Protein AF-0000000080270948 (afdb_homodimer)

Radius of gyration: 26.33 Å; Cα contacts (8 Å, |Δi|>4): 1407; chains: 2; bounding box: 47×81×62 Å

Organism: NCBI:txid1552

Sequence (640 aa):
MENKKIFLTGGAGFIGSRIIEMLRNNNEILIYDNLTRNSIKYTSLLGKKNINLIKGDILDYLSLKKAVDDFKPNVIIHLAAIAGIETVIKNPVNTMKVNMIGTANILEALKDYANYIDKFIDFSTSEVFGTYAYKVDEKCTTNLAPVGEARWTYSVSKLAAEHLTHSYYKEYGLKVVTIRPFNIYGPGQVGEGAVHQFIMRAIRNEQIQIHGDGDQIRSWCYIEDFVNGISLCLEKEEAVGNSFNIGNPRGTITIGMLAQLIKQIAGSKSEIIYVPKNYVDVELRVPNIDKAVDLLDYSPKYDLTSGLTKTIEWYRNLEKMENKKIFLTGGAGFIGSRIIEMLRNNNEILIYDNLTRNSIKYTSLLGKKNINLIKGDILDYLSLKKAVDDFKPNVIIHLAAIAGIETVIKNPVNTMKVNMIGTANILEALKDYANYIDKFIDFSTSEVFGTYAYKVDEKCTTNLAPVGEARWTYSVSKLAAEHLTHSYYKEYGLKVVTIRPFNIYGPGQVGEGAVHQFIMRAIRNEQIQIHGDGDQIRSWCYIEDFVNGISLCLEKEEAVGNSFNIGNPRGTITIGMLAQLIKQIAGSKSEIIYVPKNYVDVELRVPNIDKAVDLLDYSPKYDLTSGLTKTIEWYRNLEK

Structure (mmCIF, N/CA/C/O backbone):
data_AF-0000000080270948-model_v1
#
loop_
_entity.id
_entity.type
_entity.pdbx_description
1 polymer Epimerase
#
loop_
_atom_site.group_PDB
_atom_site.id
_atom_site.type_symbol
_atom_site.label_atom_id
_atom_site.label_alt_id
_atom_site.label_comp_id
_atom_site.label_asym_id
_atom_site.label_entity_id
_atom_site.label_seq_id
_atom_site.pdbx_PDB_ins_code
_atom_site.Cartn_x
_atom_site.Cartn_y
_atom_site.Cartn_z
_atom_site.occupancy
_atom_site.B_iso_or_equiv
_atom_site.auth_seq_id
_atom_site.auth_comp_id
_atom_site.auth_asym_id
_atom_site.auth_atom_id
_atom_site.pdbx_PDB_model_num
ATOM 1 N N . MET A 1 1 ? 19.028 -25.8 -8.633 1 84.5 1 MET A N 1
ATOM 2 C CA . MET A 1 1 ? 19.155 -25.639 -7.187 1 84.5 1 MET A CA 1
ATOM 3 C C . MET A 1 1 ? 19.125 -26.993 -6.485 1 84.5 1 MET A C 1
ATOM 5 O O . MET A 1 1 ? 18.16 -27.747 -6.622 1 84.5 1 MET A O 1
ATOM 9 N N . GLU A 1 2 ? 20.184 -27.315 -5.823 1 89.56 2 GLU A N 1
ATOM 10 C CA . GLU A 1 2 ? 20.297 -28.592 -5.125 1 89.56 2 GLU A CA 1
ATOM 11 C C . GLU A 1 2 ? 20.82 -28.4 -3.704 1 89.56 2 GLU A C 1
ATOM 13 O O . GLU A 1 2 ? 21.569 -27.458 -3.434 1 89.56 2 GLU A O 1
ATOM 18 N N . ASN A 1 3 ? 20.294 -29.284 -2.822 1 95 3 ASN A N 1
ATOM 19 C CA . ASN A 1 3 ? 20.738 -29.341 -1.433 1 95 3 ASN A CA 1
ATOM 20 C C . ASN A 1 3 ? 20.377 -28.066 -0.676 1 95 3 ASN A C 1
ATOM 22 O O . ASN A 1 3 ? 21.227 -27.47 -0.013 1 95 3 ASN A O 1
ATOM 26 N N . LYS A 1 4 ? 19.196 -27.587 -0.939 1 96.76 4 LYS A N 1
ATOM 27 C CA . LYS A 1 4 ? 18.697 -26.384 -0.28 1 96.76 4 LYS A CA 1
ATOM 28 C C . LYS A 1 4 ? 17.581 -26.719 0.706 1 96.76 4 LYS A C 1
ATOM 30 O O . LYS A 1 4 ? 16.924 -27.754 0.579 1 96.76 4 LYS A O 1
ATOM 35 N N . LYS A 1 5 ? 17.509 -25.935 1.745 1 97.97 5 LYS A N 1
ATOM 36 C CA . LYS A 1 5 ? 16.331 -25.905 2.607 1 97.97 5 LYS A CA 1
ATOM 37 C C . LYS A 1 5 ? 15.353 -24.82 2.165 1 97.97 5 LYS A C 1
ATOM 39 O O . LYS A 1 5 ? 15.607 -23.63 2.366 1 97.97 5 LYS A O 1
ATOM 44 N N . ILE A 1 6 ? 14.226 -25.255 1.587 1 98.28 6 ILE A N 1
ATOM 45 C CA . ILE A 1 6 ? 13.287 -24.352 0.93 1 98.28 6 ILE A CA 1
ATOM 46 C C . ILE A 1 6 ? 12.024 -24.215 1.778 1 98.28 6 ILE A C 1
ATOM 48 O O . ILE A 1 6 ? 11.397 -25.216 2.134 1 98.28 6 ILE A O 1
ATOM 52 N N . PHE A 1 7 ? 11.708 -23.011 2.147 1 98.53 7 PHE A N 1
ATOM 53 C CA . PHE A 1 7 ? 10.533 -22.694 2.95 1 98.53 7 PHE A CA 1
ATOM 54 C C . PHE A 1 7 ? 9.466 -22.012 2.102 1 98.53 7 PHE A C 1
ATOM 56 O O . PHE A 1 7 ? 9.707 -20.947 1.53 1 98.53 7 PHE A O 1
ATOM 63 N N . LEU A 1 8 ? 8.312 -22.632 1.993 1 98.44 8 LEU A N 1
ATOM 64 C CA . LEU A 1 8 ? 7.209 -22.051 1.235 1 98.44 8 LEU A CA 1
ATOM 65 C C . LEU A 1 8 ? 6.057 -21.669 2.158 1 98.44 8 LEU A C 1
ATOM 67 O O . LEU A 1 8 ? 5.476 -22.53 2.822 1 98.44 8 LEU A O 1
ATOM 71 N N . THR A 1 9 ? 5.741 -20.398 2.199 1 98.57 9 THR A N 1
ATOM 72 C CA . THR A 1 9 ? 4.453 -20.033 2.779 1 98.57 9 THR A CA 1
ATOM 73 C C . THR A 1 9 ? 3.353 -20.075 1.722 1 98.57 9 THR A C 1
ATOM 75 O O . THR A 1 9 ? 3.562 -19.651 0.584 1 98.57 9 THR A O 1
ATOM 78 N N . GLY A 1 10 ? 2.22 -20.633 2.097 1 96.45 10 GLY A N 1
ATOM 79 C CA . GLY A 1 10 ? 1.173 -20.799 1.101 1 96.45 10 GLY A CA 1
ATOM 80 C C . GLY A 1 10 ? 1.492 -21.868 0.073 1 96.45 10 GLY A C 1
ATOM 81 O O . GLY A 1 10 ? 1.022 -21.801 -1.065 1 96.45 10 GLY A O 1
ATOM 82 N N . GLY A 1 11 ? 2.3 -22.81 0.476 1 96.16 11 GLY A N 1
ATOM 83 C CA . GLY A 1 11 ? 2.82 -23.787 -0.467 1 96.16 11 GLY A CA 1
ATOM 84 C C . GLY A 1 11 ? 1.803 -24.844 -0.854 1 96.16 11 GLY A C 1
ATOM 85 O O . GLY A 1 11 ? 2.005 -25.583 -1.82 1 96.16 11 GLY A O 1
ATOM 86 N N . ALA A 1 12 ? 0.674 -24.855 -0.188 1 94.52 12 ALA A N 1
ATOM 87 C CA . ALA A 1 12 ? -0.321 -25.889 -0.457 1 94.52 12 ALA A CA 1
ATOM 88 C C . ALA A 1 12 ? -1.293 -25.445 -1.546 1 94.52 12 ALA A C 1
ATOM 90 O O . ALA A 1 12 ? -2.218 -26.18 -1.9 1 94.52 12 ALA A O 1
ATOM 91 N N . GLY A 1 13 ? -1.071 -24.312 -2.075 1 92.69 13 GLY A N 1
ATOM 92 C CA . GLY A 1 13 ? -1.937 -23.797 -3.123 1 92.69 13 GLY A CA 1
ATOM 93 C C . GLY A 1 13 ? -1.554 -24.287 -4.507 1 92.69 13 GLY A C 1
ATOM 94 O O . GLY A 1 13 ? -0.672 -25.136 -4.649 1 92.69 13 GLY A O 1
ATOM 95 N N . PHE A 1 14 ? -2.201 -23.735 -5.537 1 92.39 14 PHE A N 1
ATOM 96 C CA . PHE A 1 14 ? -2.063 -24.092 -6.944 1 92.39 14 PHE A CA 1
ATOM 97 C C . PHE A 1 14 ? -0.623 -23.914 -7.409 1 92.39 14 PHE A C 1
ATOM 99 O O . PHE A 1 14 ? 0.057 -24.891 -7.729 1 92.39 14 PHE A O 1
ATOM 106 N N . ILE A 1 15 ? -0.065 -22.728 -7.231 1 94.63 15 ILE A N 1
ATOM 107 C CA . ILE A 1 15 ? 1.281 -22.415 -7.698 1 94.63 15 ILE A CA 1
ATOM 108 C C . ILE A 1 15 ? 2.311 -23.101 -6.804 1 94.63 15 ILE A C 1
ATOM 110 O O . ILE A 1 15 ? 3.289 -23.67 -7.295 1 94.63 15 ILE A O 1
ATOM 114 N N . GLY A 1 16 ? 2.049 -23.107 -5.502 1 95.4 16 GLY A N 1
ATOM 115 C CA . GLY A 1 16 ? 2.964 -23.704 -4.542 1 95.4 16 GLY A CA 1
ATOM 116 C C . GLY A 1 16 ? 3.207 -25.181 -4.787 1 95.4 16 GLY A C 1
ATOM 117 O O . GLY A 1 16 ? 4.351 -25.64 -4.765 1 95.4 16 GLY A O 1
ATOM 118 N N . SER A 1 17 ? 2.144 -25.923 -5.066 1 94.37 17 SER A N 1
ATOM 119 C CA . SER A 1 17 ? 2.271 -27.361 -5.275 1 94.37 17 SER A CA 1
ATOM 120 C C . SER A 1 17 ? 3.101 -27.669 -6.518 1 94.37 17 SER A C 1
ATOM 122 O O . SER A 1 17 ? 3.862 -28.638 -6.538 1 94.37 17 SER A O 1
ATOM 124 N N . ARG A 1 18 ? 3.018 -26.843 -7.511 1 94.72 18 ARG A N 1
ATOM 125 C CA . ARG A 1 18 ? 3.777 -27.045 -8.741 1 94.72 18 ARG A CA 1
ATOM 126 C C . ARG A 1 18 ? 5.249 -26.704 -8.538 1 94.72 18 ARG A C 1
ATOM 128 O O . ARG A 1 18 ? 6.128 -27.363 -9.098 1 94.72 18 ARG A O 1
ATOM 135 N N . ILE A 1 19 ? 5.483 -25.654 -7.8 1 96.08 19 ILE A N 1
ATOM 136 C CA . ILE A 1 19 ? 6.859 -25.277 -7.495 1 96.08 19 ILE A CA 1
ATOM 137 C C . ILE A 1 19 ? 7.541 -26.399 -6.715 1 96.08 19 ILE A C 1
ATOM 139 O O . ILE A 1 19 ? 8.69 -26.749 -6.996 1 96.08 19 ILE A O 1
ATOM 143 N N . ILE A 1 20 ? 6.813 -26.947 -5.729 1 96.46 20 ILE A N 1
ATOM 144 C CA . ILE A 1 20 ? 7.35 -28.025 -4.906 1 96.46 20 ILE A CA 1
ATOM 145 C C . ILE A 1 20 ? 7.686 -29.228 -5.784 1 96.46 20 ILE A C 1
ATOM 147 O O . ILE A 1 20 ? 8.74 -29.847 -5.623 1 96.46 20 ILE A O 1
ATOM 151 N N . GLU A 1 21 ? 6.793 -29.506 -6.712 1 94.38 21 GLU A N 1
ATOM 152 C CA . GLU A 1 21 ? 7.038 -30.612 -7.632 1 94.38 21 GLU A CA 1
ATOM 153 C C . GLU A 1 21 ? 8.332 -30.404 -8.414 1 94.38 21 GLU A C 1
ATOM 155 O O . GLU A 1 21 ? 9.095 -31.349 -8.625 1 94.38 21 GLU A O 1
ATOM 160 N N . MET A 1 22 ? 8.557 -29.226 -8.761 1 93.29 22 MET A N 1
ATOM 161 C CA . MET A 1 22 ? 9.739 -28.892 -9.552 1 93.29 22 MET A CA 1
ATOM 162 C C . MET A 1 22 ? 11.003 -28.978 -8.703 1 93.29 22 MET A C 1
ATOM 164 O O . MET A 1 22 ? 12.053 -29.403 -9.188 1 93.29 22 MET A O 1
ATOM 168 N N . LEU A 1 23 ? 10.926 -28.664 -7.408 1 95.16 23 LEU A N 1
ATOM 169 C CA . LEU A 1 23 ? 12.124 -28.452 -6.602 1 95.16 23 LEU A CA 1
ATOM 170 C C . LEU A 1 23 ? 12.364 -29.631 -5.665 1 95.16 23 LEU A C 1
ATOM 172 O O . LEU A 1 23 ? 13.394 -29.694 -4.99 1 95.16 23 LEU A O 1
ATOM 176 N N . ARG A 1 24 ? 11.55 -30.567 -5.633 1 94.17 24 ARG A N 1
ATOM 177 C CA . ARG A 1 24 ? 11.499 -31.57 -4.573 1 94.17 24 ARG A CA 1
ATOM 178 C C . ARG A 1 24 ? 12.716 -32.486 -4.627 1 94.17 24 ARG A C 1
ATOM 180 O O . ARG A 1 24 ? 13.132 -33.036 -3.605 1 94.17 24 ARG A O 1
ATOM 187 N N . ASN A 1 25 ? 13.266 -32.573 -5.889 1 91.28 25 ASN A N 1
ATOM 188 C CA . ASN A 1 25 ? 14.355 -33.537 -6 1 91.28 25 ASN A CA 1
ATOM 189 C C . ASN A 1 25 ? 15.642 -33.003 -5.376 1 91.28 25 ASN A C 1
ATOM 191 O O . ASN A 1 25 ? 16.152 -31.961 -5.791 1 91.28 25 ASN A O 1
ATOM 195 N N . ASN A 1 26 ? 16.201 -33.53 -4.283 1 91.34 26 ASN A N 1
ATOM 196 C CA . ASN A 1 26 ? 17.469 -33.269 -3.611 1 91.34 26 ASN A CA 1
ATOM 197 C C . ASN A 1 26 ? 17.396 -32.017 -2.742 1 91.34 26 ASN A C 1
ATOM 199 O O . ASN A 1 26 ? 18.403 -31.336 -2.54 1 91.34 26 ASN A O 1
ATOM 203 N N . ASN A 1 27 ? 16.218 -31.488 -2.501 1 97.29 27 ASN A N 1
ATOM 204 C CA . ASN A 1 27 ? 16.034 -30.38 -1.57 1 97.29 27 ASN A CA 1
ATOM 205 C C . ASN A 1 27 ? 15.16 -30.782 -0.385 1 97.29 27 ASN A C 1
ATOM 207 O O . ASN A 1 27 ? 14.445 -31.784 -0.448 1 97.29 27 ASN A O 1
ATOM 211 N N . GLU A 1 28 ? 15.335 -30.145 0.707 1 98.15 28 GLU A N 1
ATOM 212 C CA . GLU A 1 28 ? 14.428 -30.252 1.846 1 98.15 28 GLU A CA 1
ATOM 213 C C . GLU A 1 28 ? 13.394 -29.129 1.835 1 98.15 28 GLU A C 1
ATOM 215 O O . GLU A 1 28 ? 13.748 -27.953 1.73 1 98.15 28 GLU A O 1
ATOM 220 N N . ILE A 1 29 ? 12.134 -29.516 1.879 1 98.25 29 ILE A N 1
ATOM 221 C CA . ILE A 1 29 ? 11.077 -28.531 1.674 1 98.25 29 ILE A CA 1
ATOM 222 C C . ILE A 1 29 ? 10.172 -28.482 2.903 1 98.25 29 ILE A C 1
ATOM 224 O O . ILE A 1 29 ? 9.75 -29.523 3.413 1 98.25 29 ILE A O 1
ATOM 228 N N . LEU A 1 30 ? 9.929 -27.336 3.458 1 98.56 30 LEU A N 1
ATOM 229 C CA . LEU A 1 30 ? 8.947 -27.104 4.511 1 98.56 30 LEU A CA 1
ATOM 230 C C . LEU A 1 30 ? 7.824 -26.2 4.017 1 98.56 30 LEU A C 1
ATOM 232 O O . LEU A 1 30 ? 8.073 -25.071 3.588 1 98.56 30 LEU A O 1
ATOM 236 N N . ILE A 1 31 ? 6.639 -26.721 4.072 1 98.21 31 ILE A N 1
ATOM 237 C CA . ILE A 1 31 ? 5.437 -25.993 3.681 1 98.21 31 ILE A CA 1
ATOM 238 C C . ILE A 1 31 ? 4.768 -25.399 4.92 1 98.21 31 ILE A C 1
ATOM 240 O O . ILE A 1 31 ? 4.54 -26.103 5.906 1 98.21 31 ILE A O 1
ATOM 244 N N . TYR A 1 32 ? 4.531 -24.123 4.926 1 98.39 32 TYR A N 1
ATOM 245 C CA . TYR A 1 32 ? 3.76 -23.428 5.951 1 98.39 32 TYR A CA 1
ATOM 246 C C . TYR A 1 32 ? 2.457 -22.885 5.379 1 98.39 32 TYR A C 1
ATOM 248 O O . TYR A 1 32 ? 2.464 -21.929 4.599 1 98.39 32 TYR A O 1
ATOM 256 N N . ASP A 1 33 ? 1.329 -23.458 5.769 1 97.72 33 ASP A N 1
ATOM 257 C CA . ASP A 1 33 ? 0.053 -23.169 5.122 1 97.72 33 ASP A CA 1
ATOM 258 C C . ASP A 1 33 ? -1.111 -23.37 6.09 1 97.72 33 ASP A C 1
ATOM 260 O O . ASP A 1 33 ? -1.053 -24.234 6.968 1 97.72 33 ASP A O 1
ATOM 264 N N . ASN A 1 34 ? -2.133 -22.551 5.903 1 96.02 34 ASN A N 1
ATOM 265 C CA . ASN A 1 34 ? -3.304 -22.742 6.752 1 96.02 34 ASN A CA 1
ATOM 266 C C . ASN A 1 34 ? -4.314 -23.688 6.109 1 96.02 34 ASN A C 1
ATOM 268 O O . ASN A 1 34 ? -5.349 -23.996 6.703 1 96.02 34 ASN A O 1
ATOM 272 N N . LEU A 1 35 ? -4.173 -24.099 4.868 1 93.43 35 LEU A N 1
ATOM 273 C CA . LEU A 1 35 ? -4.877 -25.132 4.117 1 93.43 35 LEU A CA 1
ATOM 274 C C . LEU A 1 35 ? -6.292 -24.682 3.768 1 93.43 35 LEU A C 1
ATOM 276 O O . LEU A 1 35 ? -7.186 -25.512 3.593 1 93.43 35 LEU A O 1
ATOM 280 N N . THR A 1 36 ? -6.483 -23.315 3.778 1 86.84 36 THR A N 1
ATOM 281 C CA . THR A 1 36 ? -7.772 -22.798 3.331 1 86.84 36 THR A CA 1
ATOM 282 C C . THR A 1 36 ? -8.028 -23.168 1.873 1 86.84 36 THR A C 1
ATOM 284 O O . THR A 1 36 ? -9.158 -23.486 1.497 1 86.84 36 THR A O 1
ATOM 287 N N . ARG A 1 37 ? -7.013 -23.019 1.043 1 81.24 37 ARG A N 1
ATOM 288 C CA . ARG A 1 37 ? -6.99 -23.543 -0.319 1 81.24 37 ARG A CA 1
ATOM 289 C C . ARG A 1 37 ? -5.991 -24.687 -0.449 1 81.24 37 ARG A C 1
ATOM 291 O O . ARG A 1 37 ? -4.781 -24.457 -0.511 1 81.24 37 ARG A O 1
ATOM 298 N N . ASN A 1 38 ? -6.476 -25.86 -0.512 1 86.45 38 ASN A N 1
ATOM 299 C CA . ASN A 1 38 ? -5.666 -27.062 -0.343 1 86.45 38 ASN A CA 1
ATOM 300 C C . ASN A 1 38 ? -5.515 -27.825 -1.6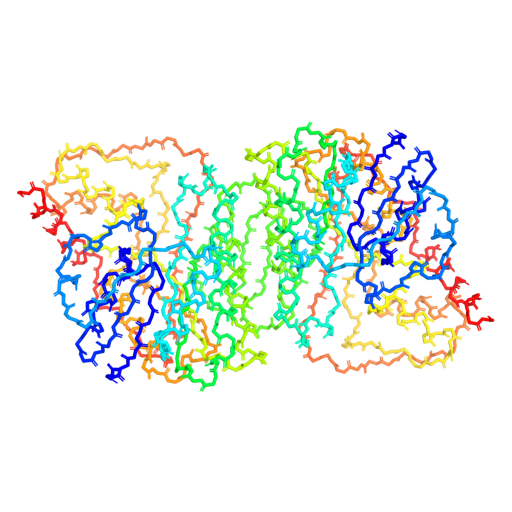55 1 86.45 38 ASN A C 1
ATOM 302 O O . ASN A 1 38 ? -5.985 -28.958 -1.777 1 86.45 38 ASN A O 1
ATOM 306 N N . SER A 1 39 ? -4.671 -27.342 -2.504 1 84.43 39 SER A N 1
ATOM 307 C CA . SER A 1 39 ? -4.429 -27.998 -3.785 1 84.43 39 SER A CA 1
ATOM 308 C C . SER A 1 39 ? -3.465 -29.17 -3.632 1 84.43 39 SER A C 1
ATOM 310 O O . SER A 1 39 ? -3.463 -30.089 -4.454 1 84.43 39 SER A O 1
ATOM 312 N N . ILE A 1 40 ? -2.696 -29.132 -2.626 1 89.04 40 ILE A N 1
ATOM 313 C CA . ILE A 1 40 ? -1.651 -30.134 -2.445 1 89.04 40 ILE A CA 1
ATOM 314 C C . ILE A 1 40 ? -2.284 -31.489 -2.135 1 89.04 40 ILE A C 1
ATOM 316 O O . ILE A 1 40 ? -1.647 -32.532 -2.304 1 89.04 40 ILE A O 1
ATOM 320 N N . LYS A 1 41 ? -3.541 -31.449 -1.716 1 83.17 41 LYS A N 1
ATOM 321 C CA . LYS A 1 41 ? -4.248 -32.687 -1.401 1 83.17 41 LYS A CA 1
ATOM 322 C C . LYS A 1 41 ? -4.391 -33.569 -2.638 1 83.17 41 LYS A C 1
ATOM 324 O O . LYS A 1 41 ? -4.561 -34.784 -2.525 1 83.17 41 LYS A O 1
ATOM 329 N N . TYR A 1 42 ? -4.269 -32.949 -3.803 1 81.09 42 TYR A N 1
ATOM 330 C CA . TYR A 1 42 ? -4.443 -33.684 -5.051 1 81.09 42 TYR A CA 1
ATOM 331 C C . TYR A 1 42 ? -3.115 -34.247 -5.542 1 81.09 42 TYR A C 1
ATOM 333 O O . TYR A 1 42 ? -3.031 -34.779 -6.651 1 81.09 42 TYR A O 1
ATOM 341 N N . THR A 1 43 ? -2.059 -34.112 -4.744 1 87.22 43 THR A N 1
ATOM 342 C CA . THR A 1 43 ? -0.729 -34.577 -5.124 1 87.22 43 THR A CA 1
ATOM 343 C C . THR A 1 43 ? -0.215 -35.615 -4.13 1 87.22 43 THR A C 1
ATOM 345 O O . THR A 1 43 ? -0.851 -35.869 -3.105 1 87.22 43 THR A O 1
ATOM 348 N N . SER A 1 44 ? 0.919 -36.234 -4.459 1 89.57 44 SER A N 1
ATOM 349 C CA . SER A 1 44 ? 1.553 -37.209 -3.578 1 89.57 44 SER A CA 1
ATOM 350 C C . SER A 1 44 ? 2.747 -36.602 -2.849 1 89.57 44 SER A C 1
ATOM 352 O O . SER A 1 44 ? 3.594 -37.327 -2.324 1 89.57 44 SER A O 1
ATOM 354 N N . LEU A 1 45 ? 2.75 -35.358 -2.808 1 92.34 45 LEU A N 1
ATOM 355 C CA . LEU A 1 45 ? 3.942 -34.659 -2.341 1 92.34 45 LEU A CA 1
ATOM 356 C C . LEU A 1 45 ? 4.118 -34.83 -0.836 1 92.34 45 LEU A C 1
ATOM 358 O O . LEU A 1 45 ? 5.243 -34.969 -0.35 1 92.34 45 LEU A O 1
ATOM 362 N N . LEU A 1 46 ? 3.028 -34.841 -0.042 1 91.73 46 LEU A N 1
ATOM 363 C CA . LEU A 1 46 ? 3.1 -34.876 1.415 1 91.73 46 LEU A CA 1
ATOM 364 C C . LEU A 1 46 ? 3.558 -36.246 1.904 1 91.73 46 LEU A C 1
ATOM 366 O O . LEU A 1 46 ? 3.963 -36.394 3.059 1 91.73 46 LEU A O 1
ATOM 370 N N . GLY A 1 47 ? 3.715 -37.206 1.104 1 88.24 47 GLY A N 1
ATOM 371 C CA . GLY A 1 47 ? 4.195 -38.529 1.47 1 88.24 47 GLY A CA 1
ATOM 372 C C . GLY A 1 47 ? 5.699 -38.676 1.338 1 88.24 47 GLY A C 1
ATOM 373 O O . GLY A 1 47 ? 6.278 -39.653 1.818 1 88.24 47 GLY A O 1
ATOM 374 N N . LYS A 1 48 ? 6.253 -37.703 0.826 1 92.55 48 LYS A N 1
ATOM 375 C CA . LYS A 1 48 ? 7.694 -37.767 0.602 1 92.55 48 LYS A CA 1
ATOM 376 C C . LYS A 1 48 ? 8.465 -37.365 1.856 1 92.55 48 LYS A C 1
ATOM 378 O O . LYS A 1 48 ? 8.053 -36.456 2.579 1 92.55 48 LYS A O 1
ATOM 383 N N . LYS A 1 49 ? 9.547 -37.984 2.106 1 93.24 49 LYS A N 1
ATOM 384 C CA . LYS A 1 49 ? 10.306 -37.85 3.347 1 93.24 49 LYS A CA 1
ATOM 385 C C . LYS A 1 49 ? 10.912 -36.455 3.472 1 93.24 49 LYS A C 1
ATOM 387 O O . LYS A 1 49 ? 11.069 -35.938 4.58 1 93.24 49 LYS A O 1
ATOM 392 N N . ASN A 1 50 ? 11.275 -35.875 2.343 1 96.46 50 ASN A N 1
ATOM 393 C CA . ASN A 1 50 ? 11.982 -34.599 2.379 1 96.46 50 ASN A CA 1
ATOM 394 C C . ASN A 1 50 ? 11.015 -33.42 2.304 1 96.46 50 ASN A C 1
ATOM 396 O O . ASN A 1 50 ? 11.437 -32.274 2.142 1 96.46 50 ASN A O 1
ATOM 400 N N . ILE A 1 51 ? 9.685 -33.694 2.387 1 97.48 51 ILE A N 1
ATOM 401 C CA . ILE A 1 51 ? 8.662 -32.655 2.327 1 97.48 51 ILE A CA 1
ATOM 402 C C . ILE A 1 51 ? 7.826 -32.679 3.604 1 97.48 51 ILE A C 1
ATOM 404 O O . ILE A 1 51 ? 7.192 -33.689 3.919 1 97.48 51 ILE A O 1
ATOM 408 N N . ASN A 1 52 ? 7.847 -31.61 4.345 1 97.3 52 ASN A N 1
ATOM 409 C CA . ASN A 1 52 ? 7.083 -31.49 5.582 1 97.3 52 ASN A CA 1
ATOM 410 C C . ASN A 1 52 ? 6.08 -30.342 5.514 1 97.3 52 ASN A C 1
ATOM 412 O O . ASN A 1 52 ? 6.299 -29.363 4.798 1 97.3 52 ASN A O 1
ATOM 416 N N . LEU A 1 53 ? 5.005 -30.491 6.233 1 97.38 53 LEU A N 1
ATOM 417 C CA . LEU A 1 53 ? 3.948 -29.487 6.29 1 97.38 53 LEU A CA 1
ATOM 418 C C . LEU A 1 53 ? 3.703 -29.037 7.727 1 97.38 53 LEU A C 1
ATOM 420 O O . LEU A 1 53 ? 3.567 -29.868 8.628 1 97.38 53 LEU A O 1
ATOM 424 N N . ILE A 1 54 ? 3.727 -27.779 7.971 1 98.02 54 ILE A N 1
ATOM 425 C CA . ILE A 1 54 ? 3.236 -27.167 9.201 1 98.02 54 ILE A CA 1
ATOM 426 C C . ILE A 1 54 ? 1.943 -26.406 8.917 1 98.02 54 ILE A C 1
ATOM 428 O O . ILE A 1 54 ? 1.929 -25.471 8.112 1 98.02 54 ILE A O 1
ATOM 432 N N . LYS A 1 55 ? 0.879 -26.852 9.493 1 97.73 55 LYS A N 1
ATOM 433 C CA . LYS A 1 55 ? -0.353 -26.072 9.41 1 97.73 55 LYS A CA 1
ATOM 434 C C . LYS A 1 55 ? -0.269 -24.817 10.274 1 97.73 55 LYS A C 1
ATOM 436 O O . LYS A 1 55 ? -0.185 -24.907 11.501 1 97.73 55 LYS A O 1
ATOM 441 N N . GLY A 1 56 ? -0.231 -23.586 9.659 1 97.57 56 GLY A N 1
ATOM 442 C CA . GLY A 1 56 ? -0.079 -22.342 10.398 1 97.57 56 GLY A CA 1
ATOM 443 C C . GLY A 1 56 ? -0.609 -21.134 9.648 1 97.57 56 GLY A C 1
ATOM 444 O O . GLY A 1 56 ? -0.834 -21.198 8.438 1 97.57 56 GLY A O 1
ATOM 445 N N . ASP A 1 57 ? -0.857 -20.131 10.399 1 97.99 57 ASP A N 1
ATOM 446 C CA . ASP A 1 57 ? -1.324 -18.849 9.881 1 97.99 57 ASP A CA 1
ATOM 447 C C . ASP A 1 57 ? -0.185 -17.834 9.816 1 97.99 57 ASP A C 1
ATOM 449 O O . ASP A 1 57 ? 0.521 -17.622 10.805 1 97.99 57 ASP A O 1
ATOM 453 N N . ILE A 1 58 ? -0.041 -17.234 8.666 1 98.14 58 ILE A N 1
ATOM 454 C CA . ILE A 1 58 ? 1.06 -16.304 8.44 1 98.14 58 ILE A CA 1
ATOM 455 C C . ILE A 1 58 ? 0.915 -15.097 9.364 1 98.14 58 ILE A C 1
ATOM 457 O O . ILE A 1 58 ? 1.885 -14.377 9.612 1 98.14 58 ILE A O 1
ATOM 461 N N . LEU A 1 59 ? -0.279 -14.835 9.893 1 97.61 59 LEU A N 1
ATOM 462 C CA . LEU A 1 59 ? -0.527 -13.711 10.79 1 97.61 59 LEU A CA 1
ATOM 463 C C . LEU A 1 59 ? -0.097 -14.047 12.214 1 97.61 59 LEU A C 1
ATOM 465 O O . LEU A 1 59 ? -0.005 -13.159 13.065 1 97.61 59 LEU A O 1
ATOM 469 N N . ASP A 1 60 ? 0.126 -15.311 12.482 1 97.92 60 ASP A N 1
ATOM 470 C CA . ASP A 1 60 ? 0.684 -15.721 13.766 1 97.92 60 ASP A CA 1
ATOM 471 C C . ASP A 1 60 ? 2.208 -15.624 13.759 1 97.92 60 ASP A C 1
ATOM 473 O O . ASP A 1 60 ? 2.897 -16.614 13.503 1 97.92 60 ASP A O 1
ATOM 477 N N . TYR A 1 61 ? 2.69 -14.512 14.168 1 97.65 61 TYR A N 1
ATOM 478 C CA . TYR A 1 61 ? 4.114 -14.218 14.057 1 97.65 61 TYR A CA 1
ATOM 479 C C . TYR A 1 61 ? 4.939 -15.198 14.881 1 97.65 61 TYR A C 1
ATOM 481 O O . TYR A 1 61 ? 5.994 -15.658 14.437 1 97.65 61 TYR A O 1
ATOM 489 N N . LEU A 1 62 ? 4.506 -15.482 16.035 1 97.75 62 LEU A N 1
ATOM 490 C CA . LEU A 1 62 ? 5.288 -16.325 16.932 1 97.75 62 LEU A CA 1
ATOM 491 C C . LEU A 1 62 ? 5.438 -17.732 16.364 1 97.75 62 LEU A C 1
ATOM 493 O O . LEU A 1 62 ? 6.533 -18.299 16.379 1 97.75 62 LEU A O 1
ATOM 497 N N . SER A 1 63 ? 4.37 -18.284 15.849 1 98.35 63 SER A N 1
ATOM 498 C CA . SER A 1 63 ? 4.419 -19.608 15.237 1 98.35 63 SER A CA 1
ATOM 499 C C . SER A 1 63 ? 5.28 -19.605 13.979 1 98.35 63 SER A C 1
ATOM 501 O O . SER A 1 63 ? 6.038 -20.546 13.736 1 98.35 63 SER A O 1
ATOM 503 N N . LEU A 1 64 ? 5.173 -18.573 13.237 1 98.48 64 LEU A N 1
ATOM 504 C CA . LEU A 1 64 ? 5.958 -18.434 12.015 1 98.48 64 LEU A CA 1
ATOM 505 C C . LEU A 1 64 ? 7.446 -18.331 12.334 1 98.48 64 LEU A C 1
ATOM 507 O O . LEU A 1 64 ? 8.269 -18.987 11.691 1 98.48 64 LEU A O 1
ATOM 511 N N . LYS A 1 65 ? 7.788 -17.485 13.313 1 98.29 65 LYS A N 1
ATOM 512 C CA . LYS A 1 65 ? 9.175 -17.306 13.732 1 98.29 65 LYS A CA 1
ATOM 513 C C . LYS A 1 65 ? 9.774 -18.62 14.225 1 98.29 65 LYS A C 1
ATOM 515 O O . LYS A 1 65 ? 10.922 -18.941 13.91 1 98.29 65 LYS A O 1
ATOM 520 N N . LYS A 1 66 ? 9.026 -19.365 14.974 1 98.42 66 LYS A N 1
ATOM 521 C CA . LYS A 1 66 ? 9.485 -20.663 15.458 1 98.42 66 LYS A CA 1
ATOM 522 C C . LYS A 1 66 ? 9.791 -21.606 14.297 1 98.42 66 LYS A C 1
ATOM 524 O O . LYS A 1 66 ? 10.799 -22.315 14.315 1 98.42 66 LYS A O 1
ATOM 529 N N . ALA A 1 67 ? 8.907 -21.633 13.328 1 98.39 67 ALA A N 1
ATOM 530 C CA . ALA A 1 67 ? 9.114 -22.485 12.161 1 98.39 67 ALA A CA 1
ATOM 531 C C . ALA A 1 67 ? 10.404 -22.114 11.434 1 98.39 67 ALA A C 1
ATOM 533 O O . ALA A 1 67 ? 11.164 -22.992 11.018 1 98.39 67 ALA A O 1
ATOM 534 N N . VAL A 1 68 ? 10.66 -20.828 11.284 1 98.11 68 VAL A N 1
ATOM 535 C CA . VAL A 1 68 ? 11.85 -20.322 10.609 1 98.11 68 VAL A CA 1
ATOM 536 C C . VAL A 1 68 ? 13.095 -20.679 11.418 1 98.11 68 VAL A C 1
ATOM 538 O O . VAL A 1 68 ? 14.082 -21.17 10.865 1 98.11 68 VAL A O 1
ATOM 541 N N . ASP A 1 69 ? 13.028 -20.477 12.727 1 97.9 69 ASP A N 1
ATOM 542 C CA . ASP A 1 69 ? 14.165 -20.725 13.607 1 97.9 69 ASP A CA 1
ATOM 543 C C . ASP A 1 69 ? 14.527 -22.208 13.633 1 97.9 69 ASP A C 1
ATOM 545 O O . ASP A 1 69 ? 15.705 -22.564 13.708 1 97.9 69 ASP A O 1
ATOM 549 N N . ASP A 1 70 ? 13.534 -23.022 13.582 1 98.1 70 ASP A N 1
ATOM 550 C CA . ASP A 1 70 ? 13.753 -24.464 13.641 1 98.1 70 ASP A CA 1
ATOM 551 C C . ASP A 1 70 ? 14.282 -24.994 12.31 1 98.1 70 ASP A C 1
ATOM 553 O O . ASP A 1 70 ? 15.176 -25.843 12.285 1 98.1 70 ASP A O 1
ATOM 557 N N . PHE A 1 71 ? 13.795 -24.465 11.221 1 97.37 71 PHE A N 1
ATOM 558 C CA . PHE A 1 71 ? 14.083 -25.013 9.9 1 97.37 71 PHE A CA 1
ATOM 559 C C . PHE A 1 71 ? 15.347 -24.39 9.319 1 97.37 71 PHE A C 1
ATOM 561 O O . PHE A 1 71 ? 16.07 -25.036 8.558 1 97.37 71 PHE A O 1
ATOM 568 N N . LYS A 1 72 ? 15.564 -23.072 9.63 1 96.83 72 LYS A N 1
ATOM 569 C CA . LYS A 1 72 ? 16.711 -22.31 9.144 1 96.83 72 LYS A CA 1
ATOM 570 C C . LYS A 1 72 ? 16.813 -22.379 7.623 1 96.83 72 LYS A C 1
ATOM 572 O O . LYS A 1 72 ? 17.826 -22.828 7.083 1 96.83 72 LYS A O 1
ATOM 577 N N . PRO A 1 73 ? 15.877 -21.85 6.932 1 97.5 73 PRO A N 1
ATOM 578 C CA . PRO A 1 73 ? 15.818 -21.954 5.472 1 97.5 73 PRO A CA 1
ATOM 579 C C . PRO A 1 73 ? 16.889 -21.117 4.777 1 97.5 73 PRO A C 1
ATOM 581 O O . PRO A 1 73 ? 17.308 -20.083 5.304 1 97.5 73 PRO A O 1
ATOM 584 N N . ASN A 1 74 ? 17.252 -21.55 3.581 1 96.05 74 ASN A N 1
ATOM 585 C CA . ASN A 1 74 ? 18.145 -20.819 2.688 1 96.05 74 ASN A CA 1
ATOM 586 C C . ASN A 1 74 ? 17.371 -20.107 1.582 1 96.05 74 ASN A C 1
ATOM 588 O O . ASN A 1 74 ? 17.846 -19.115 1.027 1 96.05 74 ASN A O 1
ATOM 592 N N . VAL A 1 75 ? 16.314 -20.723 1.199 1 98.18 75 VAL A N 1
ATOM 593 C CA . VAL A 1 75 ? 15.466 -20.188 0.139 1 98.18 75 VAL A CA 1
ATOM 594 C C . VAL A 1 75 ? 14.029 -20.063 0.639 1 98.18 75 VAL A C 1
ATOM 596 O O . VAL A 1 75 ? 13.499 -20.987 1.261 1 98.18 75 VAL A O 1
ATOM 599 N N . ILE A 1 76 ? 13.445 -18.929 0.416 1 98.69 76 ILE A N 1
ATOM 600 C CA . ILE A 1 76 ? 12.064 -18.692 0.822 1 98.69 76 ILE A CA 1
ATOM 601 C C . ILE A 1 76 ? 11.222 -18.331 -0.399 1 98.69 76 ILE A C 1
ATOM 603 O O . ILE A 1 76 ? 11.599 -17.459 -1.185 1 98.69 76 ILE A O 1
ATOM 607 N N . ILE A 1 77 ? 10.169 -19.018 -0.583 1 98.7 77 ILE A N 1
ATOM 608 C CA . ILE A 1 77 ? 9.161 -18.707 -1.591 1 98.7 77 ILE A CA 1
ATOM 609 C C . ILE A 1 77 ? 7.844 -18.344 -0.908 1 98.7 77 ILE A C 1
ATOM 611 O O . ILE A 1 77 ? 7.134 -19.219 -0.408 1 98.7 77 ILE A O 1
ATOM 615 N N . HIS A 1 78 ? 7.519 -17.082 -0.901 1 98.76 78 HIS A N 1
ATOM 616 C CA . HIS A 1 78 ? 6.383 -16.56 -0.15 1 98.76 78 HIS A CA 1
ATOM 617 C C . HIS A 1 78 ? 5.143 -16.454 -1.032 1 98.76 78 HIS A C 1
ATOM 619 O O . HIS A 1 78 ? 4.97 -15.467 -1.751 1 98.76 78 HIS A O 1
ATOM 625 N N . LEU A 1 79 ? 4.229 -17.405 -0.844 1 97.69 79 LEU A N 1
ATOM 626 C CA . LEU A 1 79 ? 3.04 -17.455 -1.689 1 97.69 79 LEU A CA 1
ATOM 627 C C . LEU A 1 79 ? 1.783 -17.165 -0.876 1 97.69 79 LEU A C 1
ATOM 629 O O . LEU A 1 79 ? 0.701 -16.984 -1.44 1 97.69 79 LEU A O 1
ATOM 633 N N . ALA A 1 80 ? 1.908 -17.146 0.414 1 97.1 80 ALA A N 1
ATOM 634 C CA . ALA A 1 80 ? 0.73 -16.948 1.254 1 97.1 80 ALA A CA 1
ATOM 635 C C . ALA A 1 80 ? 0.061 -15.61 0.954 1 97.1 80 ALA A C 1
ATOM 637 O O . ALA A 1 80 ? 0.674 -14.552 1.115 1 97.1 80 ALA A O 1
ATOM 638 N N . ALA A 1 81 ? -1.127 -15.701 0.538 1 95.86 81 ALA A N 1
ATOM 639 C CA . ALA A 1 81 ? -1.901 -14.511 0.196 1 95.86 81 ALA A CA 1
ATOM 640 C C . ALA A 1 81 ? -3.373 -14.854 -0.009 1 95.86 81 ALA A C 1
ATOM 642 O O . ALA A 1 81 ? -3.719 -16.014 -0.248 1 95.86 81 ALA A O 1
ATOM 643 N N . ILE A 1 82 ? -4.176 -13.916 0.192 1 92.23 82 ILE A N 1
ATOM 644 C CA . ILE A 1 82 ? -5.571 -13.995 -0.229 1 92.23 82 ILE A CA 1
ATOM 645 C C . ILE A 1 82 ? -5.74 -13.314 -1.586 1 92.23 82 ILE A C 1
ATOM 647 O O . ILE A 1 82 ? -5.313 -12.171 -1.771 1 92.23 82 ILE A O 1
ATOM 651 N N . ALA A 1 83 ? -6.203 -14.112 -2.478 1 83.61 83 ALA A N 1
ATOM 652 C CA . ALA A 1 83 ? -6.544 -13.629 -3.814 1 83.61 83 ALA A CA 1
ATOM 653 C C . ALA A 1 83 ? -7.985 -13.981 -4.174 1 83.61 83 ALA A C 1
ATOM 655 O O . ALA A 1 83 ? -8.713 -14.551 -3.358 1 83.61 83 ALA A O 1
ATOM 656 N N . GLY A 1 84 ? -8.492 -13.622 -5.293 1 78.83 84 GLY A N 1
ATOM 657 C CA . GLY A 1 84 ? -9.844 -13.929 -5.732 1 78.83 84 GLY A CA 1
ATOM 658 C C . GLY A 1 84 ? -10.827 -12.804 -5.466 1 78.83 84 GLY A C 1
ATOM 659 O O . GLY A 1 84 ? -10.965 -12.349 -4.329 1 78.83 84 GLY A O 1
ATOM 660 N N . ILE A 1 85 ? -11.484 -12.449 -6.319 1 75.37 85 ILE A N 1
ATOM 661 C CA . ILE A 1 85 ? -12.322 -11.254 -6.302 1 75.37 85 ILE A CA 1
ATOM 662 C C . ILE A 1 85 ? -13.417 -11.407 -5.249 1 75.37 85 ILE A C 1
ATOM 664 O O . ILE A 1 85 ? -13.629 -10.51 -4.43 1 75.37 85 ILE A O 1
ATOM 668 N N . GLU A 1 86 ? -14.019 -12.493 -5.18 1 76.91 86 GLU A N 1
ATOM 669 C CA . GLU A 1 86 ? -15.129 -12.699 -4.254 1 76.91 86 GLU A CA 1
ATOM 670 C C . GLU A 1 86 ? -14.652 -12.665 -2.805 1 76.91 86 GLU A C 1
ATOM 672 O O . GLU A 1 86 ? -15.29 -12.045 -1.951 1 76.91 86 GLU A O 1
ATOM 677 N N . THR A 1 87 ? -13.59 -13.327 -2.576 1 80.14 87 THR A N 1
ATOM 678 C CA . THR A 1 87 ? -13.03 -13.37 -1.23 1 80.14 87 THR A CA 1
ATOM 679 C C . THR A 1 87 ? -12.589 -11.98 -0.783 1 80.14 87 THR A C 1
ATOM 681 O O . THR A 1 87 ? -12.828 -11.584 0.36 1 80.14 87 THR A O 1
ATOM 684 N N . VAL A 1 88 ? -12.009 -11.228 -1.652 1 83.03 88 VAL A N 1
ATOM 685 C CA . VAL A 1 88 ? -11.477 -9.9 -1.362 1 83.03 88 VAL A CA 1
ATOM 686 C C . VAL A 1 88 ? -12.622 -8.943 -1.041 1 83.03 88 VAL A C 1
ATOM 688 O O . VAL A 1 88 ? -12.543 -8.169 -0.084 1 83.03 88 VAL A O 1
ATOM 691 N N . ILE A 1 89 ? -13.665 -9.04 -1.772 1 82.16 89 ILE A N 1
ATOM 692 C CA . ILE A 1 89 ? -14.797 -8.138 -1.588 1 82.16 89 ILE A CA 1
ATOM 693 C C . ILE A 1 89 ? -15.495 -8.45 -0.266 1 82.16 89 ILE A C 1
ATOM 695 O O . ILE A 1 89 ? -15.906 -7.538 0.456 1 82.16 89 ILE A O 1
ATOM 699 N N . LYS A 1 90 ? -15.502 -9.706 0.087 1 86.41 90 LYS A N 1
ATOM 700 C CA . LYS A 1 90 ? -16.221 -10.14 1.281 1 86.41 90 LYS A CA 1
ATOM 701 C C . LYS A 1 90 ? -15.402 -9.878 2.542 1 86.41 90 LYS A C 1
ATOM 703 O O . LYS A 1 90 ? -15.958 -9.56 3.595 1 86.41 90 LYS A O 1
ATOM 708 N N . ASN A 1 91 ? -14.135 -9.999 2.428 1 92.68 91 ASN A N 1
ATOM 709 C CA . ASN A 1 91 ? -13.257 -9.877 3.587 1 92.68 91 ASN A CA 1
ATOM 710 C C . ASN A 1 91 ? -12.053 -8.988 3.288 1 92.68 91 ASN A C 1
ATOM 712 O O . ASN A 1 91 ? -10.908 -9.433 3.384 1 92.68 91 ASN A O 1
ATOM 716 N N . PRO A 1 92 ? -12.353 -7.706 3.049 1 94.49 92 PRO A N 1
ATOM 717 C CA . PRO A 1 92 ? -11.252 -6.827 2.645 1 94.49 92 PRO A CA 1
ATOM 718 C C . PRO A 1 92 ? -10.233 -6.607 3.761 1 94.49 92 PRO A C 1
ATOM 720 O O . PRO A 1 92 ? -9.039 -6.458 3.491 1 94.49 92 PRO A O 1
ATOM 723 N N . VAL A 1 93 ? -10.657 -6.598 5.032 1 96.5 93 VAL A N 1
ATOM 724 C CA . VAL A 1 93 ? -9.729 -6.405 6.142 1 96.5 93 VAL A CA 1
ATOM 725 C C . VAL A 1 93 ? -8.752 -7.576 6.208 1 96.5 93 VAL A C 1
ATOM 727 O O . VAL A 1 93 ? -7.536 -7.376 6.256 1 96.5 93 VAL A O 1
ATOM 730 N N . ASN A 1 94 ? -9.319 -8.723 6.163 1 95.93 94 ASN A N 1
ATOM 731 C CA . ASN A 1 94 ? -8.476 -9.913 6.215 1 95.93 94 ASN A CA 1
ATOM 732 C C . ASN A 1 94 ? -7.537 -9.988 5.015 1 95.93 94 ASN A C 1
ATOM 734 O O . ASN A 1 94 ? -6.392 -10.425 5.144 1 95.93 94 ASN A O 1
ATOM 738 N N . THR A 1 95 ? -8.03 -9.631 3.841 1 95.96 95 THR A N 1
ATOM 739 C CA . THR A 1 95 ? -7.197 -9.608 2.644 1 95.96 95 THR A CA 1
ATOM 740 C C . THR A 1 95 ? -5.984 -8.704 2.847 1 95.96 95 THR A C 1
ATOM 742 O O . THR A 1 95 ? -4.849 -9.112 2.59 1 95.96 95 THR A O 1
ATOM 745 N N . MET A 1 96 ? -6.224 -7.556 3.354 1 96.65 96 MET A N 1
ATOM 746 C CA . MET A 1 96 ? -5.142 -6.605 3.589 1 96.65 96 MET A CA 1
ATOM 747 C C . MET A 1 96 ? -4.169 -7.135 4.637 1 96.65 96 MET A C 1
ATOM 749 O O . MET A 1 96 ? -2.953 -7.071 4.45 1 96.65 96 MET A O 1
ATOM 753 N N . LYS A 1 97 ? -4.671 -7.653 5.681 1 97.2 97 LYS A N 1
ATOM 754 C CA . LYS A 1 97 ? -3.827 -8.14 6.768 1 97.2 97 LYS A CA 1
ATOM 755 C C . LYS A 1 97 ? -2.954 -9.304 6.307 1 97.2 97 LYS A C 1
ATOM 757 O O . LYS A 1 97 ? -1.738 -9.291 6.507 1 97.2 97 LYS A O 1
ATOM 762 N N . VAL A 1 98 ? -3.546 -10.245 5.669 1 97.67 98 VAL A N 1
ATOM 763 C CA . VAL A 1 98 ? -2.81 -11.433 5.248 1 97.67 98 VAL A CA 1
ATOM 764 C C . VAL A 1 98 ? -1.735 -11.043 4.236 1 97.67 98 VAL A C 1
ATOM 766 O O . VAL A 1 98 ? -0.585 -11.473 4.345 1 97.67 98 VAL A O 1
ATOM 769 N N . ASN A 1 99 ? -2.075 -10.249 3.294 1 97.75 99 ASN A N 1
ATOM 770 C CA . ASN A 1 99 ? -1.144 -9.925 2.218 1 97.75 99 ASN A CA 1
ATOM 771 C C . ASN A 1 99 ? -0.041 -8.985 2.695 1 97.75 99 ASN A C 1
ATOM 773 O O . ASN A 1 99 ? 1.125 -9.154 2.332 1 97.75 99 ASN A O 1
ATOM 777 N N . MET A 1 100 ? -0.41 -8.015 3.53 1 97 100 MET A N 1
ATOM 778 C CA . MET A 1 100 ? 0.568 -7.003 3.917 1 97 100 MET A CA 1
ATOM 779 C C . MET A 1 100 ? 1.26 -7.384 5.221 1 97 100 MET A C 1
ATOM 781 O O . MET A 1 100 ? 2.488 -7.474 5.275 1 97 100 MET A O 1
ATOM 785 N N . ILE A 1 101 ? 0.447 -7.641 6.257 1 97.53 101 ILE A N 1
ATOM 786 C CA . ILE A 1 101 ? 1.012 -7.95 7.566 1 97.53 101 ILE A CA 1
ATOM 787 C C . ILE A 1 101 ? 1.653 -9.336 7.538 1 97.53 101 ILE A C 1
ATOM 789 O O . ILE A 1 101 ? 2.698 -9.556 8.154 1 97.53 101 ILE A O 1
ATOM 793 N N . GLY A 1 102 ? 0.999 -10.27 6.878 1 98.45 102 GLY A N 1
ATOM 794 C CA . GLY A 1 102 ? 1.613 -11.578 6.711 1 98.45 102 GLY A CA 1
ATOM 795 C C . GLY A 1 102 ? 2.99 -11.514 6.078 1 98.45 102 GLY A C 1
ATOM 796 O O . GLY A 1 102 ? 3.917 -12.191 6.526 1 98.45 102 GLY A O 1
ATOM 797 N N . THR A 1 103 ? 3.122 -10.686 5.038 1 98.61 103 THR A N 1
ATOM 798 C CA . THR A 1 103 ? 4.419 -10.493 4.397 1 98.61 103 THR A CA 1
ATOM 799 C C . THR A 1 103 ? 5.408 -9.847 5.364 1 98.61 103 THR A C 1
ATOM 801 O O . THR A 1 103 ? 6.568 -10.259 5.44 1 98.61 103 THR A O 1
ATOM 804 N N . ALA A 1 104 ? 4.973 -8.836 6.098 1 98.43 104 ALA A N 1
ATOM 805 C CA . ALA A 1 104 ? 5.839 -8.209 7.093 1 98.43 104 ALA A CA 1
ATOM 806 C C . ALA A 1 104 ? 6.344 -9.233 8.105 1 98.43 104 ALA A C 1
ATOM 808 O O . ALA A 1 104 ? 7.504 -9.186 8.52 1 98.43 104 ALA A O 1
ATOM 809 N N . ASN A 1 105 ? 5.47 -10.126 8.491 1 98.44 105 ASN A N 1
ATOM 810 C CA . ASN A 1 105 ? 5.809 -11.133 9.49 1 98.44 105 ASN A CA 1
ATOM 811 C C . ASN A 1 105 ? 6.935 -12.044 9.01 1 98.44 105 ASN A C 1
ATOM 813 O O . ASN A 1 105 ? 7.886 -12.306 9.748 1 98.44 105 ASN A O 1
ATOM 817 N N . ILE A 1 106 ? 6.837 -12.54 7.785 1 98.69 106 ILE A N 1
ATOM 818 C CA . ILE A 1 106 ? 7.859 -13.462 7.301 1 98.69 106 ILE A CA 1
ATOM 819 C C . ILE A 1 106 ? 9.172 -12.712 7.087 1 98.69 106 ILE A C 1
ATOM 821 O O . ILE A 1 106 ? 10.25 -13.247 7.355 1 98.69 106 ILE A O 1
ATOM 825 N N . LEU A 1 107 ? 9.097 -11.499 6.614 1 98.52 107 LEU A N 1
ATOM 826 C CA . LEU A 1 107 ? 10.3 -10.692 6.447 1 98.52 107 LEU A CA 1
ATOM 827 C C . LEU A 1 107 ? 10.977 -10.439 7.79 1 98.52 107 LEU A C 1
ATOM 829 O O . LEU A 1 107 ? 12.197 -10.569 7.909 1 98.52 107 LEU A O 1
ATOM 833 N N . GLU A 1 108 ? 10.138 -10.099 8.742 1 97.96 108 GLU A N 1
ATOM 834 C CA . GLU A 1 108 ? 10.674 -9.849 10.077 1 97.96 108 GLU A CA 1
ATOM 835 C C . GLU A 1 108 ? 11.288 -11.113 10.671 1 97.96 108 GLU A C 1
ATOM 837 O O . GLU A 1 108 ? 12.336 -11.055 11.317 1 97.96 108 GLU A O 1
ATOM 842 N N . ALA A 1 109 ? 10.646 -12.217 10.473 1 97.82 109 ALA A N 1
ATOM 843 C CA . ALA A 1 109 ? 11.127 -13.497 10.989 1 97.82 109 ALA A CA 1
ATOM 844 C C . ALA A 1 109 ? 12.486 -13.852 10.393 1 97.82 109 ALA A C 1
ATOM 846 O O . ALA A 1 109 ? 13.266 -14.586 11.005 1 97.82 109 ALA A O 1
ATOM 847 N N . LEU A 1 110 ? 12.773 -13.303 9.234 1 97.46 110 LEU A N 1
ATOM 848 C CA . LEU A 1 110 ? 13.975 -13.681 8.499 1 97.46 110 LEU A CA 1
ATOM 849 C C . LEU A 1 110 ? 15.064 -12.624 8.658 1 97.46 110 LEU A C 1
ATOM 851 O O . LEU A 1 110 ? 16.2 -12.828 8.226 1 97.46 110 LEU A O 1
ATOM 855 N N . LYS A 1 111 ? 14.702 -11.492 9.219 1 94.21 111 LYS A N 1
ATOM 856 C CA . LYS A 1 111 ? 15.561 -10.312 9.264 1 94.21 111 LYS A CA 1
ATOM 857 C C . LYS A 1 111 ? 16.953 -10.666 9.78 1 94.21 111 LYS A C 1
ATOM 859 O O . LYS A 1 111 ? 17.959 -10.279 9.181 1 94.21 111 LYS A O 1
ATOM 864 N N . ASP A 1 112 ? 17.005 -11.48 10.851 1 91.23 112 ASP A N 1
ATOM 865 C CA . ASP A 1 112 ? 18.277 -11.799 11.491 1 91.23 112 ASP A CA 1
ATOM 866 C C . ASP A 1 112 ? 19.055 -12.835 10.683 1 91.23 112 ASP A C 1
ATOM 868 O O . ASP A 1 112 ? 20.233 -13.081 10.949 1 91.23 112 ASP A O 1
ATOM 872 N N . TYR A 1 113 ? 18.435 -13.432 9.667 1 91.88 113 TYR A N 1
ATOM 873 C CA . TYR A 1 113 ? 19.06 -14.457 8.84 1 91.88 113 TYR A CA 1
ATOM 874 C C . TYR A 1 113 ? 19.352 -13.926 7.441 1 91.88 113 TYR A C 1
ATOM 876 O O . TYR A 1 113 ? 19.691 -14.693 6.537 1 91.88 113 TYR A O 1
ATOM 884 N N . ALA A 1 114 ? 19.224 -12.671 7.235 1 91.32 114 ALA A N 1
ATOM 885 C CA . ALA A 1 114 ? 19.267 -12.082 5.899 1 91.32 114 ALA A CA 1
ATOM 886 C C . ALA A 1 114 ? 20.546 -12.476 5.166 1 91.32 114 ALA A C 1
ATOM 888 O O . ALA A 1 114 ? 20.515 -12.789 3.974 1 91.32 114 ALA A O 1
ATOM 889 N N . ASN A 1 115 ? 21.643 -12.569 5.845 1 91.38 115 ASN A N 1
ATOM 890 C CA . ASN A 1 115 ? 22.933 -12.877 5.237 1 91.38 115 ASN A CA 1
ATOM 891 C C . ASN A 1 115 ? 23.041 -14.354 4.869 1 91.38 115 ASN A C 1
ATOM 893 O O . ASN A 1 115 ? 23.912 -14.741 4.088 1 91.38 115 ASN A O 1
ATOM 897 N N . TYR A 1 116 ? 22.173 -15.14 5.384 1 93.78 116 TYR A N 1
ATOM 898 C CA . TYR A 1 116 ? 22.205 -16.581 5.16 1 93.78 116 TYR A CA 1
ATOM 899 C C . TYR A 1 116 ? 21.228 -16.984 4.062 1 93.78 116 TYR A C 1
ATOM 901 O O . TYR A 1 116 ? 21.312 -18.089 3.523 1 93.78 116 TYR A O 1
ATOM 909 N N . ILE A 1 117 ? 20.416 -16.112 3.673 1 96.78 117 ILE A N 1
ATOM 910 C CA . ILE A 1 117 ? 19.365 -16.418 2.709 1 96.78 117 ILE A CA 1
ATOM 911 C C . ILE A 1 117 ? 19.887 -16.2 1.29 1 96.78 117 ILE A C 1
ATOM 913 O O . ILE A 1 117 ? 20.431 -15.138 0.978 1 96.78 117 ILE A O 1
ATOM 917 N N . ASP A 1 118 ? 19.739 -17.203 0.471 1 97.09 118 ASP A N 1
ATOM 918 C CA . ASP A 1 118 ? 20.2 -17.152 -0.914 1 97.09 118 ASP A CA 1
ATOM 919 C C . ASP A 1 118 ? 19.198 -16.413 -1.799 1 97.09 118 ASP A C 1
ATOM 921 O O . ASP A 1 118 ? 19.584 -15.763 -2.773 1 97.09 118 ASP A O 1
ATOM 925 N N . LYS A 1 119 ? 17.916 -16.645 -1.456 1 98.16 119 LYS A N 1
ATOM 926 C CA . LYS A 1 119 ? 16.864 -16.059 -2.282 1 98.16 119 LYS A CA 1
ATOM 927 C C . LYS A 1 119 ? 15.554 -15.948 -1.508 1 98.16 119 LYS A C 1
ATOM 929 O O . LYS A 1 119 ? 15.18 -16.866 -0.775 1 98.16 119 LYS A O 1
ATOM 934 N N . PHE A 1 120 ? 14.957 -14.871 -1.595 1 98.5 120 PHE A N 1
ATOM 935 C CA . PHE A 1 120 ? 13.589 -14.641 -1.145 1 98.5 120 PHE A CA 1
ATOM 936 C C . PHE A 1 120 ? 12.697 -14.233 -2.312 1 98.5 120 PHE A C 1
ATOM 938 O O . PHE A 1 120 ? 12.845 -13.139 -2.86 1 98.5 120 PHE A O 1
ATOM 945 N N . ILE A 1 121 ? 11.736 -15.09 -2.678 1 98.64 121 ILE A N 1
ATOM 946 C CA . ILE A 1 121 ? 10.819 -14.799 -3.774 1 98.64 121 ILE A CA 1
ATOM 947 C C . ILE A 1 121 ? 9.479 -14.326 -3.214 1 98.64 121 ILE A C 1
ATOM 949 O O . ILE A 1 121 ? 8.851 -15.025 -2.416 1 98.64 121 ILE A O 1
ATOM 953 N N . ASP A 1 122 ? 9.069 -13.209 -3.596 1 97.47 122 ASP A N 1
ATOM 954 C CA . ASP A 1 122 ? 7.738 -12.705 -3.275 1 97.47 122 ASP A CA 1
ATOM 955 C C . ASP A 1 122 ? 6.857 -12.646 -4.521 1 97.47 122 ASP A C 1
ATOM 957 O O . ASP A 1 122 ? 7.362 -12.518 -5.639 1 97.47 122 ASP A O 1
ATOM 961 N N . PHE A 1 123 ? 5.583 -12.794 -4.328 1 98.17 123 PHE A N 1
ATOM 962 C CA . PHE A 1 123 ? 4.631 -12.738 -5.43 1 98.17 123 PHE A CA 1
ATOM 963 C C . PHE A 1 123 ? 3.734 -11.512 -5.309 1 98.17 123 PHE A C 1
ATOM 965 O O . PHE A 1 123 ? 2.978 -11.383 -4.344 1 98.17 123 PHE A O 1
ATOM 972 N N . SER A 1 124 ? 3.826 -10.693 -6.201 1 97.09 124 SER A N 1
ATOM 973 C CA . SER A 1 124 ? 2.902 -9.576 -6.366 1 97.09 124 SER A CA 1
ATOM 974 C C . SER A 1 124 ? 1.777 -9.927 -7.334 1 97.09 124 SER A C 1
ATOM 976 O O . SER A 1 124 ? 1.223 -11.027 -7.276 1 97.09 124 SER A O 1
ATOM 978 N N . THR A 1 125 ? 1.342 -8.937 -8.114 1 96 125 THR A N 1
ATOM 979 C CA . THR A 1 125 ? 0.23 -9.158 -9.032 1 96 125 THR A CA 1
ATOM 980 C C . THR A 1 125 ? 0.296 -8.186 -10.206 1 96 125 THR A C 1
ATOM 982 O O . THR A 1 125 ? 0.817 -7.077 -10.072 1 96 125 THR A O 1
ATOM 985 N N . SER A 1 126 ? -0.227 -8.672 -11.304 1 95.5 126 SER A N 1
ATOM 986 C CA . SER A 1 126 ? -0.357 -7.792 -12.46 1 95.5 126 SER A CA 1
ATOM 987 C C . SER A 1 126 ? -1.424 -6.728 -12.227 1 95.5 126 SER A C 1
ATOM 989 O O . SER A 1 126 ? -1.477 -5.727 -12.944 1 95.5 126 SER A O 1
ATOM 991 N N . GLU A 1 127 ? -2.238 -6.898 -11.242 1 93.11 127 GLU A N 1
ATOM 992 C CA . GLU A 1 127 ? -3.329 -5.968 -10.964 1 93.11 127 GLU A CA 1
ATOM 993 C C . GLU A 1 127 ? -2.799 -4.632 -10.453 1 93.11 127 GLU A C 1
ATOM 995 O O . GLU A 1 127 ? -3.537 -3.646 -10.395 1 93.11 127 GLU A O 1
ATOM 1000 N N . VAL A 1 128 ? -1.507 -4.536 -10.175 1 94.31 128 VAL A N 1
ATOM 1001 C CA . VAL A 1 128 ? -0.923 -3.286 -9.701 1 94.31 128 VAL A CA 1
ATOM 1002 C C . VAL A 1 128 ? -0.906 -2.262 -10.833 1 94.31 128 VAL A C 1
ATOM 1004 O O . VAL A 1 128 ? -0.763 -1.061 -10.591 1 94.31 128 VAL A O 1
ATOM 1007 N N . PHE A 1 129 ? -1.073 -2.755 -12.07 1 94.2 129 PHE A N 1
ATOM 1008 C CA . PHE A 1 129 ? -1.007 -1.863 -13.222 1 94.2 129 PHE A CA 1
ATOM 1009 C C . PHE A 1 129 ? -2.377 -1.269 -13.526 1 94.2 129 PHE A C 1
ATOM 1011 O O . PHE A 1 129 ? -2.511 -0.429 -14.418 1 94.2 129 PHE A O 1
ATOM 1018 N N . GLY A 1 130 ? -3.444 -1.713 -12.835 1 90.51 130 GLY A N 1
ATOM 1019 C CA . GLY A 1 130 ? -4.759 -1.107 -12.963 1 90.51 130 GLY A CA 1
ATOM 1020 C C . GLY A 1 130 ? -5.613 -1.755 -14.037 1 90.51 130 GLY A C 1
ATOM 1021 O O . GLY A 1 130 ? -5.401 -2.917 -14.389 1 90.51 130 GLY A O 1
ATOM 1022 N N . THR A 1 131 ? -6.574 -1.031 -14.512 1 88.84 131 THR A N 1
ATOM 1023 C CA . THR A 1 131 ? -7.631 -1.544 -15.377 1 88.84 131 THR A CA 1
ATOM 1024 C C . THR A 1 131 ? -7.109 -1.771 -16.793 1 88.84 131 THR A C 1
ATOM 1026 O O . THR A 1 131 ? -7.586 -2.66 -17.501 1 88.84 131 THR A O 1
ATOM 1029 N N . TYR A 1 132 ? -6.124 -0.964 -17.165 1 90.94 132 TYR A N 1
ATOM 1030 C CA . TYR A 1 132 ? -5.628 -1.015 -18.536 1 90.94 132 TYR A CA 1
ATOM 1031 C C . TYR A 1 132 ? -4.124 -1.261 -18.564 1 90.94 132 TYR A C 1
ATOM 1033 O O . TYR A 1 132 ? -3.337 -0.318 -18.668 1 90.94 132 TYR A O 1
ATOM 1041 N N . ALA A 1 133 ? -3.798 -2.477 -18.554 1 93.67 133 ALA A N 1
ATOM 1042 C CA . ALA A 1 133 ? -2.393 -2.873 -18.612 1 93.67 133 ALA A CA 1
ATOM 1043 C C . ALA A 1 133 ? -2.044 -3.455 -19.979 1 93.67 133 ALA A C 1
ATOM 1045 O O . ALA A 1 133 ? -2.05 -4.675 -20.161 1 93.67 133 ALA A O 1
ATOM 1046 N N . TYR A 1 134 ? -1.725 -2.646 -20.945 1 95.15 134 TYR A N 1
ATOM 1047 C CA . TYR A 1 134 ? -1.357 -3.069 -22.292 1 95.15 134 TYR A CA 1
ATOM 1048 C C . TYR A 1 134 ? 0.156 -3.061 -22.472 1 95.15 134 TYR A C 1
ATOM 1050 O O . TYR A 1 134 ? 0.768 -1.997 -22.588 1 95.15 134 TYR A O 1
ATOM 1058 N N . LYS A 1 135 ? 0.754 -4.183 -22.549 1 96.62 135 LYS A N 1
ATOM 1059 C CA . LYS A 1 135 ? 2.188 -4.381 -22.739 1 96.62 135 LYS A CA 1
ATOM 1060 C C . LYS A 1 135 ? 2.993 -3.601 -21.703 1 96.62 135 LYS A C 1
ATOM 1062 O O . LYS A 1 135 ? 3.953 -2.91 -22.047 1 96.62 135 LYS A O 1
ATOM 1067 N N . VAL A 1 136 ? 2.501 -3.652 -20.509 1 96.28 136 VAL A N 1
ATOM 1068 C CA . VAL A 1 136 ? 3.151 -2.933 -19.418 1 96.28 136 VAL A CA 1
ATOM 1069 C C . VAL A 1 136 ? 4.436 -3.653 -19.018 1 96.28 136 VAL A C 1
ATOM 1071 O O . VAL A 1 136 ? 4.489 -4.885 -19.012 1 96.28 136 VAL A O 1
ATOM 1074 N N . ASP A 1 137 ? 5.484 -2.866 -18.79 1 96.84 137 ASP A N 1
ATOM 1075 C CA . ASP A 1 137 ? 6.731 -3.422 -18.275 1 96.84 137 ASP A CA 1
ATOM 1076 C C . ASP A 1 137 ? 6.954 -3.017 -16.82 1 96.84 137 ASP A C 1
ATOM 1078 O O . ASP A 1 137 ? 6.092 -2.383 -16.207 1 96.84 137 ASP A O 1
ATOM 1082 N N . GLU A 1 138 ? 8.054 -3.453 -16.196 1 96.15 138 GLU A N 1
ATOM 1083 C CA . GLU A 1 138 ? 8.29 -3.306 -14.762 1 96.15 138 GLU A CA 1
ATOM 1084 C C . GLU A 1 138 ? 8.635 -1.864 -14.405 1 96.15 138 GLU A C 1
ATOM 1086 O O . GLU A 1 138 ? 8.653 -1.497 -13.228 1 96.15 138 GLU A O 1
ATOM 1091 N N . LYS A 1 139 ? 8.879 -1.03 -15.38 1 92.61 139 LYS A N 1
ATOM 1092 C CA . LYS A 1 139 ? 9.199 0.376 -15.148 1 92.61 139 LYS A CA 1
ATOM 1093 C C . LYS A 1 139 ? 7.943 1.241 -15.205 1 92.61 139 LYS A C 1
ATOM 1095 O O . LYS A 1 139 ? 7.967 2.406 -14.803 1 92.61 139 LYS A O 1
ATOM 1100 N N . CYS A 1 140 ? 6.881 0.613 -15.664 1 92.94 140 CYS A N 1
ATOM 1101 C CA . CYS A 1 140 ? 5.626 1.354 -15.732 1 92.94 140 CYS A CA 1
ATOM 1102 C C . CYS A 1 140 ? 5.109 1.679 -14.336 1 92.94 140 CYS A C 1
ATOM 1104 O O . CYS A 1 140 ? 5.36 0.934 -13.387 1 92.94 140 CYS A O 1
ATOM 1106 N N . THR A 1 141 ? 4.397 2.773 -14.248 1 89.7 141 THR A N 1
ATOM 1107 C CA . THR A 1 141 ? 3.772 3.153 -12.986 1 89.7 141 THR A CA 1
ATOM 1108 C C . THR A 1 141 ? 2.66 2.175 -12.617 1 89.7 141 THR A C 1
ATOM 1110 O O . THR A 1 141 ? 2.038 1.573 -13.495 1 89.7 141 THR A O 1
ATOM 1113 N N . THR A 1 142 ? 2.57 2.01 -11.339 1 90.71 142 THR A N 1
ATOM 1114 C CA . THR A 1 142 ? 1.407 1.283 -10.843 1 90.71 142 THR A CA 1
ATOM 1115 C C . THR A 1 142 ? 0.201 2.209 -10.72 1 90.71 142 THR A C 1
ATOM 1117 O O . THR A 1 142 ? 0.34 3.367 -10.319 1 90.71 142 THR A O 1
ATOM 1120 N N . ASN A 1 143 ? -0.909 1.759 -11.168 1 89.53 143 ASN A N 1
ATOM 1121 C CA . ASN A 1 143 ? -2.146 2.533 -11.193 1 89.53 143 ASN A CA 1
ATOM 1122 C C . ASN A 1 143 ? -3.259 1.837 -10.416 1 89.53 143 ASN A C 1
ATOM 1124 O O . ASN A 1 143 ? -3.714 0.76 -10.806 1 89.53 143 ASN A O 1
ATOM 1128 N N . LEU A 1 144 ? -3.659 2.451 -9.349 1 89.31 144 LEU A N 1
ATOM 1129 C CA . LEU A 1 144 ? -4.672 1.846 -8.491 1 89.31 144 LEU A CA 1
ATOM 1130 C C . LEU A 1 144 ? -5.906 2.737 -8.395 1 89.31 144 LEU A C 1
ATOM 1132 O O . LEU A 1 144 ? -5.796 3.964 -8.439 1 89.31 144 LEU A O 1
ATOM 1136 N N . ALA A 1 145 ? -7.028 2.182 -8.344 1 83.76 145 ALA A N 1
ATOM 1137 C CA . ALA A 1 145 ? -8.279 2.928 -8.237 1 83.76 145 ALA A CA 1
ATOM 1138 C C . ALA A 1 145 ? -8.396 3.611 -6.877 1 83.76 145 ALA A C 1
ATOM 1140 O O . ALA A 1 145 ? -7.731 3.214 -5.917 1 83.76 145 ALA A O 1
ATOM 1141 N N . PRO A 1 146 ? -9.204 4.628 -6.887 1 84.38 146 PRO A N 1
ATOM 1142 C CA . PRO A 1 146 ? -9.403 5.312 -5.607 1 84.38 146 PRO A CA 1
ATOM 1143 C C . PRO A 1 146 ? -9.987 4.396 -4.533 1 84.38 146 PRO A C 1
ATOM 1145 O O . PRO A 1 146 ? -10.548 3.344 -4.852 1 84.38 146 PRO A O 1
ATOM 1148 N N . VAL A 1 147 ? -9.765 4.867 -3.362 1 86.62 147 VAL A N 1
ATOM 1149 C CA . VAL A 1 147 ? -10.268 4.119 -2.215 1 86.62 147 VAL A CA 1
ATOM 1150 C C . VAL A 1 147 ? -11.793 4.068 -2.259 1 86.62 147 VAL A C 1
ATOM 1152 O O . VAL A 1 147 ? -12.436 4.99 -2.768 1 86.62 147 VAL A O 1
ATOM 1155 N N . GLY A 1 148 ? -12.476 3.015 -1.82 1 78.19 148 GLY A N 1
ATOM 1156 C CA . GLY A 1 148 ? -13.925 2.919 -1.759 1 78.19 148 GLY A CA 1
ATOM 1157 C C . GLY A 1 148 ? -14.459 1.604 -2.295 1 78.19 148 GLY A C 1
ATOM 1158 O O . GLY A 1 148 ? -15.571 1.194 -1.954 1 78.19 148 GLY A O 1
ATOM 1159 N N . GLU A 1 149 ? -13.625 1.123 -3.169 1 77.79 149 GLU A N 1
ATOM 1160 C CA . GLU A 1 149 ? -14.022 -0.186 -3.678 1 77.79 149 GLU A CA 1
ATOM 1161 C C . GLU A 1 149 ? -13.173 -1.297 -3.066 1 77.79 149 GLU A C 1
ATOM 1163 O O . GLU A 1 149 ? -11.945 -1.277 -3.173 1 77.79 149 GLU A O 1
ATOM 1168 N N . ALA A 1 150 ? -13.841 -2.229 -2.576 1 78.55 150 ALA A N 1
ATOM 1169 C CA . ALA A 1 150 ? -13.187 -3.308 -1.84 1 78.55 150 ALA A CA 1
ATOM 1170 C C . ALA A 1 150 ? -12.278 -4.123 -2.755 1 78.55 150 ALA A C 1
ATOM 1172 O O . ALA A 1 150 ? -11.256 -4.654 -2.312 1 78.55 150 ALA A O 1
ATOM 1173 N N . ARG A 1 151 ? -12.587 -4.12 -3.994 1 78.87 151 ARG A N 1
ATOM 1174 C CA . ARG A 1 151 ? -11.826 -4.926 -4.943 1 78.87 151 ARG A CA 1
ATOM 1175 C C . ARG A 1 151 ? -10.373 -4.468 -5.01 1 78.87 151 ARG A C 1
ATOM 1177 O O . ARG A 1 151 ? -9.468 -5.283 -5.202 1 78.87 151 ARG A O 1
ATOM 1184 N N . TRP A 1 152 ? -10.093 -3.295 -4.724 1 86.88 152 TRP A N 1
ATOM 1185 C CA . TRP A 1 152 ? -8.771 -2.713 -4.932 1 86.88 152 TRP A CA 1
ATOM 1186 C C . TRP A 1 152 ? -7.86 -2.994 -3.742 1 86.88 152 TRP A C 1
ATOM 1188 O O . TRP A 1 152 ? -6.643 -2.816 -3.829 1 86.88 152 TRP A O 1
ATOM 1198 N N . THR A 1 153 ? -8.457 -3.525 -2.72 1 92.06 153 THR A N 1
ATOM 1199 C CA . THR A 1 153 ? -7.642 -3.793 -1.541 1 92.06 153 THR A CA 1
ATOM 1200 C C . THR A 1 153 ? -6.62 -4.89 -1.827 1 92.06 153 THR A C 1
ATOM 1202 O O . THR A 1 153 ? -5.526 -4.891 -1.259 1 92.06 153 THR A O 1
ATOM 1205 N N . TYR A 1 154 ? -6.939 -5.774 -2.777 1 92.9 154 TYR A N 1
ATOM 1206 C CA . TYR A 1 154 ? -6.001 -6.826 -3.154 1 92.9 154 TYR A CA 1
ATOM 1207 C C . TYR A 1 154 ? -4.753 -6.237 -3.802 1 92.9 154 TYR A C 1
ATOM 1209 O O . TYR A 1 154 ? -3.634 -6.483 -3.346 1 92.9 154 TYR A O 1
ATOM 1217 N N . SER A 1 155 ? -4.941 -5.413 -4.838 1 94.18 155 SER A N 1
ATOM 1218 C CA . SER A 1 155 ? -3.817 -4.842 -5.573 1 94.18 155 SER A CA 1
ATOM 1219 C C . SER A 1 155 ? -2.972 -3.94 -4.679 1 94.18 155 SER A C 1
ATOM 1221 O O . SER A 1 155 ? -1.742 -3.953 -4.761 1 94.18 155 SER A O 1
ATOM 1223 N N . VAL A 1 156 ? -3.632 -3.228 -3.839 1 95.05 156 VAL A N 1
ATOM 1224 C CA . VAL A 1 156 ? -2.933 -2.322 -2.934 1 95.05 156 VAL A CA 1
ATOM 1225 C C . VAL A 1 156 ? -2.114 -3.127 -1.928 1 95.05 156 VAL A C 1
ATOM 1227 O O . VAL A 1 156 ? -0.964 -2.786 -1.64 1 95.05 156 VAL A O 1
ATOM 1230 N N . SER A 1 157 ? -2.719 -4.152 -1.377 1 96.44 157 SER A N 1
ATOM 1231 C CA . SER A 1 157 ? -2.032 -4.974 -0.386 1 96.44 157 SER A CA 1
ATOM 1232 C C . SER A 1 157 ? -0.796 -5.64 -0.982 1 96.44 157 SER A C 1
ATOM 1234 O O . SER A 1 157 ? 0.249 -5.715 -0.332 1 96.44 157 SER A O 1
ATOM 1236 N N . LYS A 1 158 ? -0.888 -6.09 -2.174 1 96.88 158 LYS A N 1
ATOM 1237 C CA . LYS A 1 158 ? 0.236 -6.743 -2.839 1 96.88 158 LYS A CA 1
ATOM 1238 C C . LYS A 1 158 ? 1.325 -5.736 -3.196 1 96.88 158 LYS A C 1
ATOM 1240 O O . LYS A 1 158 ? 2.516 -6.045 -3.11 1 96.88 158 LYS A O 1
ATOM 1245 N N . LEU A 1 159 ? 0.899 -4.605 -3.636 1 96.28 159 LEU A N 1
ATOM 1246 C CA . LEU A 1 159 ? 1.874 -3.561 -3.933 1 96.28 159 LEU A CA 1
ATOM 1247 C C . LEU A 1 159 ? 2.645 -3.165 -2.678 1 96.28 159 LEU A C 1
ATOM 1249 O O . LEU A 1 159 ? 3.861 -2.967 -2.729 1 96.28 159 LEU A O 1
ATOM 1253 N N . ALA A 1 160 ? 1.931 -3.009 -1.613 1 96.66 160 ALA A N 1
ATOM 1254 C CA . ALA A 1 160 ? 2.571 -2.687 -0.341 1 96.66 160 ALA A CA 1
ATOM 1255 C C . ALA A 1 160 ? 3.571 -3.768 0.059 1 96.66 160 ALA A C 1
ATOM 1257 O O . ALA A 1 160 ? 4.678 -3.462 0.51 1 96.66 160 ALA A O 1
ATOM 1258 N N . ALA A 1 161 ? 3.202 -4.982 -0.09 1 97.45 161 ALA A N 1
ATOM 1259 C CA . ALA A 1 161 ? 4.084 -6.105 0.213 1 97.45 161 ALA A CA 1
ATOM 1260 C C . ALA A 1 161 ? 5.34 -6.065 -0.653 1 97.45 161 ALA A C 1
ATOM 1262 O O . ALA A 1 161 ? 6.445 -6.317 -0.167 1 97.45 161 ALA A O 1
ATOM 1263 N N . GLU A 1 162 ? 5.173 -5.803 -1.89 1 97.23 162 GLU A N 1
ATOM 1264 C CA . GLU A 1 162 ? 6.284 -5.695 -2.831 1 97.23 162 GLU A CA 1
ATOM 1265 C C . GLU A 1 162 ? 7.284 -4.632 -2.386 1 97.23 162 GLU A C 1
ATOM 1267 O O . GLU A 1 162 ? 8.489 -4.887 -2.338 1 97.23 162 GLU A O 1
ATOM 1272 N N . HIS A 1 163 ? 6.792 -3.49 -2.063 1 96.95 163 HIS A N 1
ATOM 1273 C CA . HIS A 1 163 ? 7.661 -2.394 -1.648 1 96.95 163 HIS A CA 1
ATOM 1274 C C . HIS A 1 163 ? 8.345 -2.706 -0.321 1 96.95 163 HIS A C 1
ATOM 1276 O O . HIS A 1 163 ? 9.519 -2.377 -0.131 1 96.95 163 HIS A O 1
ATOM 1282 N N . LEU A 1 164 ? 7.627 -3.282 0.584 1 97.49 164 LEU A N 1
ATOM 1283 C CA . LEU A 1 164 ? 8.24 -3.673 1.848 1 97.49 164 LEU A CA 1
ATOM 1284 C C . LEU A 1 164 ? 9.372 -4.669 1.619 1 97.49 164 LEU A C 1
ATOM 1286 O O . LEU A 1 164 ? 10.449 -4.538 2.206 1 97.49 164 LEU A O 1
ATOM 1290 N N . THR A 1 165 ? 9.111 -5.618 0.79 1 97.64 165 THR A N 1
ATOM 1291 C CA . THR A 1 165 ? 10.109 -6.637 0.483 1 97.64 165 THR A CA 1
ATOM 1292 C C . THR A 1 165 ? 11.376 -6.001 -0.082 1 97.64 165 THR A C 1
ATOM 1294 O O . THR A 1 165 ? 12.483 -6.311 0.362 1 97.64 165 THR A O 1
ATOM 1297 N N . HIS A 1 166 ? 11.235 -5.117 -0.982 1 96.88 166 HIS A N 1
ATOM 1298 C CA . HIS A 1 166 ? 12.389 -4.461 -1.587 1 96.88 166 HIS A CA 1
ATOM 1299 C C . HIS A 1 166 ? 13.076 -3.529 -0.595 1 96.88 166 HIS A C 1
ATOM 1301 O O . HIS A 1 166 ? 14.275 -3.266 -0.712 1 96.88 166 HIS A O 1
ATOM 1307 N N . SER A 1 167 ? 12.319 -3.013 0.328 1 96.39 167 SER A N 1
ATOM 1308 C CA . SER A 1 167 ? 12.942 -2.239 1.396 1 96.39 167 SER A CA 1
ATOM 1309 C C . SER A 1 167 ? 13.889 -3.101 2.224 1 96.39 167 SER A C 1
ATOM 1311 O O . SER A 1 167 ? 14.943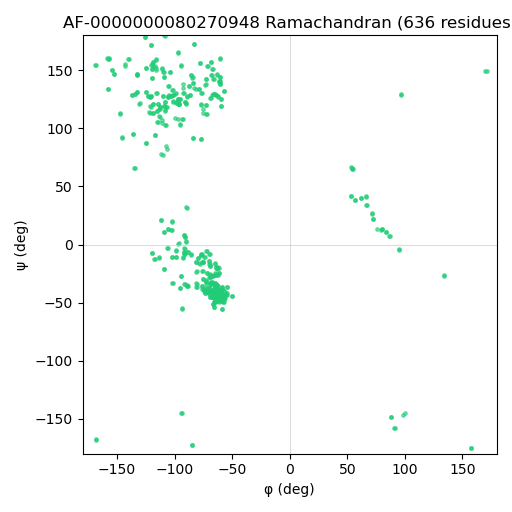 -2.632 2.66 1 96.39 167 SER A O 1
ATOM 1313 N N . TYR A 1 168 ? 13.51 -4.325 2.497 1 96.72 168 TYR A N 1
ATOM 1314 C CA . TYR A 1 168 ? 14.378 -5.237 3.232 1 96.72 168 TYR A CA 1
ATOM 1315 C C . TYR A 1 168 ? 15.643 -5.544 2.439 1 96.72 168 TYR A C 1
ATOM 1317 O O . TYR A 1 168 ? 16.715 -5.736 3.018 1 96.72 168 TYR A O 1
ATOM 1325 N N . TYR A 1 169 ? 15.554 -5.605 1.114 1 95.97 169 TYR A N 1
ATOM 1326 C CA . TYR A 1 169 ? 16.714 -5.746 0.242 1 95.97 169 TYR A CA 1
ATOM 1327 C C . TYR A 1 169 ? 17.658 -4.56 0.394 1 95.97 169 TYR A C 1
ATOM 1329 O O . TYR A 1 169 ? 18.857 -4.738 0.624 1 95.97 169 TYR A O 1
ATOM 1337 N N . LYS A 1 170 ? 17.106 -3.403 0.328 1 93.28 170 LYS A N 1
ATOM 1338 C CA . LYS A 1 170 ? 17.904 -2.181 0.341 1 93.28 170 LYS A CA 1
ATOM 1339 C C . LYS A 1 170 ? 18.535 -1.951 1.711 1 93.28 170 LYS A C 1
ATOM 1341 O O . LYS A 1 170 ? 19.696 -1.546 1.805 1 93.28 170 LYS A O 1
ATOM 1346 N N . GLU A 1 171 ? 17.782 -2.191 2.697 1 93.54 171 GLU A N 1
ATOM 1347 C CA . GLU A 1 171 ? 18.213 -1.804 4.037 1 93.54 171 GLU A CA 1
ATOM 1348 C C . GLU A 1 171 ? 19.008 -2.923 4.705 1 93.54 171 GLU A C 1
ATOM 1350 O O . GLU A 1 171 ? 19.945 -2.659 5.462 1 93.54 171 GLU A O 1
ATOM 1355 N N . TYR A 1 172 ? 18.661 -4.188 4.47 1 94.71 172 TYR A N 1
ATOM 1356 C CA . TYR A 1 172 ? 19.265 -5.271 5.24 1 94.71 172 TYR A CA 1
ATOM 1357 C C . TYR A 1 172 ? 20.015 -6.235 4.329 1 94.71 172 TYR A C 1
ATOM 1359 O O . TYR A 1 172 ? 20.639 -7.187 4.803 1 94.71 172 TYR A O 1
ATOM 1367 N N . GLY A 1 173 ? 19.899 -6.063 3.039 1 94.76 173 GLY A N 1
ATOM 1368 C CA . GLY A 1 173 ? 20.653 -6.878 2.1 1 94.76 173 GLY A CA 1
ATOM 1369 C C . GLY A 1 173 ? 19.991 -8.21 1.801 1 94.76 173 GLY A C 1
ATOM 1370 O O . GLY A 1 173 ? 20.616 -9.106 1.231 1 94.76 173 GLY A O 1
ATOM 1371 N N . LEU A 1 174 ? 18.723 -8.419 2.218 1 96.97 174 LEU A N 1
ATOM 1372 C CA . LEU A 1 174 ? 17.997 -9.638 1.878 1 96.97 174 LEU A CA 1
ATOM 1373 C C . LEU A 1 174 ? 17.874 -9.794 0.366 1 96.97 174 LEU A C 1
ATOM 1375 O O . LEU A 1 174 ? 17.391 -8.888 -0.318 1 96.97 174 LEU A O 1
ATOM 1379 N N . LYS A 1 175 ? 18.286 -10.874 -0.231 1 98.06 175 LYS A N 1
ATOM 1380 C CA . LYS A 1 175 ? 18.29 -11.095 -1.674 1 98.06 175 LYS A CA 1
ATOM 1381 C C . LYS A 1 175 ? 16.889 -11.417 -2.185 1 98.06 175 LYS A C 1
ATOM 1383 O O . LYS A 1 175 ? 16.525 -12.587 -2.321 1 98.06 175 LYS A O 1
ATOM 1388 N N . VAL A 1 176 ? 16.169 -10.388 -2.569 1 97.73 176 VAL A N 1
ATOM 1389 C CA . VAL A 1 176 ? 14.753 -10.539 -2.884 1 97.73 176 VAL A CA 1
ATOM 1390 C C . VAL A 1 176 ? 14.555 -10.517 -4.398 1 97.73 176 VAL A C 1
ATOM 1392 O O . VAL A 1 176 ? 15.338 -9.9 -5.124 1 97.73 176 VAL A O 1
ATOM 1395 N N . VAL A 1 177 ? 13.555 -11.242 -4.876 1 98.47 177 VAL A N 1
ATOM 1396 C CA . VAL A 1 177 ? 13.026 -11.198 -6.235 1 98.47 177 VAL A CA 1
ATOM 1397 C C . VAL A 1 177 ? 11.5 -11.151 -6.193 1 98.47 177 VAL A C 1
ATOM 1399 O O . VAL A 1 177 ? 10.869 -11.908 -5.452 1 98.47 177 VAL A O 1
ATOM 1402 N N . THR A 1 178 ? 10.925 -10.225 -6.89 1 98.31 178 THR A N 1
ATOM 1403 C CA . THR A 1 178 ? 9.47 -10.151 -6.959 1 98.31 178 THR A CA 1
ATOM 1404 C C . THR A 1 178 ? 8.966 -10.646 -8.311 1 98.31 178 THR A C 1
ATOM 1406 O O . THR A 1 178 ? 9.536 -10.314 -9.352 1 98.31 178 THR A O 1
ATOM 1409 N N . ILE A 1 179 ? 7.919 -11.428 -8.225 1 98.5 179 ILE A N 1
ATOM 1410 C CA . ILE A 1 179 ? 7.284 -11.945 -9.432 1 98.5 179 ILE A CA 1
ATOM 1411 C C . ILE A 1 179 ? 5.863 -11.397 -9.542 1 98.5 179 ILE A C 1
ATOM 1413 O O . ILE A 1 179 ? 5.101 -11.433 -8.573 1 98.5 179 ILE A O 1
ATOM 1417 N N . ARG A 1 180 ? 5.489 -10.881 -10.649 1 98.17 180 ARG A N 1
ATOM 1418 C CA . ARG A 1 180 ? 4.129 -10.465 -10.973 1 98.17 180 ARG A CA 1
ATOM 1419 C C . ARG A 1 180 ? 3.491 -11.416 -11.98 1 98.17 180 ARG A C 1
ATOM 1421 O O . ARG A 1 180 ? 3.77 -11.339 -13.178 1 98.17 180 ARG A O 1
ATOM 1428 N N . PRO A 1 181 ? 2.628 -12.268 -11.501 1 98 181 PRO A N 1
ATOM 1429 C CA . PRO A 1 181 ? 1.982 -13.225 -12.402 1 98 181 PRO A CA 1
ATOM 1430 C C . PRO A 1 181 ? 0.943 -12.572 -13.31 1 98 181 PRO A C 1
ATOM 1432 O O . PRO A 1 181 ? 0.212 -11.678 -12.875 1 98 181 PRO A O 1
ATOM 1435 N N . PHE A 1 182 ? 0.885 -13.045 -14.526 1 97.5 182 PHE A N 1
ATOM 1436 C CA . PHE A 1 182 ? -0.143 -12.623 -15.469 1 97.5 182 PHE A CA 1
ATOM 1437 C C . PHE A 1 182 ? -1.028 -13.797 -15.868 1 97.5 182 PHE A C 1
ATOM 1439 O O . PHE A 1 182 ? -0.708 -14.533 -16.803 1 97.5 182 PHE A O 1
ATOM 1446 N N . ASN A 1 183 ? -2.151 -13.994 -15.193 1 95.59 183 ASN A N 1
ATOM 1447 C CA . ASN A 1 183 ? -3.254 -14.907 -15.475 1 95.59 183 ASN A CA 1
ATOM 1448 C C . ASN A 1 183 ? -2.762 -16.338 -15.667 1 95.59 183 ASN A C 1
ATOM 1450 O O . ASN A 1 183 ? -2.981 -16.939 -16.721 1 95.59 183 ASN A O 1
ATOM 1454 N N . ILE A 1 184 ? -2.289 -16.849 -14.625 1 97.02 184 ILE A N 1
ATOM 1455 C CA . ILE A 1 184 ? -1.748 -18.204 -14.635 1 97.02 184 ILE A CA 1
ATOM 1456 C C . ILE A 1 184 ? -2.89 -19.217 -14.589 1 97.02 184 ILE A C 1
ATOM 1458 O O . ILE A 1 184 ? -3.848 -19.047 -13.831 1 97.02 184 ILE A O 1
ATOM 1462 N N . TYR A 1 185 ? -2.803 -20.243 -15.456 1 96.79 185 TYR A N 1
ATOM 1463 C CA . TYR A 1 185 ? -3.81 -21.298 -15.465 1 96.79 185 TYR A CA 1
ATOM 1464 C C . TYR A 1 185 ? -3.167 -22.663 -15.676 1 96.79 185 TYR A C 1
ATOM 1466 O O . TYR A 1 185 ? -2.018 -22.754 -16.114 1 96.79 185 TYR A O 1
ATOM 1474 N N . GLY A 1 186 ? -3.86 -23.701 -15.314 1 95.95 186 GLY A N 1
ATOM 1475 C CA . GLY A 1 186 ? -3.35 -25.04 -15.562 1 95.95 186 GLY A CA 1
ATOM 1476 C C . GLY A 1 186 ? -3.951 -26.087 -14.644 1 95.95 186 GLY A C 1
ATOM 1477 O O . GLY A 1 186 ? -4.853 -25.787 -13.858 1 95.95 186 GLY A O 1
ATOM 1478 N N . PRO A 1 187 ? -3.455 -27.301 -14.754 1 92.35 187 PRO A N 1
ATOM 1479 C CA . PRO A 1 187 ? -3.892 -28.395 -13.882 1 92.35 187 PRO A CA 1
ATOM 1480 C C . PRO A 1 187 ? -3.695 -28.083 -12.401 1 92.35 187 PRO A C 1
ATOM 1482 O O . PRO A 1 187 ? -2.633 -27.597 -12.004 1 92.35 187 PRO A O 1
ATOM 1485 N N . GLY A 1 188 ? -4.737 -28.332 -11.639 1 87.36 188 GLY A N 1
ATOM 1486 C CA . GLY A 1 188 ? -4.62 -28.168 -10.199 1 87.36 188 GLY A CA 1
ATOM 1487 C C . GLY A 1 188 ? -5.094 -26.811 -9.713 1 87.36 188 GLY A C 1
ATOM 1488 O O . GLY A 1 188 ? -5.134 -26.557 -8.507 1 87.36 188 GLY A O 1
ATOM 1489 N N . GLN A 1 189 ? -5.45 -25.942 -10.688 1 88.87 189 GLN A N 1
ATOM 1490 C CA . GLN A 1 189 ? -5.964 -24.643 -10.268 1 88.87 189 GLN A CA 1
ATOM 1491 C C . GLN A 1 189 ? -7.252 -24.795 -9.463 1 88.87 189 GLN A C 1
ATOM 1493 O O . GLN A 1 189 ? -8.123 -25.59 -9.82 1 88.87 189 GLN A O 1
ATOM 1498 N N . VAL A 1 190 ? -7.172 -24.163 -8.316 1 74.41 190 VAL A N 1
ATOM 1499 C CA . VAL A 1 190 ? -8.351 -24.167 -7.456 1 74.41 190 VAL A CA 1
ATOM 1500 C C . VAL A 1 190 ? -8.867 -22.741 -7.28 1 74.41 190 VAL A C 1
ATOM 1502 O O . VAL A 1 190 ? -8.103 -21.78 -7.39 1 74.41 190 VAL A O 1
ATOM 1505 N N . GLY A 1 191 ? -10.174 -22.655 -7.096 1 68.53 191 GLY A N 1
ATOM 1506 C CA . GLY A 1 191 ? -10.728 -21.352 -6.764 1 68.53 191 GLY A CA 1
ATOM 1507 C C . GLY A 1 191 ? -11.352 -20.648 -7.954 1 68.53 191 GLY A C 1
ATOM 1508 O O . GLY A 1 191 ? -11.903 -21.296 -8.846 1 68.53 191 GLY A O 1
ATOM 1509 N N . GLU A 1 192 ? -11.135 -19.268 -7.858 1 73.17 192 GLU A N 1
ATOM 1510 C CA . GLU A 1 192 ? -11.826 -18.408 -8.814 1 73.17 192 GLU A CA 1
ATOM 1511 C C . GLU A 1 192 ? -10.959 -18.136 -10.04 1 73.17 192 GLU A C 1
ATOM 1513 O O . GLU A 1 192 ? -9.731 -18.221 -9.969 1 73.17 192 GLU A O 1
ATOM 1518 N N . GLY A 1 193 ? -11.509 -18.228 -11.282 1 85.01 193 GLY A N 1
ATOM 1519 C CA . GLY A 1 193 ? -10.839 -17.87 -12.522 1 85.01 193 GLY A CA 1
ATOM 1520 C C . GLY A 1 193 ? -11.621 -18.269 -13.759 1 85.01 193 GLY A C 1
ATOM 1521 O O . GLY A 1 193 ? -12.28 -19.311 -13.775 1 85.01 193 GLY A O 1
ATOM 1522 N N . ALA A 1 194 ? -11.444 -17.563 -14.621 1 90.11 194 ALA A N 1
ATOM 1523 C CA . ALA A 1 194 ? -12.229 -17.742 -15.839 1 90.11 194 ALA A CA 1
ATOM 1524 C C . ALA A 1 194 ? -11.924 -19.086 -16.495 1 90.11 194 ALA A C 1
ATOM 1526 O O . ALA A 1 194 ? -12.84 -19.823 -16.87 1 90.11 194 ALA A O 1
ATOM 1527 N N . VAL A 1 195 ? -10.662 -19.482 -16.581 1 94.83 195 VAL A N 1
ATOM 1528 C CA . VAL A 1 195 ? -10.275 -20.712 -17.263 1 94.83 195 VAL A CA 1
ATOM 1529 C C . VAL A 1 195 ? -10.836 -21.918 -16.513 1 94.83 195 VAL A C 1
ATOM 1531 O O . VAL A 1 195 ? -11.44 -22.807 -17.117 1 94.83 195 VAL A O 1
ATOM 1534 N N . HIS A 1 196 ? -10.595 -21.894 -15.221 1 93.02 196 HIS A N 1
ATOM 1535 C CA . HIS A 1 196 ? -11.112 -22.985 -14.403 1 93.02 196 HIS A CA 1
ATOM 1536 C C . HIS A 1 196 ? -12.629 -23.094 -14.524 1 93.02 196 HIS A C 1
ATOM 1538 O O . HIS A 1 196 ? -13.16 -24.182 -14.759 1 93.02 196 HIS A O 1
ATOM 1544 N N . GLN A 1 197 ? -13.289 -21.997 -14.417 1 92.64 197 GLN A N 1
ATOM 1545 C CA . GLN A 1 197 ? -14.748 -21.982 -14.453 1 92.64 197 GLN A CA 1
ATOM 1546 C C . GLN A 1 197 ? -15.269 -22.429 -15.816 1 92.64 197 GLN A C 1
ATOM 1548 O O . GLN A 1 197 ? -16.204 -23.229 -15.898 1 92.64 197 GLN A O 1
ATOM 1553 N N . PHE A 1 198 ? -14.714 -21.957 -16.831 1 96.69 198 PHE A N 1
ATOM 1554 C CA . PHE A 1 198 ? -15.153 -22.287 -18.182 1 96.69 198 PHE A CA 1
ATOM 1555 C C . PHE A 1 198 ? -14.923 -23.764 -18.48 1 96.69 198 PHE A C 1
ATOM 1557 O O . PHE A 1 198 ? -15.783 -24.425 -19.066 1 96.69 198 PHE A O 1
ATOM 1564 N N . ILE A 1 199 ? -13.797 -24.237 -18.101 1 96.79 199 ILE A N 1
ATOM 1565 C CA . ILE A 1 199 ? -13.451 -25.625 -18.386 1 96.79 199 ILE A CA 1
ATOM 1566 C C . ILE A 1 199 ? -14.406 -26.558 -17.645 1 96.79 199 ILE A C 1
ATOM 1568 O O . ILE A 1 199 ? -14.944 -27.5 -18.232 1 96.79 199 ILE A O 1
ATOM 1572 N N . MET A 1 200 ? -14.614 -26.277 -16.386 1 95.31 200 MET A N 1
ATOM 1573 C CA . MET A 1 200 ? -15.49 -27.127 -15.584 1 95.31 200 MET A CA 1
ATOM 1574 C C . MET A 1 200 ? -16.901 -27.154 -16.162 1 95.31 200 MET A C 1
ATOM 1576 O O . MET A 1 200 ? -17.518 -28.217 -16.255 1 95.31 200 MET A O 1
ATOM 1580 N N . ARG A 1 201 ? -17.389 -26.049 -16.573 1 96.24 201 ARG A N 1
ATOM 1581 C CA . ARG A 1 201 ? -18.72 -25.972 -17.166 1 96.24 201 ARG A CA 1
ATOM 1582 C C . ARG A 1 201 ? -18.756 -26.668 -18.522 1 96.24 201 ARG A C 1
ATOM 1584 O O . ARG A 1 201 ? -19.728 -27.353 -18.848 1 96.24 201 ARG A O 1
ATOM 1591 N N . ALA A 1 202 ? -17.769 -26.524 -19.303 1 97.12 202 ALA A N 1
ATOM 1592 C CA . ALA A 1 202 ? -17.698 -27.125 -20.632 1 97.12 202 ALA A CA 1
ATOM 1593 C C . ALA A 1 202 ? -17.702 -28.649 -20.545 1 97.12 202 ALA A C 1
ATOM 1595 O O . ALA A 1 202 ? -18.426 -29.317 -21.287 1 97.12 202 ALA A O 1
ATOM 1596 N N . ILE A 1 203 ? -16.839 -29.159 -19.649 1 96.5 203 ILE A N 1
ATOM 1597 C CA . ILE A 1 203 ? -16.706 -30.608 -19.558 1 96.5 203 ILE A CA 1
ATOM 1598 C C . ILE A 1 203 ? -18.017 -31.217 -19.065 1 96.5 203 ILE A C 1
ATOM 1600 O O . ILE A 1 203 ? -18.331 -32.368 -19.379 1 96.5 203 ILE A O 1
ATOM 1604 N N . ARG A 1 204 ? -18.8 -30.427 -18.365 1 96.46 204 ARG A N 1
ATOM 1605 C CA . ARG A 1 204 ? -20.07 -30.896 -17.819 1 96.46 204 ARG A CA 1
ATOM 1606 C C . ARG A 1 204 ? -21.233 -30.509 -18.726 1 96.46 204 ARG A C 1
ATOM 1608 O O . ARG A 1 204 ? -22.395 -30.749 -18.391 1 96.46 204 ARG A O 1
ATOM 1615 N N . ASN A 1 205 ? -20.971 -29.887 -19.777 1 97.15 205 ASN A N 1
ATOM 1616 C CA . ASN A 1 205 ? -21.971 -29.387 -20.715 1 97.15 205 ASN A CA 1
ATOM 1617 C C . ASN A 1 205 ? -22.964 -28.452 -20.03 1 97.15 205 ASN A C 1
ATOM 1619 O O . ASN A 1 205 ? -24.167 -28.52 -20.287 1 97.15 205 ASN A O 1
ATOM 1623 N N . GLU A 1 206 ? -22.409 -27.668 -19.131 1 97.36 206 GLU A N 1
ATOM 1624 C CA . GLU A 1 206 ? -23.189 -26.631 -18.462 1 97.36 206 GLU A CA 1
ATOM 1625 C C . GLU A 1 206 ? -22.995 -25.275 -19.133 1 97.36 206 GLU A C 1
ATOM 1627 O O . GLU A 1 206 ? -22.042 -25.083 -19.892 1 97.36 206 GLU A O 1
ATOM 1632 N N . GLN A 1 207 ? -23.867 -24.408 -18.785 1 97.38 207 GLN A N 1
ATOM 1633 C CA . GLN A 1 207 ? -23.797 -23.067 -19.356 1 97.38 207 GLN A CA 1
ATOM 1634 C C . GLN A 1 207 ? -22.533 -22.341 -18.904 1 97.38 207 GLN A C 1
ATOM 1636 O O . GLN A 1 207 ? -22.207 -22.333 -17.715 1 97.38 207 GLN A O 1
ATOM 1641 N N . ILE A 1 208 ? -21.847 -21.81 -19.85 1 96.58 208 ILE A N 1
ATOM 1642 C CA . ILE A 1 208 ? -20.696 -20.959 -19.566 1 96.58 208 ILE A CA 1
ATOM 1643 C C . ILE A 1 208 ? -21.143 -19.502 -19.474 1 96.58 208 ILE A C 1
ATOM 1645 O O . ILE A 1 208 ? -21.674 -18.947 -20.439 1 96.58 208 ILE A O 1
ATOM 1649 N N . GLN A 1 209 ? -20.904 -18.868 -18.402 1 94.14 209 GLN A N 1
ATOM 1650 C CA . GLN A 1 209 ? -21.337 -17.493 -18.174 1 94.14 209 GLN A CA 1
ATOM 1651 C C . GLN A 1 209 ? -20.174 -16.518 -18.331 1 94.14 209 GLN A C 1
ATOM 1653 O O . GLN A 1 209 ? -19.112 -16.709 -17.734 1 94.14 209 GLN A O 1
ATOM 1658 N N . ILE A 1 210 ? -20.362 -15.568 -19.099 1 93.45 210 ILE A N 1
ATOM 1659 C CA . ILE A 1 210 ? -19.398 -14.489 -19.282 1 93.45 210 ILE A CA 1
ATOM 1660 C C . ILE A 1 210 ? -19.939 -13.203 -18.662 1 93.45 210 ILE A C 1
ATOM 1662 O O . ILE A 1 210 ? -21.024 -12.741 -19.023 1 93.45 210 ILE A O 1
ATOM 1666 N N . HIS A 1 211 ? -19.262 -12.724 -17.756 1 88.47 211 HIS A N 1
ATOM 1667 C CA . HIS A 1 211 ? -19.663 -11.461 -17.147 1 88.47 211 HIS A CA 1
ATOM 1668 C C . HIS A 1 211 ? -19.316 -10.28 -18.048 1 88.47 211 HIS A C 1
ATOM 1670 O O . HIS A 1 211 ? -18.145 -10.057 -18.362 1 88.47 211 HIS A O 1
ATOM 1676 N N . GLY A 1 212 ? -20.317 -9.505 -18.439 1 88.48 212 GLY A N 1
ATOM 1677 C CA . GLY A 1 212 ? -20.123 -8.413 -19.38 1 88.48 212 GLY A CA 1
ATOM 1678 C C . GLY A 1 212 ? -20.245 -8.845 -20.829 1 88.48 212 GLY A C 1
ATOM 1679 O O . GLY A 1 212 ? -21.053 -9.716 -21.156 1 88.48 212 GLY A O 1
ATOM 1680 N N . ASP A 1 213 ? -19.478 -8.158 -21.716 1 89.8 213 ASP A N 1
ATOM 1681 C CA . ASP A 1 213 ? -19.627 -8.388 -23.149 1 89.8 213 ASP A CA 1
ATOM 1682 C C . ASP A 1 213 ? -18.553 -9.342 -23.667 1 89.8 213 ASP A C 1
ATOM 1684 O O . ASP A 1 213 ? -18.58 -9.744 -24.832 1 89.8 213 ASP A O 1
ATOM 1688 N N . GLY A 1 214 ? -17.691 -9.657 -22.769 1 91.89 214 GLY A N 1
ATOM 1689 C CA . GLY A 1 214 ? -16.664 -10.613 -23.15 1 91.89 214 GLY A CA 1
ATOM 1690 C C . GLY A 1 214 ? -15.53 -9.988 -23.94 1 91.89 214 GLY A C 1
ATOM 1691 O O . GLY A 1 214 ? -14.683 -10.697 -24.487 1 91.89 214 GLY A O 1
ATOM 1692 N N . ASP A 1 215 ? -15.495 -8.683 -23.935 1 92.37 215 ASP A N 1
ATOM 1693 C CA . ASP A 1 215 ? -14.501 -7.98 -24.74 1 92.37 215 ASP A CA 1
ATOM 1694 C C . ASP A 1 215 ? -13.225 -7.729 -23.94 1 92.37 215 ASP A C 1
ATOM 1696 O O . ASP A 1 215 ? -12.223 -7.264 -24.489 1 92.37 215 ASP A O 1
ATOM 1700 N N . GLN A 1 216 ? -13.228 -8.094 -22.669 1 93.54 216 GLN A N 1
ATOM 1701 C CA . GLN A 1 216 ? -12.014 -7.967 -21.869 1 93.54 216 GLN A CA 1
ATOM 1702 C C . GLN A 1 216 ? -10.882 -8.809 -22.451 1 93.54 216 GLN A C 1
ATOM 1704 O O . GLN A 1 216 ? -11.111 -9.924 -22.926 1 93.54 216 GLN A O 1
ATOM 1709 N N . ILE A 1 217 ? -9.736 -8.251 -22.454 1 95.7 217 ILE A N 1
ATOM 1710 C CA . ILE A 1 217 ? -8.578 -8.904 -23.053 1 95.7 217 ILE A CA 1
ATOM 1711 C C . ILE A 1 217 ? -7.601 -9.328 -21.959 1 95.7 217 ILE A C 1
ATOM 1713 O O . ILE A 1 217 ? -7.277 -8.54 -21.068 1 95.7 217 ILE A O 1
ATOM 1717 N N . ARG A 1 218 ? -7.202 -10.582 -21.952 1 96.78 218 ARG A N 1
ATOM 1718 C CA . ARG A 1 218 ? -6.215 -11.119 -21.021 1 96.78 218 ARG A CA 1
ATOM 1719 C C . ARG A 1 218 ? -5.162 -11.943 -21.754 1 96.78 218 ARG A C 1
ATOM 1721 O O . ARG A 1 218 ? -5.458 -12.577 -22.769 1 96.78 218 ARG A O 1
ATOM 1728 N N . SER A 1 219 ? -3.988 -11.9 -21.255 1 97.56 219 SER A N 1
ATOM 1729 C CA . SER A 1 219 ? -2.935 -12.824 -21.663 1 97.56 219 SER A CA 1
ATOM 1730 C C . SER A 1 219 ? -2.796 -13.976 -20.674 1 97.56 219 SER A C 1
ATOM 1732 O O . SER A 1 219 ? -2.511 -13.757 -19.495 1 97.56 219 SER A O 1
ATOM 1734 N N . TRP A 1 220 ? -2.939 -15.167 -21.18 1 97.97 220 TRP A N 1
ATOM 1735 C CA . TRP A 1 220 ? -2.962 -16.347 -20.321 1 97.97 220 TRP A CA 1
ATOM 1736 C C . TRP A 1 220 ? -1.624 -17.078 -20.365 1 97.97 220 TRP A C 1
ATOM 1738 O O . TRP A 1 220 ? -1.07 -17.307 -21.442 1 97.97 220 TRP A O 1
ATOM 1748 N N . CYS A 1 221 ? -1.14 -17.421 -19.218 1 98.32 221 CYS A N 1
ATOM 1749 C CA . CYS A 1 221 ? 0.145 -18.103 -19.108 1 98.32 221 CYS A CA 1
ATOM 1750 C C . CYS A 1 221 ? -0.019 -19.476 -18.47 1 98.32 221 CYS A C 1
ATOM 1752 O O . CYS A 1 221 ? -0.497 -19.587 -17.339 1 98.32 221 CYS A O 1
ATOM 1754 N N . TYR A 1 222 ? 0.375 -20.498 -19.195 1 98.4 222 TYR A N 1
ATOM 1755 C CA . TYR A 1 222 ? 0.274 -21.871 -18.714 1 98.4 222 TYR A CA 1
ATOM 1756 C C . TYR A 1 222 ? 1.199 -22.102 -17.525 1 98.4 222 TYR A C 1
ATOM 1758 O O . TYR A 1 222 ? 2.324 -21.597 -17.498 1 98.4 222 TYR A O 1
ATOM 1766 N N . ILE A 1 223 ? 0.807 -22.867 -16.549 1 97.61 223 ILE A N 1
ATOM 1767 C CA . ILE A 1 223 ? 1.446 -23.033 -15.248 1 97.61 223 ILE A CA 1
ATOM 1768 C C . ILE A 1 223 ? 2.875 -23.538 -15.436 1 97.61 223 ILE A C 1
ATOM 1770 O O . ILE A 1 223 ? 3.778 -23.157 -14.688 1 97.61 223 ILE A O 1
ATOM 1774 N N . GLU A 1 224 ? 3.176 -24.355 -16.344 1 97.64 224 GLU A N 1
ATOM 1775 C CA . GLU A 1 224 ? 4.522 -24.884 -16.545 1 97.64 224 GLU A CA 1
ATOM 1776 C C . GLU A 1 224 ? 5.493 -23.78 -16.956 1 97.64 224 GLU A C 1
ATOM 1778 O O . GLU A 1 224 ? 6.644 -23.764 -16.517 1 97.64 224 GLU A O 1
ATOM 1783 N N . ASP A 1 225 ? 5.013 -22.929 -17.831 1 98.41 225 ASP A N 1
ATOM 1784 C CA . ASP A 1 225 ? 5.838 -21.786 -18.21 1 98.41 225 ASP A CA 1
ATOM 1785 C C . ASP A 1 225 ? 6.08 -20.864 -17.018 1 98.41 225 ASP A C 1
ATOM 1787 O O . ASP A 1 225 ? 7.176 -20.321 -16.859 1 98.41 225 ASP A O 1
ATOM 1791 N N . PHE A 1 226 ? 5.032 -20.661 -16.266 1 98.22 226 PHE A N 1
ATOM 1792 C CA . PHE A 1 226 ? 5.132 -19.795 -15.098 1 98.22 226 PHE A CA 1
ATOM 1793 C C . PHE A 1 226 ? 6.16 -20.335 -14.11 1 98.22 226 PHE A C 1
ATOM 1795 O O . PHE A 1 226 ? 7.02 -19.592 -13.633 1 98.22 226 PHE A O 1
ATOM 1802 N N . VAL A 1 227 ? 6.108 -21.617 -13.802 1 97.26 227 VAL A N 1
ATOM 1803 C CA . VAL A 1 227 ? 7.011 -22.258 -12.852 1 97.26 227 VAL A CA 1
ATOM 1804 C C . VAL A 1 227 ? 8.438 -22.227 -13.393 1 97.26 227 VAL A C 1
ATOM 1806 O O . VAL A 1 227 ? 9.397 -22.094 -12.629 1 97.26 227 VAL A O 1
ATOM 1809 N N . ASN A 1 228 ? 8.572 -22.363 -14.698 1 97.44 228 ASN A N 1
ATOM 1810 C CA . ASN A 1 228 ? 9.887 -22.191 -15.307 1 97.44 228 ASN A CA 1
ATOM 1811 C C . ASN A 1 228 ? 10.448 -20.797 -15.042 1 97.44 228 ASN A C 1
ATOM 1813 O O . ASN A 1 228 ? 11.637 -20.646 -14.753 1 97.44 228 ASN A O 1
ATOM 1817 N N . GLY A 1 229 ? 9.597 -19.779 -15.215 1 98.19 229 GLY A N 1
ATOM 1818 C CA . GLY A 1 229 ? 10.013 -18.426 -14.878 1 98.19 229 GLY A CA 1
ATOM 1819 C C . GLY A 1 229 ? 10.504 -18.292 -13.449 1 98.19 229 GLY A C 1
ATOM 1820 O O . GLY A 1 229 ? 11.517 -17.637 -13.195 1 98.19 229 GLY A O 1
ATOM 1821 N N . ILE A 1 230 ? 9.841 -18.919 -12.538 1 97.93 230 ILE A N 1
ATOM 1822 C CA . ILE A 1 230 ? 10.226 -18.898 -11.131 1 97.93 230 ILE A CA 1
ATOM 1823 C C . ILE A 1 230 ? 11.575 -19.59 -10.955 1 97.93 230 ILE A C 1
ATOM 1825 O O . ILE A 1 230 ? 12.438 -19.105 -10.219 1 97.93 230 ILE A O 1
ATOM 1829 N N . SER A 1 231 ? 11.74 -20.727 -11.627 1 97.06 231 SER A N 1
ATOM 1830 C CA . SER A 1 231 ? 12.996 -21.466 -11.563 1 97.06 231 SER A CA 1
ATOM 1831 C C . SER A 1 231 ? 14.171 -20.597 -12 1 97.06 231 SER A C 1
ATOM 1833 O O . SER A 1 231 ? 15.224 -20.599 -11.359 1 97.06 231 SER A O 1
ATOM 1835 N N . LEU A 1 232 ? 13.982 -19.881 -13.038 1 98.07 232 LEU A N 1
ATOM 1836 C CA . LEU A 1 232 ? 15.032 -19.004 -13.545 1 98.07 232 LEU A CA 1
ATOM 1837 C C . LEU A 1 232 ? 15.353 -17.904 -12.54 1 98.07 232 LEU A C 1
ATOM 1839 O O . LEU A 1 232 ? 16.519 -17.548 -12.355 1 98.07 232 LEU A O 1
ATOM 1843 N N . CYS A 1 233 ? 14.309 -17.384 -11.89 1 98.03 233 CYS A N 1
ATOM 1844 C CA . CYS A 1 233 ? 14.512 -16.369 -10.863 1 98.03 233 CYS A CA 1
ATOM 1845 C C . CYS A 1 233 ? 15.325 -16.924 -9.7 1 98.03 233 CYS A C 1
ATOM 1847 O O . CYS A 1 233 ? 16.109 -16.2 -9.083 1 98.03 233 CYS A O 1
ATOM 1849 N N . LEU A 1 234 ? 15.138 -18.174 -9.391 1 97.3 234 LEU A N 1
ATOM 1850 C CA . LEU A 1 234 ? 15.83 -18.825 -8.284 1 97.3 234 LEU A CA 1
ATOM 1851 C C . LEU A 1 234 ? 17.295 -19.072 -8.629 1 97.3 234 LEU A C 1
ATOM 1853 O O . LEU A 1 234 ? 18.163 -18.996 -7.757 1 97.3 234 LEU A O 1
ATOM 1857 N N . GLU A 1 235 ? 17.584 -19.281 -9.854 1 96.09 235 GLU A N 1
ATOM 1858 C CA . GLU A 1 235 ? 18.906 -19.734 -10.276 1 96.09 235 GLU A CA 1
ATOM 1859 C C . GLU A 1 235 ? 19.816 -18.554 -10.603 1 96.09 235 GLU A C 1
ATOM 1861 O O . GLU A 1 235 ? 21.022 -18.604 -10.35 1 96.09 235 GLU A O 1
ATOM 1866 N N . LYS A 1 236 ? 19.268 -17.523 -11.116 1 97.03 236 LYS A N 1
ATOM 1867 C CA . LYS A 1 236 ? 20.081 -16.434 -11.65 1 97.03 236 LYS A CA 1
ATOM 1868 C C . LYS A 1 236 ? 20.331 -15.364 -10.591 1 97.03 236 LYS A C 1
ATOM 1870 O O . LYS A 1 236 ? 19.387 -14.835 -10 1 97.03 236 LYS A O 1
ATOM 1875 N N . GLU A 1 237 ? 21.559 -14.982 -10.42 1 96.55 237 GLU A N 1
ATOM 1876 C CA . GLU A 1 237 ? 21.933 -13.929 -9.481 1 96.55 237 GLU A CA 1
ATOM 1877 C C . GLU A 1 237 ? 21.426 -12.567 -9.948 1 96.55 237 GLU A C 1
ATOM 1879 O O . GLU A 1 237 ? 21.137 -11.693 -9.129 1 96.55 237 GLU A O 1
ATOM 1884 N N . GLU A 1 238 ? 21.267 -12.413 -11.29 1 97.08 238 GLU A N 1
ATOM 1885 C CA . GLU A 1 238 ? 20.812 -11.165 -11.894 1 97.08 238 GLU A CA 1
ATOM 1886 C C . GLU A 1 238 ? 19.381 -10.838 -11.475 1 97.08 238 GLU A C 1
ATOM 1888 O O . GLU A 1 238 ? 18.936 -9.696 -11.604 1 97.08 238 GLU A O 1
ATOM 1893 N N . ALA A 1 239 ? 18.741 -11.84 -10.961 1 98.11 239 ALA A N 1
ATOM 1894 C CA . ALA A 1 239 ? 17.345 -11.641 -10.58 1 98.11 239 ALA A CA 1
ATOM 1895 C C . ALA A 1 239 ? 17.238 -10.851 -9.279 1 98.11 239 ALA A C 1
ATOM 1897 O O . ALA A 1 239 ? 16.218 -10.21 -9.016 1 98.11 239 ALA A O 1
ATOM 1898 N N . VAL A 1 240 ? 18.289 -10.854 -8.462 1 97.7 240 VAL A N 1
ATOM 1899 C CA . VAL A 1 240 ? 18.255 -10.27 -7.126 1 97.7 240 VAL A CA 1
ATOM 1900 C C . VAL A 1 240 ? 18.03 -8.763 -7.225 1 97.7 240 VAL A C 1
ATOM 1902 O O . VAL A 1 240 ? 18.711 -8.077 -7.99 1 97.7 240 VAL A O 1
ATOM 1905 N N . GLY A 1 241 ? 17.04 -8.24 -6.49 1 96.55 241 GLY A N 1
ATOM 1906 C CA . GLY A 1 241 ? 16.75 -6.816 -6.438 1 96.55 241 GLY A CA 1
ATOM 1907 C C . GLY A 1 241 ? 15.816 -6.357 -7.543 1 96.55 241 GLY A C 1
ATOM 1908 O O . GLY A 1 241 ? 15.526 -5.165 -7.662 1 96.55 241 GLY A O 1
ATOM 1909 N N . ASN A 1 242 ? 15.27 -7.376 -8.317 1 97.37 242 ASN A N 1
ATOM 1910 C CA . ASN A 1 242 ? 14.432 -7.029 -9.46 1 97.37 242 ASN A CA 1
ATOM 1911 C C . ASN A 1 242 ? 13.017 -7.578 -9.305 1 97.37 242 ASN A C 1
ATOM 1913 O O . ASN A 1 242 ? 12.782 -8.481 -8.5 1 97.37 242 ASN A O 1
ATOM 1917 N N . SER A 1 243 ? 12.11 -6.973 -9.989 1 97.41 243 SER A N 1
ATOM 1918 C CA . SER A 1 243 ? 10.763 -7.48 -10.225 1 97.41 243 SER A CA 1
ATOM 1919 C C . SER A 1 243 ? 10.58 -7.908 -11.677 1 97.41 243 SER A C 1
ATOM 1921 O O . SER A 1 243 ? 11.11 -7.271 -12.589 1 97.41 243 SER A O 1
ATOM 1923 N N . PHE A 1 244 ? 9.824 -8.958 -11.872 1 98.46 244 PHE A N 1
ATOM 1924 C CA . PHE A 1 244 ? 9.637 -9.458 -13.229 1 98.46 244 PHE A CA 1
ATOM 1925 C C . PHE A 1 244 ? 8.162 -9.715 -13.513 1 98.46 244 PHE A C 1
ATOM 1927 O O . PHE A 1 244 ? 7.47 -10.342 -12.708 1 98.46 244 PHE A O 1
ATOM 1934 N N . ASN A 1 245 ? 7.691 -9.239 -14.612 1 98.42 245 ASN A N 1
ATOM 1935 C CA . ASN A 1 245 ? 6.451 -9.751 -15.188 1 98.42 245 ASN A CA 1
ATOM 1936 C C . ASN A 1 245 ? 6.645 -11.138 -15.794 1 98.42 245 ASN A C 1
ATOM 1938 O O . ASN A 1 245 ? 7.485 -11.322 -16.677 1 98.42 245 ASN A O 1
ATOM 1942 N N . ILE A 1 246 ? 5.942 -12.049 -15.309 1 98.69 246 ILE A N 1
ATOM 1943 C CA . ILE A 1 246 ? 5.987 -13.389 -15.882 1 98.69 246 ILE A CA 1
ATOM 1944 C C . ILE A 1 246 ? 4.625 -13.741 -16.478 1 98.69 246 ILE A C 1
ATOM 1946 O O . ILE A 1 246 ? 3.623 -13.794 -15.761 1 98.69 246 ILE A O 1
ATOM 1950 N N . GLY A 1 247 ? 4.525 -13.907 -17.661 1 98.35 247 GLY A N 1
ATOM 1951 C CA . GLY A 1 247 ? 3.326 -14.188 -18.435 1 98.35 247 GLY A CA 1
ATOM 1952 C C . GLY A 1 247 ? 3.623 -14.617 -19.859 1 98.35 247 GLY A C 1
ATOM 1953 O O . GLY A 1 247 ? 4.734 -15.056 -20.163 1 98.35 247 GLY A O 1
ATOM 1954 N N . ASN A 1 248 ? 2.672 -14.648 -20.655 1 98.19 248 ASN A N 1
ATOM 1955 C CA . ASN A 1 248 ? 2.788 -15.039 -22.056 1 98.19 248 ASN A CA 1
ATOM 1956 C C . ASN A 1 248 ? 1.999 -14.102 -22.966 1 98.19 248 ASN A C 1
ATOM 1958 O O . ASN A 1 248 ? 0.813 -14.324 -23.214 1 98.19 248 ASN A O 1
ATOM 1962 N N . PRO A 1 249 ? 2.677 -13.111 -23.51 1 97.1 249 PRO A N 1
ATOM 1963 C CA . PRO A 1 249 ? 1.963 -12.154 -24.359 1 97.1 249 PRO A CA 1
ATOM 1964 C C . PRO A 1 249 ? 1.346 -12.806 -25.594 1 97.1 249 PRO A C 1
ATOM 1966 O O . PRO A 1 249 ? 0.408 -12.261 -26.18 1 97.1 249 PRO A O 1
ATOM 1969 N N . ARG A 1 250 ? 1.813 -13.962 -25.966 1 95.64 250 ARG A N 1
ATOM 1970 C CA . ARG A 1 250 ? 1.278 -14.662 -27.13 1 95.64 250 ARG A CA 1
ATOM 1971 C C . ARG A 1 250 ? -0.04 -15.352 -26.796 1 95.64 250 ARG A C 1
ATOM 1973 O O . ARG A 1 250 ? -0.785 -15.748 -27.695 1 95.64 250 ARG A O 1
ATOM 1980 N N . GLY A 1 251 ? -0.345 -15.52 -25.542 1 97.11 251 GLY A N 1
ATOM 1981 C CA . GLY A 1 251 ? -1.598 -16.119 -25.111 1 97.11 251 GLY A CA 1
ATOM 1982 C C . GLY A 1 251 ? -2.708 -15.104 -24.914 1 97.11 251 GLY A C 1
ATOM 1983 O O . GLY A 1 251 ? -3.528 -15.242 -24.003 1 97.11 251 GLY A O 1
ATOM 1984 N N . THR A 1 252 ? -2.717 -14.009 -25.702 1 97.24 252 THR A N 1
ATOM 1985 C CA . THR A 1 252 ? -3.667 -12.914 -25.548 1 97.24 252 THR A CA 1
ATOM 1986 C C . THR A 1 252 ? -4.949 -13.197 -26.326 1 97.24 252 THR A C 1
ATOM 1988 O O . THR A 1 252 ? -4.9 -13.552 -27.506 1 97.24 252 THR A O 1
ATOM 1991 N N . ILE A 1 253 ? -6.047 -13.059 -25.626 1 97.21 253 ILE A N 1
ATOM 1992 C CA . ILE A 1 253 ? -7.34 -13.324 -26.248 1 97.21 253 ILE A CA 1
ATOM 1993 C C . ILE A 1 253 ? -8.444 -12.618 -25.465 1 97.21 253 ILE A C 1
ATOM 1995 O O . ILE A 1 253 ? -8.237 -12.21 -24.319 1 97.21 253 ILE A O 1
ATOM 1999 N N . THR A 1 254 ? -9.583 -12.413 -26.084 1 96.49 254 THR A N 1
ATOM 2000 C CA . THR A 1 254 ? -10.733 -11.885 -25.358 1 96.49 254 THR A CA 1
ATOM 2001 C C . THR A 1 254 ? -11.4 -12.981 -24.532 1 96.49 254 THR A C 1
ATOM 2003 O O . THR A 1 254 ? -11.255 -14.168 -24.833 1 96.49 254 THR A O 1
ATOM 2006 N N . ILE A 1 255 ? -12.087 -12.585 -23.514 1 96.3 255 ILE A N 1
ATOM 2007 C CA . ILE A 1 255 ? -12.776 -13.542 -22.654 1 96.3 255 ILE A CA 1
ATOM 2008 C C . ILE A 1 255 ? -13.804 -14.322 -23.47 1 96.3 255 ILE A C 1
ATOM 2010 O O . ILE A 1 255 ? -13.983 -15.525 -23.268 1 96.3 255 ILE A O 1
ATOM 2014 N N . GLY A 1 256 ? -14.499 -13.671 -24.37 1 96.32 256 GLY A N 1
ATOM 2015 C CA . GLY A 1 256 ? -15.443 -14.346 -25.247 1 96.32 256 GLY A CA 1
ATOM 2016 C C . GLY A 1 256 ? -14.801 -15.429 -26.094 1 96.32 256 GLY A C 1
ATOM 2017 O O . GLY A 1 256 ? -15.324 -16.541 -26.19 1 96.32 256 GLY A O 1
ATOM 2018 N N . MET A 1 257 ? -13.73 -15.078 -26.702 1 96.96 257 MET A N 1
ATOM 2019 C CA . MET A 1 257 ? -13.028 -16.035 -27.552 1 96.96 257 MET A CA 1
ATOM 2020 C C . MET A 1 257 ? -12.437 -17.17 -26.721 1 96.96 257 MET A C 1
ATOM 2022 O O . MET A 1 257 ? -12.364 -18.31 -27.183 1 96.96 257 MET A O 1
ATOM 2026 N N . LEU A 1 258 ? -12 -16.855 -25.494 1 97.99 258 LEU A N 1
ATOM 2027 C CA . LEU A 1 258 ? -11.514 -17.893 -24.592 1 97.99 258 LEU A CA 1
ATOM 2028 C C . LEU A 1 258 ? -12.589 -18.945 -24.342 1 97.99 258 LEU A C 1
ATOM 2030 O O . LEU A 1 258 ? -12.312 -20.145 -24.386 1 97.99 258 LEU A O 1
ATOM 2034 N N . ALA A 1 259 ? -13.771 -18.471 -24.053 1 97.77 259 ALA A N 1
ATOM 2035 C CA . ALA A 1 259 ? -14.887 -19.38 -23.804 1 97.77 259 ALA A CA 1
ATOM 2036 C C . ALA A 1 259 ? -15.159 -20.261 -25.02 1 97.77 259 ALA A C 1
ATOM 2038 O O . ALA A 1 259 ? -15.366 -21.47 -24.885 1 97.77 259 ALA A O 1
ATOM 2039 N N . GLN A 1 260 ? -15.15 -19.634 -26.155 1 97.65 260 GLN A N 1
ATOM 2040 C CA . GLN A 1 260 ? -15.383 -20.371 -27.393 1 97.65 260 GLN A CA 1
ATOM 2041 C C . GLN A 1 260 ? -14.29 -21.411 -27.627 1 97.65 260 GLN A C 1
ATOM 2043 O O . GLN A 1 260 ? -14.577 -22.541 -28.029 1 97.65 260 GLN A O 1
ATOM 2048 N N . LEU A 1 261 ? -13.089 -21 -27.402 1 97.89 261 LEU A N 1
ATOM 2049 C CA . LEU A 1 261 ? -11.948 -21.889 -27.596 1 97.89 261 LEU A CA 1
ATOM 2050 C C . LEU A 1 261 ? -12.032 -23.092 -26.663 1 97.89 261 LEU A C 1
ATOM 2052 O O . LEU A 1 261 ? -11.797 -24.227 -27.084 1 97.89 261 LEU A O 1
ATOM 2056 N N . ILE A 1 262 ? -12.348 -22.853 -25.412 1 98.31 262 ILE A N 1
ATOM 2057 C CA . ILE A 1 262 ? -12.468 -23.915 -24.419 1 98.31 262 ILE A CA 1
ATOM 2058 C C . ILE A 1 262 ? -13.593 -24.868 -24.817 1 98.31 262 ILE A C 1
ATOM 2060 O O . ILE A 1 262 ? -13.437 -26.089 -24.738 1 98.31 262 ILE A O 1
ATOM 2064 N N . LYS A 1 263 ? -14.703 -24.323 -25.268 1 98.03 263 LYS A N 1
ATOM 2065 C CA . LYS A 1 263 ? -15.83 -25.13 -25.725 1 98.03 263 LYS A CA 1
ATOM 2066 C C . LYS A 1 263 ? -15.42 -26.047 -26.873 1 98.03 263 LYS A C 1
ATOM 2068 O O . LYS A 1 263 ? -15.754 -27.234 -26.877 1 98.03 263 LYS A O 1
ATOM 2073 N N . GLN A 1 264 ? -14.68 -25.483 -27.742 1 97.93 264 GLN A N 1
ATOM 2074 C CA . GLN A 1 264 ? -14.241 -26.224 -28.92 1 97.93 264 GLN A CA 1
ATOM 2075 C C . GLN A 1 264 ? -13.289 -27.353 -28.537 1 97.93 264 GLN A C 1
ATOM 2077 O O . GLN A 1 264 ? -13.472 -28.497 -28.959 1 97.93 264 GLN A O 1
ATOM 2082 N N . ILE A 1 265 ? -12.264 -27.03 -27.765 1 97.99 265 ILE A N 1
ATOM 2083 C CA . ILE A 1 265 ? -11.253 -28.009 -27.38 1 97.99 265 ILE A CA 1
ATOM 2084 C C . ILE A 1 265 ? -11.897 -29.117 -26.55 1 97.99 265 ILE A C 1
ATOM 2086 O O . ILE A 1 265 ? -11.535 -30.289 -26.681 1 97.99 265 ILE A O 1
ATOM 2090 N N . ALA A 1 266 ? -12.874 -28.747 -25.741 1 97.79 266 ALA A N 1
ATOM 2091 C CA . ALA A 1 266 ? -13.519 -29.701 -24.844 1 97.79 266 ALA A CA 1
ATOM 2092 C C . ALA A 1 266 ? -14.548 -30.546 -25.59 1 97.79 266 ALA A C 1
ATOM 2094 O O . ALA A 1 266 ? -15.034 -31.551 -25.065 1 97.79 266 ALA A O 1
ATOM 2095 N N . GLY A 1 267 ? -14.876 -30.174 -26.79 1 97.61 267 GLY A N 1
ATOM 2096 C CA . GLY A 1 267 ? -15.972 -30.835 -27.48 1 97.61 267 GLY A CA 1
ATOM 2097 C C . GLY A 1 267 ? -17.304 -30.681 -26.769 1 97.61 267 GLY A C 1
ATOM 2098 O O . GLY A 1 267 ? -18.061 -31.646 -26.644 1 97.61 267 GLY A O 1
ATOM 2099 N N . SER A 1 268 ? -17.561 -29.543 -26.258 1 97.32 268 SER A N 1
ATOM 2100 C CA . SER A 1 268 ? -18.688 -29.302 -25.363 1 97.32 268 SER A CA 1
ATOM 2101 C C . SER A 1 268 ? -19.905 -28.796 -26.13 1 97.32 268 SER A C 1
ATOM 2103 O O . SER A 1 268 ? -19.765 -28.079 -27.123 1 97.32 268 SER A O 1
ATOM 2105 N N . LYS A 1 269 ? -21.053 -29.014 -25.629 1 97.19 269 LYS A N 1
ATOM 2106 C CA . LYS A 1 269 ? -22.314 -28.481 -26.138 1 97.19 269 LYS A CA 1
ATOM 2107 C C . LYS A 1 269 ? -22.803 -27.315 -25.284 1 97.19 269 LYS A C 1
ATOM 2109 O O . LYS A 1 269 ? -23.927 -26.84 -25.459 1 97.19 269 LYS A O 1
ATOM 2114 N N . SER A 1 270 ? -21.978 -26.861 -24.48 1 97.32 270 SER A N 1
ATOM 2115 C CA . SER A 1 270 ? -22.346 -25.802 -23.546 1 97.32 270 SER A CA 1
ATOM 2116 C C . SER A 1 270 ? -22.785 -24.542 -24.284 1 97.32 270 SER A C 1
ATOM 2118 O O . SER A 1 270 ? -22.196 -24.176 -25.303 1 97.32 270 SER A O 1
ATOM 2120 N N . GLU A 1 271 ? -23.829 -23.884 -23.763 1 97.5 271 GLU A N 1
ATOM 2121 C CA . GLU A 1 271 ? -24.206 -22.557 -24.241 1 97.5 271 GLU A CA 1
ATOM 2122 C C . GLU A 1 271 ? -23.389 -21.469 -23.55 1 97.5 271 GLU A C 1
ATOM 2124 O O . GLU A 1 271 ? -23.122 -21.553 -22.35 1 97.5 271 GLU A O 1
ATOM 2129 N N . ILE A 1 272 ? -22.987 -20.515 -24.321 1 96.98 272 ILE A N 1
ATOM 2130 C CA . ILE A 1 272 ? -22.314 -19.345 -23.766 1 96.98 272 ILE A CA 1
ATOM 2131 C C . ILE A 1 272 ? -23.32 -18.211 -23.581 1 96.98 272 ILE A C 1
ATOM 2133 O O . ILE A 1 272 ? -24.007 -17.821 -24.528 1 96.98 272 ILE A O 1
ATOM 2137 N N . ILE A 1 273 ? -23.414 -17.719 -22.381 1 96.67 273 ILE A N 1
ATOM 2138 C CA . ILE A 1 273 ? -24.345 -16.63 -22.106 1 96.67 273 ILE A CA 1
ATOM 2139 C C . ILE A 1 273 ? -23.598 -15.458 -21.474 1 96.67 273 ILE A C 1
ATOM 2141 O O . ILE A 1 273 ? -22.586 -15.652 -20.796 1 96.67 273 ILE A O 1
ATOM 2145 N N . TYR A 1 274 ? -24.131 -14.282 -21.712 1 94.4 274 TYR A N 1
ATOM 2146 C CA . TYR A 1 274 ? -23.568 -13.058 -21.154 1 94.4 274 TYR A CA 1
ATOM 2147 C C . TYR A 1 274 ? -24.428 -12.534 -20.01 1 94.4 274 TYR A C 1
ATOM 2149 O O . TYR A 1 274 ? -25.652 -12.445 -20.136 1 94.4 274 TYR A O 1
ATOM 2157 N N . VAL A 1 275 ? -23.787 -12.309 -18.906 1 92.16 275 VAL A N 1
ATOM 2158 C CA . VAL A 1 275 ? -24.516 -11.834 -17.734 1 92.16 275 VAL A CA 1
ATOM 2159 C C . VAL A 1 275 ? -23.966 -10.478 -17.298 1 92.16 275 VAL A C 1
ATOM 2161 O O . VAL A 1 275 ? -22.817 -10.143 -17.595 1 92.16 275 VAL A O 1
ATOM 2164 N N . PRO A 1 276 ? -24.832 -9.611 -16.569 1 87.08 276 PRO A N 1
ATOM 2165 C CA . PRO A 1 276 ? -24.36 -8.298 -16.124 1 87.08 276 PRO A CA 1
ATOM 2166 C C . PRO A 1 276 ? -23.162 -8.391 -15.182 1 87.08 276 PRO A C 1
ATOM 2168 O O . PRO A 1 276 ? -23.065 -9.333 -14.391 1 87.08 276 PRO A O 1
ATOM 2171 N N . LYS A 1 277 ? -22.31 -7.441 -15.349 1 76.01 277 LYS A N 1
ATOM 2172 C CA . LYS A 1 277 ? -21.122 -7.274 -14.517 1 76.01 277 LYS A CA 1
ATOM 2173 C C . LYS A 1 277 ? -21.369 -6.261 -13.402 1 76.01 277 LYS A C 1
ATOM 2175 O O . LYS A 1 277 ? -21.748 -5.119 -13.668 1 76.01 277 LYS A O 1
ATOM 2180 N N . ASN A 1 278 ? -21.256 -6.543 -12.135 1 68.85 278 ASN A N 1
ATOM 2181 C CA . ASN A 1 278 ? -21.606 -5.632 -11.051 1 68.85 278 ASN A CA 1
ATOM 2182 C C . ASN A 1 278 ? -20.362 -5.052 -10.383 1 68.85 278 ASN A C 1
ATOM 2184 O O . ASN A 1 278 ? -20.434 -4.541 -9.264 1 68.85 278 ASN A O 1
ATOM 2188 N N . TYR A 1 279 ? -19.234 -5.232 -11.022 1 68.75 279 TYR A N 1
ATOM 2189 C CA . TYR A 1 279 ? -18.013 -4.678 -10.447 1 68.75 279 TYR A CA 1
ATOM 2190 C C . TYR A 1 279 ? -17.083 -4.16 -11.537 1 68.75 279 TYR A C 1
ATOM 2192 O O . TYR A 1 279 ? -17.229 -4.517 -12.709 1 68.75 279 TYR A O 1
ATOM 2200 N N . VAL A 1 280 ? -16.284 -3.229 -11.083 1 68.01 280 VAL A N 1
ATOM 2201 C CA . VAL A 1 280 ? -15.26 -2.74 -12.001 1 68.01 280 VAL A CA 1
ATOM 2202 C C . VAL A 1 280 ? -14.212 -3.826 -12.234 1 68.01 280 VAL A C 1
ATOM 2204 O O . VAL A 1 280 ? -13.711 -4.428 -11.281 1 68.01 280 VAL A O 1
ATOM 2207 N N . ASP A 1 281 ? -14.005 -4.126 -13.56 1 74.16 281 ASP A N 1
ATOM 2208 C CA . ASP A 1 281 ? -13.063 -5.188 -13.901 1 74.16 281 ASP A CA 1
ATOM 2209 C C . ASP A 1 281 ? -11.871 -4.636 -14.68 1 74.16 281 ASP A C 1
ATOM 2211 O O . ASP A 1 281 ? -11.907 -3.5 -15.156 1 74.16 281 ASP A O 1
ATOM 2215 N N . VAL A 1 282 ? -10.832 -5.404 -14.625 1 78.75 282 VAL A N 1
ATOM 2216 C CA . VAL A 1 282 ? -9.694 -5.14 -15.5 1 78.75 282 VAL A CA 1
ATOM 2217 C C . VAL A 1 282 ? -10.095 -5.378 -16.955 1 78.75 282 VAL A C 1
ATOM 2219 O O . VAL A 1 282 ? -10.66 -6.422 -17.286 1 78.75 282 VAL A O 1
ATOM 2222 N N . GLU A 1 283 ? -9.85 -4.483 -17.794 1 88.26 283 GLU A N 1
ATOM 2223 C CA . GLU A 1 283 ? -10.291 -4.552 -19.184 1 88.26 283 GLU A CA 1
ATOM 2224 C C . GLU A 1 283 ? -9.193 -5.113 -20.083 1 88.26 283 GLU A C 1
ATOM 2226 O O . GLU A 1 283 ? -9.48 -5.791 -21.072 1 88.26 283 GLU A O 1
ATOM 2231 N N . LEU A 1 284 ? -8.059 -4.728 -19.756 1 93.28 284 LEU A N 1
ATOM 2232 C CA . LEU A 1 284 ? -6.905 -5.115 -20.56 1 93.28 284 LEU A CA 1
ATOM 2233 C C . LEU A 1 284 ? -5.737 -5.531 -19.671 1 93.28 284 LEU A C 1
ATOM 2235 O O . LEU A 1 284 ? -5.364 -4.803 -18.748 1 93.28 284 LEU A O 1
ATOM 2239 N N . ARG A 1 285 ? -5.142 -6.694 -19.907 1 95.58 285 ARG A N 1
ATOM 2240 C CA . ARG A 1 285 ? -4.006 -7.193 -19.138 1 95.58 285 ARG A CA 1
ATOM 2241 C C . ARG A 1 285 ? -3.054 -7.991 -20.023 1 95.58 285 ARG A C 1
ATOM 2243 O O . ARG A 1 285 ? -3.161 -9.216 -20.11 1 95.58 285 ARG A O 1
ATOM 2250 N N . VAL A 1 286 ? -2.086 -7.323 -20.551 1 97.51 286 VAL A N 1
ATOM 2251 C CA . VAL A 1 286 ? -1.082 -7.905 -21.436 1 97.51 286 VAL A CA 1
ATOM 2252 C C . VAL A 1 286 ? 0.314 -7.491 -20.977 1 97.51 286 VAL A C 1
ATOM 2254 O O . VAL A 1 286 ? 0.632 -6.3 -20.931 1 97.51 286 VAL A O 1
ATOM 2257 N N . PRO A 1 287 ? 1.151 -8.437 -20.671 1 97.96 287 PRO A N 1
ATOM 2258 C CA . PRO A 1 287 ? 2.471 -8.087 -20.141 1 97.96 287 PRO A CA 1
ATOM 2259 C C . PRO A 1 287 ? 3.493 -7.807 -21.241 1 97.96 287 PRO A C 1
ATOM 2261 O O . PRO A 1 287 ? 3.377 -8.341 -22.347 1 97.96 287 PRO A O 1
ATOM 2264 N N . ASN A 1 288 ? 4.384 -6.89 -20.962 1 98.45 288 ASN A N 1
ATOM 2265 C CA . ASN A 1 288 ? 5.71 -6.915 -21.571 1 98.45 288 ASN A CA 1
ATOM 2266 C C . ASN A 1 288 ? 6.697 -7.723 -20.733 1 98.45 288 ASN A C 1
ATOM 2268 O O . ASN A 1 288 ? 6.908 -7.426 -19.556 1 98.45 288 ASN A O 1
ATOM 2272 N N . ILE A 1 289 ? 7.309 -8.812 -21.361 1 98.53 289 ILE A N 1
ATOM 2273 C CA . ILE A 1 289 ? 8.149 -9.711 -20.577 1 98.53 289 ILE A CA 1
ATOM 2274 C C . ILE A 1 289 ? 9.607 -9.559 -21.004 1 98.53 289 ILE A C 1
ATOM 2276 O O . ILE A 1 289 ? 10.422 -10.457 -20.781 1 98.53 289 ILE A O 1
ATOM 2280 N N . ASP A 1 290 ? 9.953 -8.441 -21.617 1 98.56 290 ASP A N 1
ATOM 2281 C CA . ASP A 1 290 ? 11.287 -8.22 -22.168 1 98.56 290 ASP A CA 1
ATOM 2282 C C . ASP A 1 290 ? 12.354 -8.319 -21.08 1 98.56 290 ASP A C 1
ATOM 2284 O O . ASP A 1 290 ? 13.424 -8.89 -21.303 1 98.56 290 ASP A O 1
ATOM 2288 N N . LYS A 1 291 ? 12.14 -7.741 -19.959 1 98.16 291 LYS A N 1
ATOM 2289 C CA . LYS A 1 291 ? 13.108 -7.796 -18.867 1 98.16 291 LYS A CA 1
ATOM 2290 C C . LYS A 1 291 ? 13.427 -9.239 -18.488 1 98.16 291 LYS A C 1
ATOM 2292 O O . LYS A 1 291 ? 14.592 -9.59 -18.285 1 98.16 291 LYS A O 1
ATOM 2297 N N . ALA A 1 292 ? 12.373 -10.074 -18.361 1 98.6 292 ALA A N 1
ATOM 2298 C CA . ALA A 1 292 ? 12.564 -11.484 -18.033 1 98.6 292 ALA A CA 1
ATOM 2299 C C . ALA A 1 292 ? 13.317 -12.208 -19.146 1 98.6 292 ALA A C 1
ATOM 2301 O O . ALA A 1 292 ? 14.171 -13.056 -18.876 1 98.6 292 ALA A O 1
ATOM 2302 N N . VAL A 1 293 ? 12.994 -11.888 -20.347 1 98.4 293 VAL A N 1
ATOM 2303 C CA . VAL A 1 293 ? 13.674 -12.484 -21.492 1 98.4 293 VAL A CA 1
ATOM 2304 C C . VAL A 1 293 ? 15.153 -12.104 -21.47 1 98.4 293 VAL A C 1
ATOM 2306 O O . VAL A 1 293 ? 16.025 -12.969 -21.58 1 98.4 293 VAL A O 1
ATOM 2309 N N . ASP A 1 294 ? 15.442 -10.84 -21.25 1 98.28 294 ASP A N 1
ATOM 2310 C CA . ASP A 1 294 ? 16.8 -10.314 -21.361 1 98.28 294 ASP A CA 1
ATOM 2311 C C . ASP A 1 294 ? 17.66 -10.762 -20.182 1 98.28 294 ASP A C 1
ATOM 2313 O O . ASP A 1 294 ? 18.808 -11.174 -20.365 1 98.28 294 ASP A O 1
ATOM 2317 N N . LEU A 1 295 ? 17.12 -10.749 -18.991 1 98.01 295 LEU A N 1
ATOM 2318 C CA . LEU A 1 295 ? 17.936 -10.95 -17.798 1 98.01 295 LEU A CA 1
ATOM 2319 C C . LEU A 1 295 ? 17.923 -12.415 -17.372 1 98.01 295 LEU A C 1
ATOM 2321 O O . LEU A 1 295 ? 18.884 -12.898 -16.769 1 98.01 295 LEU A O 1
ATOM 2325 N N . LEU A 1 296 ? 16.807 -13.165 -17.708 1 98.28 296 LEU A N 1
ATOM 2326 C CA . LEU A 1 296 ? 16.652 -14.509 -17.162 1 98.28 296 LEU A CA 1
ATOM 2327 C C . LEU A 1 296 ? 16.645 -15.551 -18.276 1 98.28 296 LEU A C 1
ATOM 2329 O O . LEU A 1 296 ? 16.705 -16.753 -18.008 1 98.28 296 LEU A O 1
ATOM 2333 N N . ASP A 1 297 ? 16.512 -15.136 -19.537 1 98.1 297 ASP A N 1
ATOM 2334 C CA . ASP A 1 297 ? 16.327 -16.04 -20.668 1 98.1 297 ASP A CA 1
ATOM 2335 C C . ASP A 1 297 ? 14.982 -16.758 -20.582 1 98.1 297 ASP A C 1
ATOM 2337 O O . ASP A 1 297 ? 14.891 -17.954 -20.867 1 98.1 297 ASP A O 1
ATOM 2341 N N . TYR A 1 298 ? 13.997 -16.064 -20.06 1 98.3 298 TYR A N 1
ATOM 2342 C CA . TYR A 1 298 ? 12.64 -16.589 -19.956 1 98.3 298 TYR A CA 1
ATOM 2343 C C . TYR A 1 298 ? 11.932 -16.543 -21.304 1 98.3 298 TYR A C 1
ATOM 2345 O O . TYR A 1 298 ? 11.961 -15.52 -21.993 1 98.3 298 TYR A O 1
ATOM 2353 N N . SER A 1 299 ? 11.329 -17.637 -21.722 1 97.05 299 SER A N 1
ATOM 2354 C CA . SER A 1 299 ? 10.515 -17.742 -22.928 1 97.05 299 SER A CA 1
ATOM 2355 C C . SER A 1 299 ? 9.383 -18.748 -22.745 1 97.05 299 SER A C 1
ATOM 2357 O O . SER A 1 299 ? 9.628 -19.95 -22.624 1 97.05 299 SER A O 1
ATOM 2359 N N . PRO A 1 300 ? 8.165 -18.243 -22.747 1 97.79 300 PRO A N 1
ATOM 2360 C CA . PRO A 1 300 ? 7.069 -19.21 -22.649 1 97.79 300 PRO A CA 1
ATOM 2361 C C . PRO A 1 300 ? 7.041 -20.192 -23.817 1 97.79 300 PRO A C 1
ATOM 2363 O O . PRO A 1 300 ? 7.268 -19.799 -24.965 1 97.79 300 PRO A O 1
ATOM 2366 N N . LYS A 1 301 ? 6.739 -21.44 -23.527 1 97.8 301 LYS A N 1
ATOM 2367 C CA . LYS A 1 301 ? 6.844 -22.489 -24.537 1 97.8 301 LYS A CA 1
ATOM 2368 C C . LYS A 1 301 ? 5.464 -22.979 -24.966 1 97.8 301 LYS A C 1
ATOM 2370 O O . LYS A 1 301 ? 5.315 -23.572 -26.036 1 97.8 301 LYS A O 1
ATOM 2375 N N . TYR A 1 302 ? 4.474 -22.768 -24.164 1 97.74 302 TYR A N 1
ATOM 2376 C CA . TYR A 1 302 ? 3.139 -23.282 -24.449 1 97.74 302 TYR A CA 1
ATOM 2377 C C . TYR A 1 302 ? 2.256 -22.199 -25.057 1 97.74 302 TYR A C 1
ATOM 2379 O O . TYR A 1 302 ? 2.174 -21.087 -24.53 1 97.74 302 TYR A O 1
ATOM 2387 N N . ASP A 1 303 ? 1.639 -22.546 -26.137 1 96.74 303 ASP A N 1
ATOM 2388 C CA . ASP A 1 303 ? 0.594 -21.651 -26.625 1 96.74 303 ASP A CA 1
ATOM 2389 C C . ASP A 1 303 ? -0.729 -21.909 -25.909 1 96.74 303 ASP A C 1
ATOM 2391 O O . ASP A 1 303 ? -0.835 -22.838 -25.105 1 96.74 303 ASP A O 1
ATOM 2395 N N . LEU A 1 304 ? -1.674 -21.052 -26.185 1 97.62 304 LEU A N 1
ATOM 2396 C CA . LEU A 1 304 ? -2.928 -21.096 -25.44 1 97.62 304 LEU A CA 1
ATOM 2397 C C . LEU A 1 304 ? -3.656 -22.415 -25.679 1 97.62 304 LEU A C 1
ATOM 2399 O O . LEU A 1 304 ? -4.171 -23.024 -24.739 1 97.62 304 LEU A O 1
ATOM 2403 N N . THR A 1 305 ? -3.697 -22.894 -26.872 1 97.65 305 THR A N 1
ATOM 2404 C CA . THR A 1 305 ? -4.41 -24.117 -27.224 1 97.65 305 THR A CA 1
ATOM 2405 C C . THR A 1 305 ? -3.787 -25.324 -26.53 1 97.65 305 THR A C 1
ATOM 2407 O O . THR A 1 305 ? -4.497 -26.148 -25.948 1 97.65 305 THR A O 1
ATOM 2410 N N . SER A 1 306 ? -2.453 -25.452 -26.609 1 97.73 306 SER A N 1
ATOM 2411 C CA . SER A 1 306 ? -1.765 -26.582 -25.993 1 97.73 306 SER A CA 1
ATOM 2412 C C . SER A 1 306 ? -1.96 -26.591 -24.481 1 97.73 306 SER A C 1
ATOM 2414 O O . SER A 1 306 ? -2.212 -27.642 -23.889 1 97.73 306 SER A O 1
ATOM 2416 N N . GLY A 1 307 ? -1.836 -25.417 -23.844 1 98.07 307 GLY A N 1
ATOM 2417 C CA . GLY A 1 307 ? -2.046 -25.333 -22.407 1 98.07 307 GLY A CA 1
ATOM 2418 C C . GLY A 1 307 ? -3.462 -25.682 -21.99 1 98.07 307 GLY A C 1
ATOM 2419 O O . GLY A 1 307 ? -3.667 -26.408 -21.015 1 98.07 307 GLY A O 1
ATOM 2420 N N . LEU A 1 308 ? -4.439 -25.214 -22.773 1 98.14 308 LEU A N 1
ATOM 2421 C CA . LEU A 1 308 ? -5.84 -25.485 -22.471 1 98.14 308 LEU A CA 1
ATOM 2422 C C . LEU A 1 308 ? -6.159 -26.965 -22.653 1 98.14 308 LEU A C 1
ATOM 2424 O O . LEU A 1 308 ? -6.902 -27.546 -21.86 1 98.14 308 LEU A O 1
ATOM 2428 N N . THR A 1 309 ? -5.59 -27.555 -23.679 1 98.32 309 THR A N 1
ATOM 2429 C CA . THR A 1 309 ? -5.816 -28.974 -23.93 1 98.32 309 THR A CA 1
ATOM 2430 C C . THR A 1 309 ? -5.346 -29.814 -22.746 1 98.32 309 THR A C 1
ATOM 2432 O O . THR A 1 309 ? -6.081 -30.676 -22.259 1 98.32 309 THR A O 1
ATOM 2435 N N . LYS A 1 310 ? -4.173 -29.528 -22.278 1 97.74 310 LYS A N 1
ATOM 2436 C CA . LYS A 1 310 ? -3.619 -30.257 -21.141 1 97.74 310 LYS A CA 1
ATOM 2437 C C . LYS A 1 310 ? -4.45 -30.028 -19.882 1 97.74 310 LYS A C 1
ATOM 2439 O O . LYS A 1 310 ? -4.626 -30.941 -19.073 1 97.74 310 LYS A O 1
ATOM 2444 N N . THR A 1 311 ? -4.927 -28.832 -19.739 1 97.14 311 THR A N 1
ATOM 2445 C CA . THR A 1 311 ? -5.706 -28.476 -18.558 1 97.14 311 THR A CA 1
ATOM 2446 C C . THR A 1 311 ? -7.058 -29.183 -18.568 1 97.14 311 THR A C 1
ATOM 2448 O O . THR A 1 311 ? -7.481 -29.74 -17.553 1 97.14 311 THR A O 1
ATOM 2451 N N . ILE A 1 312 ? -7.723 -29.169 -19.709 1 97.44 312 ILE A N 1
ATOM 2452 C CA . ILE A 1 312 ? -9.03 -29.799 -19.865 1 97.44 312 ILE A CA 1
ATOM 2453 C C . ILE A 1 312 ? -8.912 -31.301 -19.616 1 97.44 312 ILE A C 1
ATOM 2455 O O . ILE A 1 312 ? -9.729 -31.884 -18.899 1 97.44 312 ILE A O 1
ATOM 2459 N N . GLU A 1 313 ? -7.858 -31.892 -20.153 1 97.13 313 GLU A N 1
ATOM 2460 C CA . GLU A 1 313 ? -7.643 -33.324 -19.967 1 97.13 313 GLU A CA 1
ATOM 2461 C C . GLU A 1 313 ? -7.435 -33.664 -18.494 1 97.13 313 GLU A C 1
ATOM 2463 O O . GLU A 1 313 ? -7.935 -34.68 -18.01 1 97.13 313 GLU A O 1
ATOM 2468 N N . TRP A 1 314 ? -6.734 -32.856 -17.826 1 94.31 314 TRP A N 1
ATOM 2469 C CA . TRP A 1 314 ? -6.492 -33.075 -16.404 1 94.31 314 TRP A CA 1
ATOM 2470 C C . TRP A 1 314 ? -7.802 -33.07 -15.622 1 94.31 314 TRP A C 1
ATOM 2472 O O . TRP A 1 314 ? -8.051 -33.966 -14.811 1 94.31 314 TRP A O 1
ATOM 2482 N N . TYR A 1 315 ? -8.63 -32.084 -15.893 1 93.52 315 TYR A N 1
ATOM 2483 C CA . TYR A 1 315 ? -9.892 -31.979 -15.17 1 93.52 315 TYR A CA 1
ATOM 2484 C C . TYR A 1 315 ? -10.839 -33.109 -15.558 1 93.52 315 TYR A C 1
ATOM 2486 O O . TYR A 1 315 ? -11.599 -33.605 -14.723 1 93.52 315 TYR A O 1
ATOM 2494 N N . ARG A 1 316 ? -10.786 -33.569 -16.797 1 94.91 316 ARG A N 1
ATOM 2495 C CA . ARG A 1 316 ? -11.598 -34.698 -17.237 1 94.91 316 ARG A CA 1
ATOM 2496 C C . ARG A 1 316 ? -11.236 -35.965 -16.469 1 94.91 316 ARG A C 1
ATOM 2498 O O . ARG A 1 316 ? -12.114 -36.755 -16.114 1 94.91 316 ARG A O 1
ATOM 2505 N N . ASN A 1 317 ? -9.933 -36.079 -16.251 1 91.83 317 ASN A N 1
ATOM 2506 C CA . ASN A 1 317 ? -9.448 -37.265 -15.553 1 91.83 317 ASN A CA 1
ATOM 2507 C C . ASN A 1 317 ? -9.809 -37.229 -14.07 1 91.83 317 ASN A C 1
ATOM 2509 O O . ASN A 1 317 ? -9.898 -38.275 -13.424 1 91.83 317 ASN A O 1
ATOM 2513 N N . LEU A 1 318 ? -10.005 -36.077 -13.52 1 85.77 318 LEU A N 1
ATOM 2514 C CA . LEU A 1 318 ? -10.406 -35.948 -12.123 1 85.77 318 LEU A CA 1
ATOM 2515 C C . LEU A 1 318 ? -11.882 -36.288 -11.948 1 85.77 318 LEU A C 1
ATOM 2517 O O . LEU A 1 318 ? -12.293 -36.76 -10.885 1 85.77 318 LEU A O 1
ATOM 2521 N N . GLU A 1 319 ? -12.649 -35.909 -12.941 1 82.17 319 GLU A N 1
ATOM 2522 C CA . GLU A 1 319 ? -14.083 -36.174 -12.878 1 82.17 319 GLU A CA 1
ATOM 2523 C C . GLU A 1 319 ? -14.384 -37.646 -13.144 1 82.17 319 GLU A C 1
ATOM 2525 O O . GLU A 1 319 ? -15.43 -38.155 -12.735 1 82.17 319 GLU A O 1
ATOM 2530 N N . LYS A 1 320 ? -13.551 -38.43 -13.639 1 72.86 320 LYS A N 1
ATOM 2531 C CA . LYS A 1 320 ? -13.766 -39.859 -13.843 1 72.86 320 LYS A CA 1
ATOM 2532 C C . LYS A 1 320 ? -13.526 -40.641 -12.554 1 72.86 320 LYS A C 1
ATOM 2534 O O . LYS A 1 320 ? -12.726 -40.228 -11.712 1 72.86 320 LYS A O 1
ATOM 2539 N N . MET B 1 1 ? -17.715 20.19 18.233 1 84.63 1 MET B N 1
ATOM 2540 C CA . MET B 1 1 ? -17.562 18.953 18.994 1 84.63 1 MET B CA 1
ATOM 2541 C C . MET B 1 1 ? -17.256 19.249 20.458 1 84.63 1 MET B C 1
ATOM 2543 O O . MET B 1 1 ? -16.262 19.908 20.768 1 84.63 1 MET B O 1
ATOM 2547 N N . GLU B 1 2 ? -18.125 18.838 21.319 1 89.53 2 GLU B N 1
ATOM 2548 C CA . GLU B 1 2 ? -17.97 19.08 22.75 1 89.53 2 GLU B CA 1
ATOM 2549 C C . GLU B 1 2 ? -18.225 17.809 23.556 1 89.53 2 GLU B C 1
ATOM 2551 O O . GLU B 1 2 ? -18.994 16.944 23.132 1 89.53 2 GLU B O 1
ATOM 2556 N N . ASN B 1 3 ? -17.461 17.722 24.665 1 95.07 3 ASN B N 1
ATOM 2557 C CA . ASN B 1 3 ? -17.62 16.636 25.627 1 95.07 3 ASN B CA 1
ATOM 2558 C C . ASN B 1 3 ? -17.238 15.29 25.019 1 95.07 3 ASN B C 1
ATOM 2560 O O . ASN B 1 3 ? -17.995 14.322 25.119 1 95.07 3 ASN B O 1
ATOM 2564 N N . LYS B 1 4 ? -16.181 15.301 24.274 1 96.76 4 LYS B N 1
ATOM 2565 C CA . LYS B 1 4 ? -15.679 14.088 23.634 1 96.76 4 LYS B CA 1
ATOM 2566 C C . LYS B 1 4 ? -14.362 13.64 24.261 1 96.76 4 LYS B C 1
ATOM 2568 O O . LYS B 1 4 ? -13.645 14.447 24.855 1 96.76 4 LYS B O 1
ATOM 2573 N N . LYS B 1 5 ? -14.161 12.355 24.254 1 97.98 5 LYS B N 1
ATOM 2574 C CA . LYS B 1 5 ? -12.844 11.78 24.514 1 97.98 5 LYS B CA 1
ATOM 2575 C C . LYS B 1 5 ? -12.082 11.54 23.213 1 97.98 5 LYS B C 1
ATOM 2577 O O . LYS B 1 5 ? -12.409 10.624 22.456 1 97.98 5 LYS B O 1
ATOM 2582 N N . ILE B 1 6 ? -11.058 12.367 22.986 1 98.31 6 ILE B N 1
ATOM 2583 C CA . ILE B 1 6 ? -10.359 12.405 21.706 1 98.31 6 ILE B CA 1
ATOM 2584 C C . ILE B 1 6 ? -8.971 11.786 21.858 1 98.31 6 ILE B C 1
ATOM 2586 O O . ILE B 1 6 ? -8.192 12.199 22.72 1 98.31 6 ILE B O 1
ATOM 2590 N N . PHE B 1 7 ? -8.705 10.775 21.083 1 98.54 7 PHE B N 1
ATOM 2591 C CA . PHE B 1 7 ? -7.43 10.068 21.088 1 98.54 7 PHE B CA 1
ATOM 2592 C C . PHE B 1 7 ? -6.62 10.403 19.841 1 98.54 7 PHE B C 1
ATOM 2594 O O . PHE B 1 7 ? -7.069 10.16 18.719 1 98.54 7 PHE B O 1
ATOM 2601 N N . LEU B 1 8 ? -5.455 10.988 20.032 1 98.46 8 LEU B N 1
ATOM 2602 C CA . LEU B 1 8 ? -4.583 11.32 18.911 1 98.46 8 LEU B CA 1
ATOM 2603 C C . LEU B 1 8 ? -3.314 10.475 18.94 1 98.46 8 LEU B C 1
ATOM 2605 O O . LEU B 1 8 ? -2.536 10.548 19.895 1 98.46 8 LEU B O 1
ATOM 2609 N N . THR B 1 9 ? -3.112 9.69 17.917 1 98.59 9 THR B N 1
ATOM 2610 C CA . THR B 1 9 ? -1.776 9.136 17.726 1 98.59 9 THR B CA 1
ATOM 2611 C C . THR B 1 9 ? -0.91 10.085 16.903 1 98.59 9 THR B C 1
ATOM 2613 O O . THR B 1 9 ? -1.379 10.674 15.927 1 98.59 9 THR B O 1
ATOM 2616 N N . GLY B 1 10 ? 0.321 10.254 17.331 1 96.5 10 GLY B N 1
ATOM 2617 C CA . GLY B 1 10 ? 1.158 11.231 16.653 1 96.5 10 GLY B CA 1
ATOM 2618 C C . GLY B 1 10 ? 0.746 12.665 16.93 1 96.5 10 GLY B C 1
ATOM 2619 O O . GLY B 1 10 ? 0.97 13.551 16.103 1 96.5 10 GLY B O 1
ATOM 2620 N N . GLY B 1 11 ? 0.14 12.862 18.078 1 96.24 11 GLY B N 1
ATOM 2621 C CA . GLY B 1 11 ? -0.46 14.152 18.376 1 96.24 11 GLY B CA 1
ATOM 2622 C C . GLY B 1 11 ? 0.557 15.209 18.764 1 96.24 11 GLY B C 1
ATOM 2623 O O . GLY B 1 11 ? 0.241 16.4 18.798 1 96.24 11 GLY B O 1
ATOM 2624 N N . ALA B 1 12 ? 1.794 14.807 18.945 1 94.62 12 ALA B N 1
ATOM 2625 C CA . ALA B 1 12 ? 2.81 15.757 19.392 1 94.62 12 ALA B CA 1
ATOM 2626 C C . ALA B 1 12 ? 3.496 16.426 18.204 1 94.62 12 ALA B C 1
ATOM 2628 O O . ALA B 1 12 ? 4.381 17.265 18.382 1 94.62 12 ALA B O 1
ATOM 2629 N N . GLY B 1 13 ? 3.068 16.093 17.042 1 92.82 13 GLY B N 1
ATOM 2630 C CA . GLY B 1 13 ? 3.659 16.669 15.844 1 92.82 13 GLY B CA 1
ATOM 2631 C C . GLY B 1 13 ? 3.058 18.01 15.468 1 92.82 13 GLY B C 1
ATOM 2632 O O . GLY B 1 13 ? 2.25 18.566 16.215 1 92.82 13 GLY B O 1
ATOM 2633 N N . PHE B 1 14 ? 3.436 18.531 14.294 1 92.54 14 PHE B N 1
ATOM 2634 C CA . PHE B 1 14 ? 3.056 19.831 13.753 1 92.54 14 PHE B CA 1
ATOM 2635 C C . PHE B 1 14 ? 1.542 19.942 13.624 1 92.54 14 PHE B C 1
ATOM 2637 O O . PHE B 1 14 ? 0.91 20.733 14.326 1 92.54 14 PHE B O 1
ATOM 2644 N N . ILE B 1 15 ? 0.919 19.01 12.92 1 94.77 15 ILE B N 1
ATOM 2645 C CA . ILE B 1 15 ? -0.517 19.048 12.665 1 94.77 15 ILE B CA 1
ATOM 2646 C C . ILE B 1 15 ? -1.277 18.68 13.938 1 94.77 15 ILE B C 1
ATOM 2648 O O . ILE B 1 15 ? -2.275 19.32 14.279 1 94.77 15 ILE B O 1
ATOM 2652 N N . GLY B 1 16 ? -0.759 17.697 14.668 1 95.49 16 GLY B N 1
ATOM 2653 C CA . GLY B 1 16 ? -1.405 17.234 15.886 1 95.49 16 GLY B CA 1
ATOM 2654 C C . GLY B 1 16 ? -1.549 18.32 16.936 1 95.49 16 GLY B C 1
ATOM 2655 O O . GLY B 1 16 ? -2.617 18.476 17.532 1 95.49 16 GLY B O 1
ATOM 2656 N N . SER B 1 17 ? -0.498 19.095 17.132 1 94.47 17 SER B N 1
ATOM 2657 C CA . SER B 1 17 ? -0.527 20.141 18.15 1 94.47 17 SER B CA 1
ATOM 2658 C C . SER B 1 17 ? -1.551 21.218 17.807 1 94.47 17 SER B C 1
ATOM 2660 O O . SER B 1 17 ? -2.207 21.764 18.696 1 94.47 17 SER B O 1
ATOM 2662 N N . ARG B 1 18 ? -1.748 21.487 16.555 1 94.87 18 ARG B N 1
ATOM 2663 C CA . ARG B 1 18 ? -2.712 22.494 16.124 1 94.87 18 ARG B CA 1
ATOM 2664 C C . ARG B 1 18 ? -4.141 21.983 16.27 1 94.87 18 ARG B C 1
ATOM 2666 O O . ARG B 1 18 ? -5.045 22.742 16.624 1 94.87 18 ARG B O 1
ATOM 2673 N N . ILE B 1 19 ? -4.322 20.736 15.95 1 96.18 19 ILE B N 1
ATOM 2674 C CA . ILE B 1 19 ? -5.641 20.132 16.11 1 96.18 19 ILE B CA 1
ATOM 2675 C C . ILE B 1 19 ? -6.045 20.159 17.582 1 96.18 19 ILE B C 1
ATOM 2677 O O . ILE B 1 19 ? -7.189 20.482 17.913 1 96.18 19 ILE B O 1
ATOM 2681 N N . ILE B 1 20 ? -5.088 19.805 18.454 1 96.51 20 ILE B N 1
ATOM 2682 C CA . ILE B 1 20 ? -5.345 19.785 19.889 1 96.51 20 ILE B CA 1
ATOM 2683 C C . ILE B 1 20 ? -5.733 21.183 20.364 1 96.51 20 ILE B C 1
ATOM 2685 O O . ILE B 1 20 ? -6.671 21.341 21.149 1 96.51 20 ILE B O 1
ATOM 2689 N N . GLU B 1 21 ? -5.017 22.16 19.845 1 94.49 21 GLU B N 1
ATOM 2690 C CA . GLU B 1 21 ? -5.332 23.54 20.203 1 94.49 21 GLU B CA 1
ATOM 2691 C C . GLU B 1 21 ? -6.769 23.892 19.827 1 94.49 21 GLU B C 1
ATOM 2693 O O . GLU B 1 21 ? -7.465 24.572 20.584 1 94.49 21 GLU B O 1
ATOM 2698 N N . MET B 1 22 ? -7.174 23.409 18.751 1 93.46 22 MET B N 1
ATOM 2699 C CA . MET B 1 22 ? -8.514 23.702 18.25 1 93.46 22 MET B CA 1
ATOM 2700 C C . MET B 1 22 ? -9.573 22.976 19.072 1 93.46 22 MET B C 1
ATOM 2702 O O . MET B 1 22 ? -10.654 23.515 19.316 1 93.46 22 MET B O 1
ATOM 2706 N N . LEU B 1 23 ? -9.269 21.788 19.591 1 95.28 23 LEU B N 1
ATOM 2707 C CA . LEU B 1 23 ? -10.301 20.917 20.144 1 95.28 23 LEU B CA 1
ATOM 2708 C C . LEU B 1 23 ? -10.239 20.9 21.667 1 95.28 23 LEU B C 1
ATOM 2710 O O . LEU B 1 23 ? -11.102 20.312 22.322 1 95.28 23 LEU B O 1
ATOM 2714 N N . ARG B 1 24 ? -9.351 21.532 22.262 1 94.24 24 ARG B N 1
ATOM 2715 C CA . ARG B 1 24 ? -9 21.343 23.666 1 94.24 24 ARG B CA 1
ATOM 2716 C C . ARG B 1 24 ? -10.12 21.83 24.579 1 94.24 24 ARG B C 1
ATOM 2718 O O . ARG B 1 24 ? -10.274 21.337 25.698 1 94.24 24 ARG B O 1
ATOM 2725 N N . ASN B 1 25 ? -10.888 22.795 24.023 1 91.56 25 ASN B N 1
ATOM 2726 C CA . ASN B 1 25 ? -11.89 23.368 24.916 1 91.56 25 ASN B CA 1
ATOM 2727 C C . ASN B 1 25 ? -13.072 22.423 25.112 1 91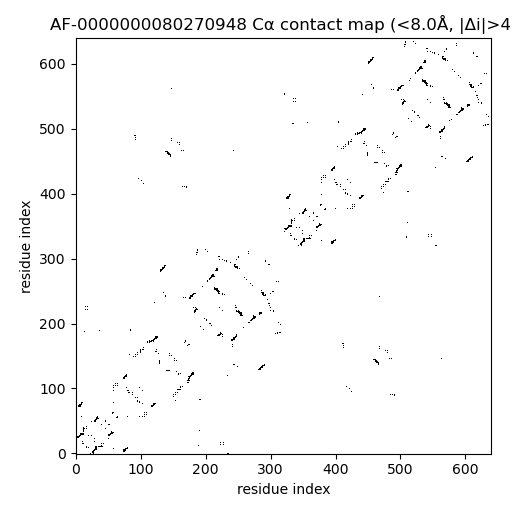.56 25 ASN B C 1
ATOM 2729 O O . ASN B 1 25 ? -13.726 22.031 24.144 1 91.56 25 ASN B O 1
ATOM 2733 N N . ASN B 1 26 ? -13.39 21.892 26.294 1 91.39 26 ASN B N 1
ATOM 2734 C CA . ASN B 1 26 ? -14.52 21.078 26.728 1 91.39 26 ASN B CA 1
ATOM 2735 C C . ASN B 1 26 ? -14.388 19.635 26.25 1 91.39 26 ASN B C 1
ATOM 2737 O O . ASN B 1 26 ? -15.391 18.953 26.036 1 91.39 26 ASN B O 1
ATOM 2741 N N . ASN B 1 27 ? -13.226 19.232 25.783 1 97.3 27 ASN B N 1
ATOM 2742 C CA . ASN B 1 27 ? -12.963 17.839 25.439 1 97.3 27 ASN B CA 1
ATOM 2743 C C . ASN B 1 27 ? -11.839 17.254 26.29 1 97.3 27 ASN B C 1
ATOM 2745 O O . ASN B 1 27 ? -11.066 17.995 26.9 1 97.3 27 ASN B O 1
ATOM 2749 N N . GLU B 1 28 ? -11.844 15.999 26.479 1 98.17 28 GLU B N 1
ATOM 2750 C CA . GLU B 1 28 ? -10.725 15.269 27.066 1 98.17 28 GLU B CA 1
ATOM 2751 C C . GLU B 1 28 ? -9.825 14.676 25.986 1 98.17 28 GLU B C 1
ATOM 2753 O O . GLU B 1 28 ? -10.303 13.986 25.083 1 98.17 28 GLU B O 1
ATOM 2758 N N . ILE B 1 29 ? -8.55 15.005 26.063 1 98.28 29 ILE B N 1
ATOM 2759 C CA . ILE B 1 29 ? -7.654 14.653 24.968 1 98.28 29 ILE B CA 1
ATOM 2760 C C . ILE B 1 29 ? -6.533 13.755 25.487 1 98.28 29 ILE B C 1
ATOM 2762 O O . ILE B 1 29 ? -5.92 14.049 26.515 1 98.28 29 ILE B O 1
ATOM 2766 N N . LEU B 1 30 ? -6.294 12.632 24.88 1 98.58 30 LEU B N 1
ATOM 2767 C CA . LEU B 1 30 ? -5.149 11.765 25.136 1 98.58 30 LEU B CA 1
ATOM 2768 C C . LEU B 1 30 ? -4.237 11.694 23.915 1 98.58 30 LEU B C 1
ATOM 2770 O O . LEU B 1 30 ? -4.674 11.304 22.83 1 98.58 30 LEU B O 1
ATOM 2774 N N . ILE B 1 31 ? -3.02 12.087 24.12 1 98.23 31 ILE B N 1
ATOM 2775 C CA . ILE B 1 31 ? -1.993 12.055 23.085 1 98.23 31 ILE B CA 1
ATOM 2776 C C . ILE B 1 31 ? -1.15 10.79 23.233 1 98.23 31 ILE B C 1
ATOM 2778 O O . ILE B 1 31 ? -0.663 10.485 24.324 1 98.23 31 ILE B O 1
ATOM 2782 N N . TYR B 1 32 ? -1.035 10.012 22.193 1 98.41 32 TYR B N 1
ATOM 2783 C CA . TYR B 1 32 ? -0.146 8.859 22.114 1 98.41 32 TYR B CA 1
ATOM 2784 C C . TYR B 1 32 ? 0.96 9.091 21.092 1 98.41 32 TYR B C 1
ATOM 2786 O O . TYR B 1 32 ? 0.707 9.102 19.885 1 98.41 32 TYR B O 1
ATOM 2794 N N . ASP B 1 33 ? 2.193 9.254 21.555 1 97.79 33 ASP B N 1
ATOM 2795 C CA . ASP B 1 33 ? 3.282 9.697 20.692 1 97.79 33 ASP B CA 1
ATOM 2796 C C . ASP B 1 33 ? 4.629 9.186 21.199 1 97.79 33 ASP B C 1
ATOM 2798 O O . ASP B 1 33 ? 4.826 9.033 22.406 1 97.79 33 ASP B O 1
ATOM 2802 N N . ASN B 1 34 ? 5.514 8.922 20.253 1 96.14 34 ASN B N 1
ATOM 2803 C CA . ASN B 1 34 ? 6.842 8.493 20.68 1 96.14 34 ASN B CA 1
ATOM 2804 C C . ASN B 1 34 ? 7.793 9.677 20.829 1 96.14 34 ASN B C 1
ATOM 2806 O O . ASN B 1 34 ? 8.949 9.505 21.217 1 96.14 34 ASN B O 1
ATOM 2810 N N . LEU B 1 35 ? 7.443 10.882 20.437 1 93.64 35 LEU B N 1
ATOM 2811 C CA . LEU B 1 35 ? 8.085 12.175 20.648 1 93.64 35 LEU B CA 1
ATOM 2812 C C . LEU B 1 35 ? 9.353 12.295 19.81 1 93.64 35 LEU B C 1
ATOM 2814 O O . LEU B 1 35 ? 10.275 13.03 20.173 1 93.64 35 LEU B O 1
ATOM 2818 N N . THR B 1 36 ? 9.406 11.45 18.708 1 86.99 36 THR B N 1
ATOM 2819 C CA . THR B 1 36 ? 10.523 11.596 17.782 1 86.99 36 THR B CA 1
ATOM 2820 C C . THR B 1 36 ? 10.521 12.983 17.146 1 86.99 36 THR B C 1
ATOM 2822 O O . THR B 1 36 ? 11.58 13.58 16.942 1 86.99 36 THR B O 1
ATOM 2825 N N . ARG B 1 37 ? 9.356 13.446 16.731 1 81.7 37 ARG B N 1
ATOM 2826 C CA . ARG B 1 37 ? 9.115 14.829 16.333 1 81.7 37 ARG B CA 1
ATOM 2827 C C . ARG B 1 37 ? 8.219 15.541 17.341 1 81.7 37 ARG B C 1
ATOM 2829 O O . ARG B 1 37 ? 7.012 15.293 17.391 1 81.7 37 ARG B O 1
ATOM 2836 N N . ASN B 1 38 ? 8.794 16.4 18.092 1 86.69 38 ASN B N 1
ATOM 2837 C CA . ASN B 1 38 ? 8.153 16.938 19.287 1 86.69 38 ASN B CA 1
ATOM 2838 C C . ASN B 1 38 ? 7.817 18.418 19.125 1 86.69 38 ASN B C 1
ATOM 2840 O O . ASN B 1 38 ? 8.365 19.265 19.833 1 86.69 38 ASN B O 1
ATOM 2844 N N . SER B 1 39 ? 6.767 18.691 18.42 1 84.81 39 SER B N 1
ATOM 2845 C CA . SER B 1 39 ? 6.337 20.071 18.214 1 84.81 39 SER B CA 1
ATOM 2846 C C . SER B 1 39 ? 5.539 20.586 19.407 1 84.81 39 SER B C 1
ATOM 2848 O O . SER B 1 39 ? 5.467 21.795 19.637 1 84.81 39 SER B O 1
ATOM 2850 N N . ILE B 1 40 ? 4.984 19.706 20.128 1 89.34 40 ILE B N 1
ATOM 2851 C CA . ILE B 1 40 ? 4.097 20.085 21.222 1 89.34 40 ILE B CA 1
ATOM 2852 C C . ILE B 1 40 ? 4.906 20.747 22.336 1 89.34 40 ILE B C 1
ATOM 2854 O O . ILE B 1 40 ? 4.352 21.464 23.173 1 89.34 40 ILE B O 1
ATOM 2858 N N . LYS B 1 41 ? 6.215 20.511 22.303 1 83.42 41 LYS B N 1
ATOM 2859 C CA . LYS B 1 41 ? 7.087 21.1 23.316 1 83.42 41 LYS B CA 1
ATOM 2860 C C . LYS B 1 41 ? 7.067 22.624 23.238 1 83.42 41 LYS B C 1
ATOM 2862 O O . LYS B 1 41 ? 7.369 23.305 24.221 1 83.42 41 LYS B O 1
ATOM 2867 N N . TYR B 1 42 ? 6.659 23.142 22.081 1 81.57 42 TYR B N 1
ATOM 2868 C CA . TYR B 1 42 ? 6.652 24.586 21.876 1 81.57 42 TYR B CA 1
ATOM 2869 C C . TYR B 1 42 ? 5.312 25.188 22.282 1 81.57 42 TYR B C 1
ATOM 2871 O O . TYR B 1 42 ? 5.066 26.376 22.061 1 81.57 42 TYR B O 1
ATOM 2879 N N . THR B 1 43 ? 4.428 24.381 22.866 1 87.5 43 THR B N 1
ATOM 2880 C CA . THR B 1 43 ? 3.099 24.835 23.258 1 87.5 43 THR B CA 1
ATOM 2881 C C . THR B 1 43 ? 2.889 24.661 24.76 1 87.5 43 THR B C 1
ATOM 2883 O O . THR B 1 43 ? 3.735 24.085 25.447 1 87.5 43 THR B O 1
ATOM 2886 N N . SER B 1 44 ? 1.778 25.193 25.271 1 89.78 44 SER B N 1
ATOM 2887 C CA . SER B 1 44 ? 1.424 25.057 26.68 1 89.78 44 SER B CA 1
ATOM 2888 C C . SER B 1 44 ? 0.345 23.998 26.879 1 89.78 44 SER B C 1
ATOM 2890 O O . SER B 1 44 ? -0.313 23.962 27.921 1 89.78 44 SER B O 1
ATOM 2892 N N . LEU B 1 45 ? 0.233 23.179 25.937 1 92.53 45 LEU B N 1
ATOM 2893 C CA . LEU B 1 45 ? -0.905 22.266 25.908 1 92.53 45 LEU B CA 1
ATOM 2894 C C . LEU B 1 45 ? -0.762 21.185 26.974 1 92.53 45 LEU B C 1
ATOM 2896 O O . LEU B 1 45 ? -1.75 20.784 27.594 1 92.53 45 LEU B O 1
ATOM 2900 N N . LEU B 1 46 ? 0.459 20.687 27.243 1 92 46 LEU B N 1
ATOM 2901 C CA . LEU B 1 46 ? 0.681 19.571 28.155 1 92 46 LEU B CA 1
ATOM 2902 C C . LEU B 1 46 ? 0.466 20 29.603 1 92 46 LEU B C 1
ATOM 2904 O O . LEU B 1 46 ? 0.317 19.156 30.489 1 92 46 LEU B O 1
ATOM 2908 N N . GLY B 1 47 ? 0.249 21.211 29.903 1 88.54 47 GLY B N 1
ATOM 2909 C CA . GLY B 1 47 ? -0.02 21.706 31.244 1 88.54 47 GLY B CA 1
ATOM 2910 C C . GLY B 1 47 ? -1.5 21.754 31.576 1 88.54 47 GLY B C 1
ATOM 2911 O O . GLY B 1 47 ? -1.875 21.935 32.736 1 88.54 47 GLY B O 1
ATOM 2912 N N . LYS B 1 48 ? -2.24 21.492 30.622 1 92.78 48 LYS B N 1
ATOM 2913 C CA . LYS B 1 48 ? -3.684 21.566 30.821 1 92.78 48 LYS B CA 1
ATOM 2914 C C . LYS B 1 48 ? -4.224 20.268 31.415 1 92.78 48 LYS B C 1
ATOM 2916 O O . LYS B 1 48 ? -3.765 19.179 31.062 1 92.78 48 LYS B O 1
ATOM 2921 N N . LYS B 1 49 ? -5.184 20.356 32.252 1 93.43 49 LYS B N 1
ATOM 2922 C CA . LYS B 1 49 ? -5.691 19.238 33.043 1 93.43 49 LYS B CA 1
ATOM 2923 C C . LYS B 1 49 ? -6.388 18.21 32.158 1 93.43 49 LYS B C 1
ATOM 2925 O O . LYS B 1 49 ? -6.372 17.014 32.456 1 93.43 49 LYS B O 1
ATOM 2930 N N . ASN B 1 50 ? -7.015 18.689 31.106 1 96.55 50 ASN B N 1
ATOM 2931 C CA . ASN B 1 50 ? -7.818 17.795 30.278 1 96.55 50 ASN B CA 1
ATOM 2932 C C . ASN B 1 50 ? -7.001 17.21 29.129 1 96.55 50 ASN B C 1
ATOM 2934 O O . ASN B 1 50 ? -7.554 16.579 28.227 1 96.55 50 ASN B O 1
ATOM 2938 N N . ILE B 1 51 ? -5.662 17.443 29.133 1 97.56 51 ILE B N 1
ATOM 2939 C CA . ILE B 1 51 ? -4.777 16.942 28.088 1 97.56 51 ILE B CA 1
ATOM 2940 C C . ILE B 1 51 ? -3.704 16.047 28.705 1 97.56 51 ILE B C 1
ATOM 2942 O O . ILE B 1 51 ? -2.928 16.493 29.553 1 97.56 51 ILE B O 1
ATOM 2946 N N . ASN B 1 52 ? -3.673 14.807 28.315 1 97.35 52 ASN B N 1
ATOM 2947 C CA . ASN B 1 52 ? -2.693 13.847 28.811 1 97.35 52 ASN B CA 1
ATOM 2948 C C . ASN B 1 52 ? -1.841 13.28 27.679 1 97.35 52 ASN B C 1
ATOM 2950 O O . ASN B 1 52 ? -2.296 13.197 26.536 1 97.35 52 ASN B O 1
ATOM 2954 N N . LEU B 1 53 ? -0.635 12.919 28.021 1 97.44 53 LEU B N 1
ATOM 2955 C CA . LEU B 1 53 ? 0.31 12.351 27.066 1 97.44 53 LEU B CA 1
ATOM 2956 C C . LEU B 1 53 ? 0.79 10.979 27.527 1 97.44 53 LEU B C 1
ATOM 2958 O O . LEU B 1 53 ? 1.182 10.81 28.684 1 97.44 53 LEU B O 1
ATOM 2962 N N . ILE B 1 54 ? 0.697 10.005 26.701 1 98.06 54 ILE B N 1
ATOM 2963 C CA . ILE B 1 54 ? 1.361 8.717 26.863 1 98.06 54 ILE B CA 1
ATOM 2964 C C . ILE B 1 54 ? 2.494 8.589 25.846 1 98.06 54 ILE B C 1
ATOM 2966 O O . ILE B 1 54 ? 2.259 8.637 24.637 1 98.06 54 ILE B O 1
ATOM 2970 N N . LYS B 1 55 ? 3.681 8.515 26.331 1 97.77 55 LYS B N 1
ATOM 2971 C CA . LYS B 1 55 ? 4.791 8.213 25.431 1 97.77 55 LYS B CA 1
ATOM 2972 C C . LYS B 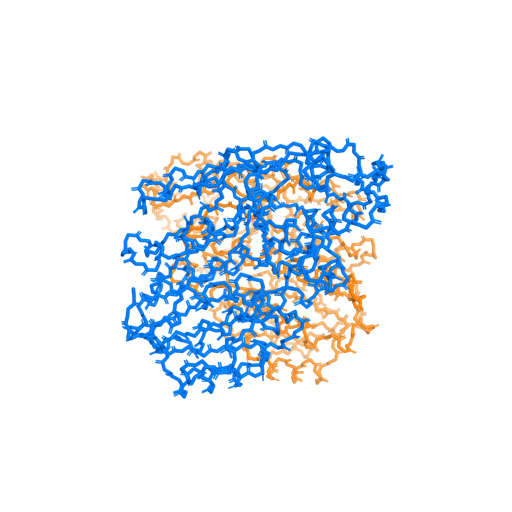1 55 ? 4.76 6.752 24.991 1 97.77 55 LYS B C 1
ATOM 2974 O O . LYS B 1 55 ? 4.93 5.848 25.811 1 97.77 55 LYS B O 1
ATOM 2979 N N . GLY B 1 56 ? 4.49 6.464 23.671 1 97.62 56 GLY B N 1
ATOM 2980 C CA . GLY B 1 56 ? 4.37 5.102 23.177 1 97.62 56 GLY B CA 1
ATOM 2981 C C . GLY B 1 56 ? 4.625 4.983 21.686 1 97.62 56 GLY B C 1
ATOM 2982 O O . GLY B 1 56 ? 4.612 5.984 20.967 1 97.62 56 GLY B O 1
ATOM 2983 N N . ASP B 1 57 ? 4.924 3.793 21.307 1 98.01 57 ASP B N 1
ATOM 2984 C CA . ASP B 1 57 ? 5.156 3.442 19.91 1 98.01 57 ASP B CA 1
ATOM 2985 C C . ASP B 1 57 ? 3.936 2.748 19.308 1 98.01 57 ASP B C 1
ATOM 2987 O O . ASP B 1 57 ? 3.42 1.783 19.877 1 98.01 57 ASP B O 1
ATOM 2991 N N . ILE B 1 58 ? 3.508 3.255 18.174 1 98.16 58 ILE B N 1
ATOM 2992 C CA . ILE B 1 58 ? 2.301 2.744 17.534 1 98.16 58 ILE B CA 1
ATOM 2993 C C . ILE B 1 58 ? 2.511 1.289 17.124 1 98.16 58 ILE B C 1
ATOM 2995 O O . ILE B 1 58 ? 1.546 0.553 16.906 1 98.16 58 ILE B O 1
ATOM 2999 N N . LEU B 1 59 ? 3.758 0.832 17.013 1 97.64 59 LEU B N 1
ATOM 3000 C CA . LEU B 1 59 ? 4.071 -0.541 16.632 1 97.64 59 LEU B CA 1
ATOM 3001 C C . LEU B 1 59 ? 3.965 -1.476 17.832 1 97.64 59 LEU B C 1
ATOM 3003 O O . LEU B 1 59 ? 3.961 -2.698 17.673 1 97.64 59 LEU B O 1
ATOM 3007 N N . ASP B 1 60 ? 3.92 -0.914 19.014 1 97.95 60 ASP B N 1
ATOM 3008 C CA . ASP B 1 60 ? 3.67 -1.708 20.213 1 97.95 60 ASP B CA 1
ATOM 3009 C C . ASP B 1 60 ? 2.173 -1.913 20.434 1 97.95 60 ASP B C 1
ATOM 3011 O O . ASP B 1 60 ? 1.544 -1.17 21.19 1 97.95 60 ASP B O 1
ATOM 3015 N N . TYR B 1 61 ? 1.679 -2.975 19.905 1 97.67 61 TYR B N 1
ATOM 3016 C CA . TYR B 1 61 ? 0.24 -3.214 19.892 1 97.67 61 TYR B CA 1
ATOM 3017 C C . TYR B 1 61 ? -0.308 -3.323 21.309 1 97.67 61 TYR B C 1
ATOM 3019 O O . TYR B 1 61 ? -1.382 -2.796 21.609 1 97.67 61 TYR B O 1
ATOM 3027 N N . LEU B 1 62 ? 0.366 -4.001 22.14 1 97.76 62 LEU B N 1
ATOM 3028 C CA . LEU B 1 62 ? -0.138 -4.248 23.486 1 97.76 62 LEU B CA 1
ATOM 3029 C C . LEU B 1 62 ? -0.262 -2.944 24.268 1 97.76 62 LEU B C 1
ATOM 3031 O O . LEU B 1 62 ? -1.272 -2.708 24.934 1 97.76 62 LEU B O 1
ATOM 3035 N N . SER B 1 63 ? 0.732 -2.094 24.175 1 98.38 63 SER B N 1
ATOM 3036 C CA . SER B 1 63 ? 0.691 -0.799 24.846 1 98.38 63 SER B CA 1
ATOM 3037 C C . SER B 1 63 ? -0.398 0.093 24.259 1 98.38 63 SER B C 1
ATOM 3039 O O . SER B 1 63 ? -1.095 0.796 24.994 1 98.38 63 SER B O 1
ATOM 3041 N N . LEU B 1 64 ? -0.537 0.039 22.991 1 98.48 64 LEU B N 1
ATOM 3042 C CA . LEU B 1 64 ? -1.557 0.825 22.306 1 98.48 64 LEU B CA 1
ATOM 3043 C C . LEU B 1 64 ? -2.956 0.37 22.709 1 98.48 64 LEU B C 1
ATOM 3045 O O . LEU B 1 64 ? -3.825 1.198 22.993 1 98.48 64 LEU B O 1
ATOM 3049 N N . LYS B 1 65 ? -3.177 -0.952 22.709 1 98.3 65 LYS B N 1
ATOM 3050 C CA . LYS B 1 65 ? -4.465 -1.522 23.091 1 98.3 65 LYS B CA 1
ATOM 3051 C C . LYS B 1 65 ? -4.829 -1.146 24.525 1 98.3 65 LYS B C 1
ATOM 3053 O O . LYS B 1 65 ? -5.98 -0.812 24.811 1 98.3 65 LYS B O 1
ATOM 3058 N N . LYS B 1 66 ? -3.885 -1.194 25.403 1 98.44 66 LYS B N 1
ATOM 3059 C CA . LYS B 1 66 ? -4.116 -0.805 26.791 1 98.44 66 LYS B CA 1
ATOM 3060 C C . LYS B 1 66 ? -4.552 0.654 26.888 1 98.44 66 LYS B C 1
ATOM 3062 O O . LYS B 1 66 ? -5.465 0.985 27.647 1 98.44 66 LYS B O 1
ATOM 3067 N N . ALA B 1 67 ? -3.873 1.509 26.154 1 98.4 67 ALA B N 1
ATOM 3068 C CA . ALA B 1 67 ? -4.224 2.927 26.158 1 98.4 67 ALA B CA 1
ATOM 3069 C C . ALA B 1 67 ? -5.661 3.137 25.687 1 98.4 67 ALA B C 1
ATOM 3071 O O . ALA B 1 67 ? -6.4 3.936 26.268 1 98.4 67 ALA B O 1
ATOM 3072 N N . VAL B 1 68 ? -6.061 2.428 24.658 1 98.13 68 VAL B N 1
ATOM 3073 C CA . VAL B 1 68 ? -7.403 2.522 24.094 1 98.13 68 VAL B CA 1
ATOM 3074 C C . VAL B 1 68 ? -8.425 1.997 25.101 1 98.13 68 VAL B C 1
ATOM 3076 O O . VAL B 1 68 ? -9.451 2.637 25.344 1 98.13 68 VAL B O 1
ATOM 3079 N N . ASP B 1 69 ? -8.126 0.86 25.711 1 97.91 69 ASP B N 1
ATOM 3080 C CA . ASP B 1 69 ? -9.039 0.219 26.654 1 97.91 69 ASP B CA 1
ATOM 3081 C C . ASP B 1 69 ? -9.247 1.087 27.893 1 97.91 69 ASP B C 1
ATOM 3083 O O . ASP B 1 69 ? -10.348 1.135 28.445 1 97.91 69 ASP B O 1
ATOM 3087 N N . ASP B 1 70 ? -8.217 1.732 28.307 1 98.12 70 ASP B N 1
ATOM 3088 C CA . ASP B 1 70 ? -8.283 2.564 29.505 1 98.12 70 ASP B CA 1
ATOM 3089 C C . ASP B 1 70 ? -9.013 3.875 29.223 1 98.12 70 ASP B C 1
ATOM 3091 O O . ASP B 1 70 ? -9.81 4.336 30.044 1 98.12 70 ASP B O 1
ATOM 3095 N N . PHE B 1 71 ? -8.8 4.434 28.059 1 97.39 71 PHE B N 1
ATOM 3096 C CA . PHE B 1 71 ? -9.289 5.772 27.75 1 97.39 71 PHE B CA 1
ATOM 3097 C C . PHE B 1 71 ? -10.697 5.713 27.169 1 97.39 71 PHE B C 1
ATOM 3099 O O . PHE B 1 71 ? -11.491 6.636 27.359 1 97.39 71 PHE B O 1
ATOM 3106 N N . LYS B 1 72 ? -10.974 4.631 26.363 1 96.81 72 LYS B N 1
ATOM 3107 C CA . LYS B 1 72 ? -12.261 4.421 25.707 1 96.81 72 LYS B CA 1
ATOM 3108 C C . LYS B 1 72 ? -12.656 5.635 24.87 1 96.81 72 LYS B C 1
ATOM 3110 O O . LYS B 1 72 ? -13.709 6.235 25.095 1 96.81 72 LYS B O 1
ATOM 3115 N N . PRO B 1 73 ? -11.935 5.94 23.862 1 97.5 73 PRO B N 1
ATOM 3116 C CA . PRO B 1 73 ? -12.156 7.146 23.06 1 97.5 73 PRO B CA 1
ATOM 3117 C C . PRO B 1 73 ? -13.416 7.06 22.202 1 97.5 73 PRO B C 1
ATOM 3119 O O . PRO B 1 73 ? -13.817 5.967 21.794 1 97.5 73 PRO B O 1
ATOM 3122 N N . ASN B 1 74 ? -13.966 8.227 21.898 1 96.07 74 ASN B N 1
ATOM 3123 C CA . ASN B 1 74 ? -15.081 8.381 20.97 1 96.07 74 ASN B CA 1
ATOM 3124 C C . ASN B 1 74 ? -14.609 8.864 19.602 1 96.07 74 ASN B C 1
ATOM 3126 O O . ASN B 1 74 ? -15.279 8.635 18.593 1 96.07 74 ASN B O 1
ATOM 3130 N N . VAL B 1 75 ? -13.602 9.646 19.643 1 98.2 75 VAL B N 1
ATOM 3131 C CA . VAL B 1 75 ? -13.033 10.217 18.427 1 98.2 75 VAL B CA 1
ATOM 3132 C C . VAL B 1 75 ? -11.544 9.887 18.349 1 98.2 75 VAL B C 1
ATOM 3134 O O . VAL B 1 75 ? -10.818 10.032 19.335 1 98.2 75 VAL B O 1
ATOM 3137 N N . ILE B 1 76 ? -11.124 9.402 17.22 1 98.7 76 ILE B N 1
ATOM 3138 C CA . ILE B 1 76 ? -9.718 9.072 17.008 1 98.7 76 ILE B CA 1
ATOM 3139 C C . ILE B 1 76 ? -9.172 9.874 15.83 1 98.7 76 ILE B C 1
ATOM 3141 O O . ILE B 1 76 ? -9.777 9.902 14.755 1 98.7 76 ILE B O 1
ATOM 3145 N N . ILE B 1 77 ? -8.12 10.552 16.047 1 98.71 77 ILE B N 1
ATOM 3146 C CA . ILE B 1 77 ? -7.364 11.236 15.002 1 98.71 77 ILE B CA 1
ATOM 3147 C C . ILE B 1 77 ? -5.98 10.606 14.871 1 98.71 77 ILE B C 1
ATOM 3149 O O . ILE B 1 77 ? -5.104 10.835 15.708 1 98.71 77 ILE B O 1
ATOM 3153 N N . HIS B 1 78 ? -5.782 9.837 13.831 1 98.77 78 HIS B N 1
ATOM 3154 C CA . HIS B 1 78 ? -4.575 9.039 13.653 1 98.77 78 HIS B CA 1
ATOM 3155 C C . HIS B 1 78 ? -3.55 9.774 12.795 1 98.77 78 HIS B C 1
ATOM 3157 O O . HIS B 1 78 ? -3.613 9.722 11.565 1 98.77 78 HIS B O 1
ATOM 3163 N N . LEU B 1 79 ? -2.531 10.317 13.471 1 97.73 79 LEU B N 1
ATOM 3164 C CA . LEU B 1 79 ? -1.536 11.118 12.766 1 97.73 79 LEU B CA 1
ATOM 3165 C C . LEU B 1 79 ? -0.176 10.429 12.779 1 97.73 79 LEU B C 1
ATOM 3167 O O . LEU B 1 79 ? 0.748 10.855 12.083 1 97.73 79 LEU B O 1
ATOM 3171 N N . ALA B 1 80 ? -0.044 9.409 13.564 1 97.16 80 ALA B N 1
ATOM 3172 C CA . ALA B 1 80 ? 1.256 8.752 13.681 1 97.16 80 ALA B CA 1
ATOM 3173 C C . ALA B 1 80 ? 1.721 8.212 12.332 1 97.16 80 ALA B C 1
ATOM 3175 O O . ALA B 1 80 ? 1.05 7.372 11.728 1 97.16 80 ALA B O 1
ATOM 3176 N N . ALA B 1 81 ? 2.808 8.7 11.913 1 95.93 81 ALA B N 1
ATOM 3177 C CA . ALA B 1 81 ? 3.38 8.292 10.633 1 95.93 81 ALA B CA 1
ATOM 3178 C C . ALA B 1 81 ? 4.81 8.805 10.483 1 95.93 81 ALA B C 1
ATOM 3180 O O . ALA B 1 81 ? 5.215 9.743 11.174 1 95.93 81 ALA B O 1
ATOM 3181 N N . ILE B 1 82 ? 5.54 8.144 9.714 1 92.33 82 ILE B N 1
ATOM 3182 C CA . ILE B 1 82 ? 6.824 8.653 9.245 1 92.33 82 ILE B CA 1
ATOM 3183 C C . ILE B 1 82 ? 6.654 9.295 7.87 1 92.33 82 ILE B C 1
ATOM 3185 O O . ILE B 1 82 ? 6.09 8.684 6.958 1 92.33 82 ILE B O 1
ATOM 3189 N N . ALA B 1 83 ? 7.002 10.523 7.849 1 83.58 83 ALA B N 1
ATOM 3190 C CA . ALA B 1 83 ? 7.021 11.293 6.608 1 83.58 83 ALA B CA 1
ATOM 3191 C C . ALA B 1 83 ? 8.387 11.937 6.383 1 83.58 83 ALA B C 1
ATOM 3193 O O . ALA B 1 83 ? 9.306 11.753 7.184 1 83.58 83 ALA B O 1
ATOM 3194 N N . GLY B 1 84 ? 8.616 12.639 5.334 1 78.89 84 GLY B N 1
ATOM 3195 C CA . GLY B 1 84 ? 9.876 13.304 5.045 1 78.89 84 GLY B CA 1
ATOM 3196 C C . GLY B 1 84 ? 10.781 12.498 4.133 1 78.89 84 GLY B C 1
ATOM 3197 O O . GLY B 1 84 ? 11.1 11.344 4.428 1 78.89 84 GLY B O 1
ATOM 3198 N N . ILE B 1 85 ? 11.22 13 3.209 1 75.27 85 ILE B N 1
ATOM 3199 C CA . ILE B 1 85 ? 11.928 12.327 2.126 1 75.27 85 ILE B CA 1
ATOM 3200 C C . ILE B 1 85 ? 13.218 11.708 2.659 1 75.27 85 ILE B C 1
ATOM 3202 O O . ILE B 1 85 ? 13.5 10.534 2.41 1 75.27 85 ILE B O 1
ATOM 3206 N N . GLU B 1 86 ? 13.924 12.393 3.435 1 76.61 86 GLU B N 1
ATOM 3207 C CA . GLU B 1 86 ? 15.211 11.909 3.928 1 76.61 86 GLU B CA 1
ATOM 3208 C C . GLU B 1 86 ? 15.03 10.717 4.863 1 76.61 86 GLU B C 1
ATOM 3210 O O . GLU B 1 86 ? 15.758 9.727 4.763 1 76.61 86 GLU B O 1
ATOM 3215 N N . THR B 1 87 ? 14.104 10.843 5.724 1 79.97 87 THR B N 1
ATOM 3216 C CA . THR B 1 87 ? 13.832 9.772 6.677 1 79.97 87 THR B CA 1
ATOM 3217 C C . THR B 1 87 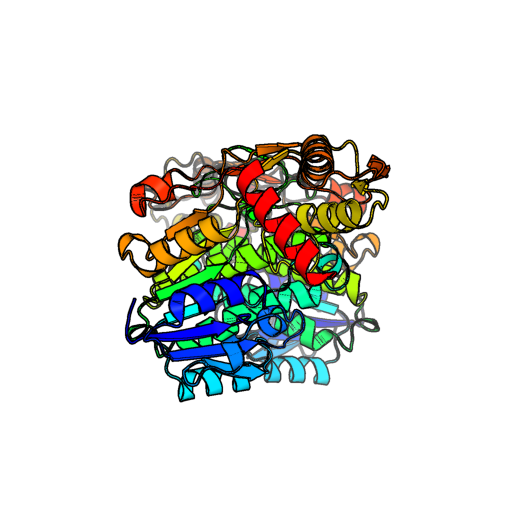? 13.357 8.515 5.955 1 79.97 87 THR B C 1
ATOM 3219 O O . THR B 1 87 ? 13.782 7.405 6.284 1 79.97 87 THR B O 1
ATOM 3222 N N . VAL B 1 88 ? 12.547 8.665 4.966 1 83.16 88 VAL B N 1
ATOM 3223 C CA . VAL B 1 88 ? 11.959 7.559 4.217 1 83.16 88 VAL B CA 1
ATOM 3224 C C . VAL B 1 88 ? 13.048 6.827 3.436 1 83.16 88 VAL B C 1
ATOM 3226 O O . VAL B 1 88 ? 13.09 5.594 3.423 1 83.16 88 VAL B O 1
ATOM 3229 N N . ILE B 1 89 ? 13.93 7.562 2.867 1 81.86 89 ILE B N 1
ATOM 3230 C CA . ILE B 1 89 ? 14.986 6.971 2.053 1 81.86 89 ILE B CA 1
ATOM 3231 C C . ILE B 1 89 ? 15.961 6.208 2.946 1 81.86 89 ILE B C 1
ATOM 3233 O O . ILE B 1 89 ? 16.42 5.12 2.589 1 81.86 89 ILE B O 1
ATOM 3237 N N . LYS B 1 90 ? 16.161 6.719 4.142 1 86.25 90 LYS B N 1
ATOM 3238 C CA . LYS B 1 90 ? 17.144 6.133 5.049 1 86.25 90 LYS B CA 1
ATOM 3239 C C . LYS B 1 90 ? 16.572 4.913 5.765 1 86.25 90 LYS B C 1
ATOM 3241 O O . LYS B 1 90 ? 17.296 3.956 6.047 1 86.25 90 LYS B O 1
ATOM 3246 N N . ASN B 1 91 ? 15.319 4.948 6.028 1 92.72 91 ASN B N 1
ATOM 3247 C CA . ASN B 1 91 ? 14.682 3.889 6.803 1 92.72 91 ASN B CA 1
ATOM 3248 C C . ASN B 1 91 ? 13.364 3.447 6.171 1 92.72 91 ASN B C 1
ATOM 3250 O O . ASN B 1 91 ? 12.309 3.537 6.8 1 92.72 91 ASN B O 1
ATOM 3254 N N . PRO B 1 92 ? 13.492 2.858 4.974 1 94.5 92 PRO B N 1
ATOM 3255 C CA . PRO B 1 92 ? 12.255 2.516 4.268 1 94.5 92 PRO B CA 1
ATOM 3256 C C . PRO B 1 92 ? 11.461 1.416 4.968 1 94.5 92 PRO B C 1
ATOM 3258 O O . PRO B 1 92 ? 10.228 1.419 4.93 1 94.5 92 PRO B O 1
ATOM 3261 N N . VAL B 1 93 ? 12.126 0.463 5.642 1 96.5 93 VAL B N 1
ATOM 3262 C CA . VAL B 1 93 ? 11.423 -0.609 6.339 1 96.5 93 VAL B CA 1
ATOM 3263 C C . VAL B 1 93 ? 10.598 -0.027 7.485 1 96.5 93 VAL B C 1
ATOM 3265 O O . VAL B 1 93 ? 9.402 -0.306 7.601 1 96.5 93 VAL B O 1
ATOM 3268 N N . ASN B 1 94 ? 11.256 0.776 8.235 1 95.93 94 ASN B N 1
ATOM 3269 C CA . ASN B 1 94 ? 10.561 1.395 9.359 1 95.93 94 ASN B CA 1
ATOM 3270 C C . ASN B 1 94 ? 9.411 2.281 8.888 1 95.93 94 ASN B C 1
ATOM 3272 O O . ASN B 1 94 ? 8.364 2.342 9.534 1 95.93 94 ASN B O 1
ATOM 3276 N N . THR B 1 95 ? 9.625 3.017 7.811 1 95.96 95 THR B N 1
ATOM 3277 C CA . THR B 1 95 ? 8.57 3.851 7.246 1 95.96 95 THR B CA 1
ATOM 3278 C C . THR B 1 95 ? 7.341 3.013 6.908 1 95.96 95 THR B C 1
ATOM 3280 O O . THR B 1 95 ? 6.222 3.357 7.297 1 95.96 95 THR B O 1
ATOM 3283 N N . MET B 1 96 ? 7.562 1.935 6.271 1 96.66 96 MET B N 1
ATOM 3284 C CA . MET B 1 96 ? 6.459 1.06 5.886 1 96.66 96 MET B CA 1
ATOM 3285 C C . MET B 1 96 ? 5.774 0.475 7.116 1 96.66 96 MET B C 1
ATOM 3287 O O . MET B 1 96 ? 4.544 0.456 7.197 1 96.66 96 MET B O 1
ATOM 3291 N N . LYS B 1 97 ? 6.528 0.031 8.045 1 97.2 97 LYS B N 1
ATOM 3292 C CA . LYS B 1 97 ? 5.968 -0.593 9.24 1 97.2 97 LYS B CA 1
ATOM 3293 C C . LYS B 1 97 ? 5.136 0.404 10.042 1 97.2 97 LYS B C 1
ATOM 3295 O O . LYS B 1 97 ? 3.988 0.122 10.393 1 97.2 97 LYS B O 1
ATOM 3300 N N . VAL B 1 98 ? 5.677 1.544 10.279 1 97.68 98 VAL B N 1
ATOM 3301 C CA . VAL B 1 98 ? 4.988 2.539 11.095 1 97.68 98 VAL B CA 1
ATOM 3302 C C . VAL B 1 98 ? 3.7 2.975 10.401 1 97.68 98 VAL B C 1
ATOM 3304 O O . VAL B 1 98 ? 2.641 3.045 11.03 1 97.68 98 VAL B O 1
ATOM 3307 N N . ASN B 1 99 ? 3.769 3.246 9.153 1 97.76 99 ASN B N 1
ATOM 3308 C CA . ASN B 1 99 ? 2.613 3.783 8.443 1 97.76 99 ASN B CA 1
ATOM 3309 C C . ASN B 1 99 ? 1.545 2.715 8.222 1 97.76 99 ASN B C 1
ATOM 3311 O O . ASN B 1 99 ? 0.352 2.985 8.369 1 97.76 99 ASN B O 1
ATOM 3315 N N . MET B 1 100 ? 1.977 1.493 7.895 1 96.99 100 MET B N 1
ATOM 3316 C CA . MET B 1 100 ? 1.005 0.462 7.54 1 96.99 100 MET B CA 1
ATOM 3317 C C . MET B 1 100 ? 0.622 -0.368 8.761 1 96.99 100 MET B C 1
ATOM 3319 O O . MET B 1 100 ? -0.557 -0.464 9.106 1 96.99 100 MET B O 1
ATOM 3323 N N . ILE B 1 101 ? 1.647 -0.926 9.409 1 97.56 101 ILE B N 1
ATOM 3324 C CA . ILE B 1 101 ? 1.384 -1.8 10.546 1 97.56 101 ILE B CA 1
ATOM 3325 C C . ILE B 1 101 ? 0.885 -0.973 11.728 1 97.56 101 ILE B C 1
ATOM 3327 O O . ILE B 1 101 ? 0.005 -1.411 12.474 1 97.56 101 ILE B O 1
ATOM 3331 N N . GLY B 1 102 ? 1.478 0.188 11.927 1 98.46 102 GLY B N 1
ATOM 3332 C CA . GLY B 1 102 ? 0.969 1.077 12.959 1 98.46 102 GLY B CA 1
ATOM 3333 C C . GLY B 1 102 ? -0.505 1.397 12.799 1 98.46 102 GLY B C 1
ATOM 3334 O O . GLY B 1 102 ? -1.258 1.386 13.775 1 98.46 102 GLY B O 1
ATOM 3335 N N . THR B 1 103 ? -0.915 1.675 11.558 1 98.62 103 THR B N 1
ATOM 3336 C CA . THR B 1 103 ? -2.325 1.925 11.278 1 98.62 103 THR B CA 1
ATOM 3337 C C . THR B 1 103 ? -3.161 0.679 11.554 1 98.62 103 THR B C 1
ATOM 3339 O O . THR B 1 103 ? -4.238 0.766 12.148 1 98.62 103 THR B O 1
ATOM 3342 N N . ALA B 1 104 ? -2.685 -0.485 11.124 1 98.45 104 ALA B N 1
ATOM 3343 C CA . ALA B 1 104 ? -3.393 -1.731 11.406 1 98.45 104 ALA B CA 1
ATOM 3344 C C . ALA B 1 104 ? -3.587 -1.924 12.907 1 98.45 104 ALA B C 1
ATOM 3346 O O . ALA B 1 104 ? -4.641 -2.386 13.35 1 98.45 104 ALA B O 1
ATOM 3347 N N . ASN B 1 105 ? -2.575 -1.578 13.662 1 98.46 105 ASN B N 1
ATOM 3348 C CA . ASN B 1 105 ? -2.611 -1.757 15.11 1 98.46 105 ASN B CA 1
ATOM 3349 C C . ASN B 1 105 ? -3.719 -0.926 15.75 1 98.46 105 ASN B C 1
ATOM 3351 O O . ASN B 1 105 ? -4.476 -1.429 16.581 1 98.46 105 ASN B O 1
ATOM 3355 N N . ILE B 1 106 ? -3.814 0.341 15.381 1 98.7 106 ILE B N 1
ATOM 3356 C CA . ILE B 1 106 ? -4.818 1.193 16.008 1 98.7 106 ILE B CA 1
ATOM 3357 C C . ILE B 1 106 ? -6.213 0.765 15.558 1 98.7 106 ILE B C 1
ATOM 3359 O O . ILE B 1 106 ? -7.161 0.789 16.346 1 98.7 106 ILE B O 1
ATOM 3363 N N . LEU B 1 107 ? -6.35 0.386 14.318 1 98.52 107 LEU B N 1
ATOM 3364 C CA . LEU B 1 107 ? -7.635 -0.102 13.829 1 98.52 107 LEU B CA 1
ATOM 3365 C C . LEU B 1 107 ? -8.054 -1.367 14.571 1 98.52 107 LEU B C 1
ATOM 3367 O O . LEU B 1 107 ? -9.209 -1.496 14.982 1 98.52 107 LEU B O 1
ATOM 3371 N N . GLU B 1 108 ? -7.083 -2.248 14.708 1 97.97 108 GLU B N 1
ATOM 3372 C CA . GLU B 1 108 ? -7.367 -3.49 15.419 1 97.97 108 GLU B CA 1
ATOM 3373 C C . GLU B 1 108 ? -7.728 -3.221 16.877 1 97.97 108 GLU B C 1
ATOM 3375 O O . GLU B 1 108 ? -8.627 -3.86 17.428 1 97.97 108 GLU B O 1
ATOM 3380 N N . ALA B 1 109 ? -7.034 -2.313 17.486 1 97.82 109 ALA B N 1
ATOM 3381 C CA . ALA B 1 109 ? -7.279 -1.96 18.882 1 97.82 109 ALA B CA 1
ATOM 3382 C C . ALA B 1 109 ? -8.69 -1.407 19.068 1 97.82 109 ALA B C 1
ATOM 3384 O O . ALA B 1 109 ? -9.259 -1.496 20.158 1 97.82 109 ALA B O 1
ATOM 3385 N N . LEU B 1 110 ? -9.254 -0.879 18.007 1 97.49 110 LEU B N 1
ATOM 3386 C CA . LEU B 1 110 ? -10.537 -0.19 18.096 1 97.49 110 LEU B CA 1
ATOM 3387 C C . LEU B 1 110 ? -11.668 -1.078 17.588 1 97.49 110 LEU B C 1
ATOM 3389 O O . LEU B 1 110 ? -12.843 -0.725 17.711 1 97.49 110 LEU B O 1
ATOM 3393 N N . LYS B 1 111 ? -11.311 -2.19 16.972 1 94.24 111 LYS B N 1
ATOM 3394 C CA . LYS B 1 111 ? -12.252 -3.045 16.254 1 94.24 111 LYS B CA 1
ATOM 3395 C C . LYS B 1 111 ? -13.474 -3.358 17.112 1 94.24 111 LYS B C 1
ATOM 3397 O O . LYS B 1 111 ? -14.611 -3.235 16.651 1 94.24 111 LYS B O 1
ATOM 3402 N N . ASP B 1 112 ? -13.237 -3.684 18.394 1 91.31 112 ASP B N 1
ATOM 3403 C CA . ASP B 1 112 ? -14.321 -4.104 19.277 1 91.31 112 ASP B CA 1
ATOM 3404 C C . ASP B 1 112 ? -15.141 -2.906 19.748 1 91.31 112 ASP B C 1
ATOM 3406 O O . ASP B 1 112 ? -16.213 -3.072 20.335 1 91.31 112 ASP B O 1
ATOM 3410 N N . TYR B 1 113 ? -14.684 -1.687 19.482 1 91.9 113 TYR B N 1
ATOM 3411 C CA . TYR B 1 113 ? -15.36 -0.466 19.906 1 91.9 113 TYR B CA 1
ATOM 3412 C C . TYR B 1 113 ? -15.976 0.259 18.715 1 91.9 113 TYR B C 1
ATOM 3414 O O . TYR B 1 113 ? -16.412 1.406 18.836 1 91.9 113 TYR B O 1
ATOM 3422 N N . ALA B 1 114 ? -16.015 -0.352 17.595 1 91.24 114 ALA B N 1
ATOM 3423 C CA . ALA B 1 114 ? -16.376 0.313 16.346 1 91.24 114 ALA B CA 1
ATOM 3424 C C . ALA B 1 114 ? -17.732 1.003 16.464 1 91.24 114 ALA B C 1
ATOM 3426 O O . ALA B 1 114 ? -17.908 2.125 15.984 1 91.24 114 ALA B O 1
ATOM 3427 N N . ASN B 1 115 ? -18.65 0.437 17.163 1 91.34 115 ASN B N 1
ATOM 3428 C CA . ASN B 1 115 ? -20 0.976 17.293 1 91.34 115 ASN B CA 1
ATOM 3429 C C . ASN B 1 115 ? -20.038 2.172 18.24 1 91.34 115 ASN B C 1
ATOM 3431 O O . ASN B 1 115 ? -21.004 2.936 18.243 1 91.34 115 ASN B O 1
ATOM 3435 N N . TYR B 1 116 ? -19.013 2.349 18.99 1 93.72 116 TYR B N 1
ATOM 3436 C CA . TYR B 1 116 ? -18.949 3.42 19.978 1 93.72 116 TYR B CA 1
ATOM 3437 C C . TYR B 1 116 ? -18.174 4.616 19.437 1 93.72 116 TYR B C 1
ATOM 3439 O O . TYR B 1 116 ? -18.254 5.716 19.988 1 93.72 116 TYR B O 1
ATOM 3447 N N . ILE B 1 117 ? -17.543 4.444 18.359 1 96.75 117 ILE B N 1
ATOM 3448 C CA . ILE B 1 117 ? -16.68 5.483 17.808 1 96.75 117 ILE B CA 1
ATOM 3449 C C . ILE B 1 117 ? -17.492 6.396 16.892 1 96.75 117 ILE B C 1
ATOM 3451 O O . ILE B 1 117 ? -18.186 5.922 15.989 1 96.75 117 ILE B O 1
ATOM 3455 N N . ASP B 1 118 ? -17.405 7.679 17.15 1 97.07 118 ASP B N 1
ATOM 3456 C CA . ASP B 1 118 ? -18.134 8.675 16.37 1 97.07 118 ASP B CA 1
ATOM 3457 C C . ASP B 1 118 ? -17.401 8.998 15.069 1 97.07 118 ASP B C 1
ATOM 3459 O O . ASP B 1 118 ? -18.031 9.309 14.057 1 97.07 118 ASP B O 1
ATOM 3463 N N . LYS B 1 119 ? -16.079 9.006 15.209 1 98.16 119 LYS B N 1
ATOM 3464 C CA . LYS B 1 119 ? -15.27 9.383 14.054 1 98.16 119 LYS B CA 1
ATOM 3465 C C . LYS B 1 119 ? -13.851 8.837 14.174 1 98.16 119 LYS B C 1
ATOM 3467 O O . LYS B 1 119 ? -13.254 8.876 15.252 1 98.16 119 LYS B O 1
ATOM 3472 N N . PHE B 1 120 ? -13.388 8.287 13.162 1 98.5 120 PHE B N 1
ATOM 3473 C CA . PHE B 1 120 ? -11.987 7.926 12.984 1 98.5 120 PHE B CA 1
ATOM 3474 C C . PHE B 1 120 ? -11.384 8.662 11.794 1 98.5 120 PHE B C 1
ATOM 3476 O O . PHE B 1 120 ? -11.737 8.39 10.645 1 98.5 120 PHE B O 1
ATOM 3483 N N . ILE B 1 121 ? -10.431 9.578 12.048 1 98.65 121 ILE B N 1
ATOM 3484 C CA . ILE B 1 121 ? -9.778 10.337 10.987 1 98.65 121 ILE B CA 1
ATOM 3485 C C . ILE B 1 121 ? -8.406 9.737 10.692 1 98.65 121 ILE B C 1
ATOM 3487 O O . ILE B 1 121 ? -7.571 9.611 11.591 1 98.65 121 ILE B O 1
ATOM 3491 N N . ASP B 1 122 ? -8.18 9.367 9.524 1 97.48 122 ASP B N 1
ATOM 3492 C CA . ASP B 1 122 ? -6.856 8.945 9.077 1 97.48 122 ASP B CA 1
ATOM 3493 C C . ASP B 1 122 ? -6.259 9.953 8.098 1 97.48 122 ASP B C 1
ATOM 3495 O O . ASP B 1 122 ? -6.991 10.7 7.445 1 97.48 122 ASP B O 1
ATOM 3499 N N . PHE B 1 123 ? -4.967 10.018 8.061 1 98.17 123 PHE B N 1
ATOM 3500 C CA . PHE B 1 123 ? -4.265 10.931 7.167 1 98.17 123 PHE B CA 1
ATOM 3501 C C . PHE B 1 123 ? -3.484 10.16 6.11 1 98.17 123 PHE B C 1
ATOM 3503 O O . PHE B 1 123 ? -2.567 9.403 6.437 1 98.17 123 PHE B O 1
ATOM 3510 N N . SER B 1 124 ? -3.833 10.336 4.957 1 97.09 124 SER B N 1
ATOM 3511 C CA . SER B 1 124 ? -3.071 9.86 3.807 1 97.09 124 SER B CA 1
ATOM 3512 C C . SER B 1 124 ? -2.133 10.941 3.28 1 97.09 124 SER B C 1
ATOM 3514 O O . SER B 1 124 ? -1.48 11.638 4.059 1 97.09 124 SER B O 1
ATOM 3516 N N . THR B 1 125 ? -1.948 10.965 1.964 1 96.07 125 THR B N 1
ATOM 3517 C CA . THR B 1 125 ? -1.021 11.92 1.368 1 96.07 125 THR B CA 1
ATOM 3518 C C . THR B 1 125 ? -1.409 12.222 -0.077 1 96.07 125 THR B C 1
ATOM 3520 O O . THR B 1 125 ? -1.999 11.378 -0.755 1 96.07 125 THR B O 1
ATOM 3523 N N . SER B 1 126 ? -1.07 13.429 -0.45 1 95.61 126 SER B N 1
ATOM 3524 C CA . SER B 1 126 ? -1.257 13.791 -1.852 1 95.61 126 SER B CA 1
ATOM 3525 C C . SER B 1 126 ? -0.271 13.05 -2.75 1 95.61 126 SER B C 1
ATOM 3527 O O . SER B 1 126 ? -0.457 12.991 -3.967 1 95.61 126 SER B O 1
ATOM 3529 N N . GLU B 1 127 ? 0.733 12.466 -2.193 1 93.19 127 GLU B N 1
ATOM 3530 C CA . GLU B 1 127 ? 1.762 11.776 -2.966 1 93.19 127 GLU B CA 1
ATOM 3531 C C . GLU B 1 127 ? 1.214 10.501 -3.599 1 93.19 127 GLU B C 1
ATOM 3533 O O . GLU B 1 127 ? 1.85 9.914 -4.477 1 93.19 127 GLU B O 1
ATOM 3538 N N . VAL B 1 128 ? -0.001 10.097 -3.248 1 94.41 128 VAL B N 1
ATOM 3539 C CA . VAL B 1 128 ? -0.6 8.898 -3.825 1 94.41 128 VAL B CA 1
ATOM 3540 C C . VAL B 1 128 ? -0.932 9.143 -5.296 1 94.41 128 VAL B C 1
ATOM 3542 O O . VAL B 1 128 ? -1.14 8.196 -6.058 1 94.41 128 VAL B O 1
ATOM 3545 N N . PHE B 1 129 ? -0.958 10.431 -5.69 1 94.33 129 PHE B N 1
ATOM 3546 C CA . PHE B 1 129 ? -1.33 10.768 -7.059 1 94.33 129 PHE B CA 1
ATOM 3547 C C . PHE B 1 129 ? -0.108 10.764 -7.969 1 94.33 129 PHE B C 1
ATOM 3549 O O . PHE B 1 129 ? -0.23 10.948 -9.181 1 94.33 129 PHE B O 1
ATOM 3556 N N . GLY B 1 130 ? 1.106 10.602 -7.426 1 90.67 130 GLY B N 1
ATOM 3557 C CA . GLY B 1 130 ? 2.309 10.451 -8.23 1 90.67 130 GLY B CA 1
ATOM 3558 C C . GLY B 1 130 ? 2.992 11.77 -8.537 1 90.67 130 GLY B C 1
ATOM 3559 O O . GLY B 1 130 ? 2.82 12.748 -7.807 1 90.67 130 GLY B O 1
ATOM 3560 N N . THR B 1 131 ? 3.771 11.78 -9.578 1 89.1 131 THR B N 1
ATOM 3561 C CA . THR B 1 131 ? 4.681 12.871 -9.907 1 89.1 131 THR B CA 1
ATOM 3562 C C . THR B 1 131 ? 3.915 14.06 -10.48 1 89.1 131 THR B C 1
ATOM 3564 O O . THR B 1 131 ? 4.326 15.21 -10.311 1 89.1 131 THR B O 1
ATOM 3567 N N . TYR B 1 132 ? 2.802 13.755 -11.128 1 91.22 132 TYR B N 1
ATOM 3568 C CA . TYR B 1 132 ? 2.055 14.802 -11.816 1 91.22 132 TYR B CA 1
ATOM 3569 C C . TYR B 1 132 ? 0.606 14.837 -11.348 1 91.22 132 TYR B C 1
ATOM 3571 O O . TYR B 1 132 ? -0.278 14.277 -12.002 1 91.22 132 TYR B O 1
ATOM 3579 N N . ALA B 1 133 ? 0.402 15.549 -10.329 1 93.93 133 ALA B N 1
ATOM 3580 C CA . ALA B 1 133 ? -0.94 15.698 -9.771 1 93.93 133 ALA B CA 1
ATOM 3581 C C . ALA B 1 133 ? -1.505 17.085 -10.063 1 93.93 133 ALA B C 1
ATOM 3583 O O . ALA B 1 133 ? -1.457 17.974 -9.209 1 93.93 133 ALA B O 1
ATOM 3584 N N . TYR B 1 134 ? -2.059 17.31 -11.233 1 95.34 134 TYR B N 1
ATOM 3585 C CA . TYR B 1 134 ? -2.648 18.584 -11.633 1 95.34 134 TYR B CA 1
ATOM 3586 C C . TYR B 1 134 ? -4.159 18.572 -11.436 1 95.34 134 TYR B C 1
ATOM 3588 O O . TYR B 1 134 ? -4.886 17.936 -12.203 1 95.34 134 TYR B O 1
ATOM 3596 N N . LYS B 1 135 ? -4.649 19.272 -10.484 1 96.8 135 LYS B N 1
ATOM 3597 C CA . LYS B 1 135 ? -6.064 19.41 -10.153 1 96.8 135 LYS B CA 1
ATOM 3598 C C . LYS B 1 135 ? -6.723 18.045 -9.975 1 96.8 135 LYS B C 1
ATOM 3600 O O . LYS B 1 135 ? -7.797 17.793 -10.523 1 96.8 135 LYS B O 1
ATOM 3605 N N . VAL B 1 136 ? -6.002 17.198 -9.328 1 96.46 136 VAL B N 1
ATOM 3606 C CA . VAL B 1 136 ? -6.493 15.842 -9.105 1 96.46 136 VAL B CA 1
ATOM 3607 C C . VAL B 1 136 ? -7.6 15.858 -8.053 1 96.46 136 VAL B C 1
ATOM 3609 O O . VAL B 1 136 ? -7.532 16.618 -7.084 1 96.46 136 VAL B O 1
ATOM 3612 N N . ASP B 1 137 ? -8.644 15.082 -8.304 1 96.93 137 ASP B N 1
ATOM 3613 C CA . ASP B 1 137 ? -9.707 14.91 -7.318 1 96.93 137 ASP B CA 1
ATOM 3614 C C . ASP B 1 137 ? -9.682 13.503 -6.725 1 96.93 137 ASP B C 1
ATOM 3616 O O . ASP B 1 137 ? -8.784 12.713 -7.024 1 96.93 137 ASP B O 1
ATOM 3620 N N . GLU B 1 138 ? -10.596 13.186 -5.801 1 96.16 138 GLU B N 1
ATOM 3621 C CA . GLU B 1 138 ? -10.561 11.955 -5.018 1 96.16 138 GLU B CA 1
ATOM 3622 C C . GLU B 1 138 ? -10.97 10.752 -5.863 1 96.16 138 GLU B C 1
ATOM 3624 O O . GLU B 1 138 ? -10.792 9.605 -5.447 1 96.16 138 GLU B O 1
ATOM 3629 N N . LYS B 1 139 ? -11.485 10.979 -7.032 1 92.75 139 LYS B N 1
ATOM 3630 C CA . LYS B 1 139 ? -11.885 9.897 -7.927 1 92.75 139 LYS B CA 1
ATOM 3631 C C . LYS B 1 139 ? -10.753 9.525 -8.88 1 92.75 139 LYS B C 1
ATOM 3633 O O . LYS B 1 139 ? -10.807 8.485 -9.541 1 92.75 139 LYS B O 1
ATOM 3638 N N . CYS B 1 140 ? -9.753 10.374 -8.88 1 93.1 140 CYS B N 1
ATOM 3639 C CA . CYS B 1 140 ? -8.611 10.084 -9.739 1 93.1 140 CYS B CA 1
ATOM 3640 C C . CYS B 1 140 ? -7.867 8.844 -9.258 1 93.1 140 CYS B C 1
ATOM 3642 O O . CYS B 1 140 ? -7.856 8.547 -8.062 1 93.1 140 CYS B O 1
ATOM 3644 N N . THR B 1 141 ? -7.256 8.165 -10.194 1 89.82 141 THR B N 1
ATOM 3645 C CA . THR B 1 141 ? -6.44 7.004 -9.856 1 89.82 141 THR B CA 1
ATOM 3646 C C . THR B 1 141 ? -5.185 7.428 -9.097 1 89.82 141 THR B C 1
ATOM 3648 O O . THR B 1 141 ? -4.682 8.537 -9.29 1 89.82 141 THR B O 1
ATOM 3651 N N . THR B 1 142 ? -4.831 6.548 -8.211 1 90.74 142 THR B N 1
ATOM 3652 C CA . THR B 1 142 ? -3.527 6.72 -7.582 1 90.74 142 THR B CA 1
ATOM 3653 C C . THR B 1 142 ? -2.419 6.171 -8.476 1 90.74 142 THR B C 1
ATOM 3655 O O . THR B 1 142 ? -2.587 5.13 -9.114 1 90.74 142 THR B O 1
ATOM 3658 N N . ASN B 1 143 ? -1.39 6.91 -8.631 1 89.63 143 ASN B N 1
ATOM 3659 C CA . ASN B 1 143 ? -0.268 6.574 -9.5 1 89.63 143 ASN B CA 1
ATOM 3660 C C . ASN B 1 143 ? 1.044 6.511 -8.723 1 89.63 143 ASN B C 1
ATOM 3662 O O . ASN B 1 143 ? 1.524 7.53 -8.223 1 89.63 143 ASN B O 1
ATOM 3666 N N . LEU B 1 144 ? 1.595 5.334 -8.632 1 89.49 144 LEU B N 1
ATOM 3667 C CA . LEU B 1 144 ? 2.811 5.141 -7.849 1 89.49 144 LEU B CA 1
ATOM 3668 C C . LEU B 1 144 ? 3.945 4.619 -8.726 1 89.49 144 LEU B C 1
ATOM 3670 O O . LEU B 1 144 ? 3.707 3.864 -9.671 1 89.49 144 LEU B O 1
ATOM 3674 N N . ALA B 1 145 ? 5.107 5.045 -8.481 1 83.97 145 ALA B N 1
ATOM 3675 C CA . ALA B 1 145 ? 6.272 4.606 -9.244 1 83.97 145 ALA B CA 1
ATOM 3676 C C . ALA B 1 145 ? 6.59 3.14 -8.964 1 83.97 145 ALA B C 1
ATOM 3678 O O . ALA B 1 145 ? 6.178 2.594 -7.937 1 83.97 145 ALA B O 1
ATOM 3679 N N . PRO B 1 146 ? 7.264 2.571 -9.91 1 84.48 146 PRO B N 1
ATOM 3680 C CA . PRO B 1 146 ? 7.64 1.171 -9.699 1 84.48 146 PRO B CA 1
ATOM 3681 C C . PRO B 1 146 ? 8.519 0.977 -8.465 1 84.48 146 PRO B C 1
ATOM 3683 O O . PRO B 1 146 ? 9.102 1.939 -7.96 1 84.48 146 PRO B O 1
ATOM 3686 N N . VAL B 1 147 ? 8.501 -0.241 -8.072 1 86.97 147 VAL B N 1
ATOM 3687 C CA . VAL B 1 147 ? 9.302 -0.609 -6.909 1 86.97 147 VAL B CA 1
ATOM 3688 C C . VAL B 1 147 ? 10.783 -0.393 -7.211 1 86.97 147 VAL B C 1
ATOM 3690 O O . VAL B 1 147 ? 11.214 -0.524 -8.359 1 86.97 147 VAL B O 1
ATOM 3693 N N . GLY B 1 148 ? 11.636 -0.012 -6.271 1 78.43 148 GLY B N 1
ATOM 3694 C CA . GLY B 1 148 ? 13.069 0.149 -6.456 1 78.43 148 GLY B CA 1
ATOM 3695 C C . GLY B 1 148 ? 13.606 1.441 -5.868 1 78.43 148 GLY B C 1
ATOM 3696 O O . GLY B 1 148 ? 14.799 1.548 -5.578 1 78.43 148 GLY B O 1
ATOM 3697 N N . GLU B 1 149 ? 12.664 2.333 -5.839 1 77.86 149 GLU B N 1
ATOM 3698 C CA . GLU B 1 149 ? 13.066 3.587 -5.209 1 77.86 149 GLU B CA 1
ATOM 3699 C C . GLU B 1 149 ? 12.455 3.727 -3.817 1 77.86 149 GLU B C 1
ATOM 3701 O O . GLU B 1 149 ? 11.233 3.676 -3.663 1 77.86 149 GLU B O 1
ATOM 3706 N N . ALA B 1 150 ? 13.281 3.987 -2.932 1 78.53 150 ALA B N 1
ATOM 3707 C CA . ALA B 1 150 ? 12.88 4.025 -1.529 1 78.53 150 ALA B CA 1
ATOM 3708 C C . ALA B 1 150 ? 11.886 5.154 -1.272 1 78.53 150 ALA B C 1
ATOM 3710 O O . ALA B 1 150 ? 11.019 5.041 -0.402 1 78.53 150 ALA B O 1
ATOM 3711 N N . ARG B 1 151 ? 11.95 6.157 -2.089 1 78.95 151 ARG B N 1
ATOM 3712 C CA . ARG B 1 151 ? 11.091 7.319 -1.889 1 78.95 151 ARG B CA 1
ATOM 3713 C C . ARG B 1 151 ? 9.619 6.937 -1.995 1 78.95 151 ARG B C 1
ATOM 3715 O O . ARG B 1 151 ? 8.773 7.5 -1.297 1 78.95 151 ARG B O 1
ATOM 3722 N N . TRP B 1 152 ? 9.302 5.955 -2.679 1 87.09 152 TRP B N 1
ATOM 3723 C CA . TRP B 1 152 ? 7.917 5.617 -2.991 1 87.09 152 TRP B CA 1
ATOM 3724 C C . TRP B 1 152 ? 7.3 4.773 -1.881 1 87.09 152 TRP B C 1
ATOM 3726 O O . TRP B 1 152 ? 6.078 4.61 -1.823 1 87.09 152 TRP B O 1
ATOM 3736 N N . THR B 1 153 ? 8.143 4.358 -0.986 1 92.17 153 THR B N 1
ATOM 3737 C CA . THR B 1 153 ? 7.613 3.526 0.088 1 92.17 153 THR B CA 1
ATOM 3738 C C . THR B 1 153 ? 6.669 4.328 0.979 1 92.17 153 THR B C 1
ATOM 3740 O O . THR B 1 153 ? 5.718 3.779 1.539 1 92.17 153 THR B O 1
ATOM 3743 N N . TYR B 1 154 ? 6.874 5.656 1.049 1 92.93 154 TYR B N 1
ATOM 3744 C CA . TYR B 1 154 ? 5.987 6.511 1.831 1 92.93 154 TYR B CA 1
ATOM 3745 C C . TYR B 1 154 ? 4.584 6.529 1.237 1 92.93 154 TYR B C 1
ATOM 3747 O O . TYR B 1 154 ? 3.608 6.217 1.924 1 92.93 154 TYR B O 1
ATOM 3755 N N . SER B 1 155 ? 4.478 6.841 -0.056 1 94.25 155 SER B N 1
ATOM 3756 C CA . SER B 1 155 ? 3.178 6.948 -0.71 1 94.25 155 SER B CA 1
ATOM 3757 C C . SER B 1 155 ? 2.448 5.609 -0.712 1 94.25 155 SER B C 1
ATOM 3759 O O . SER B 1 155 ? 1.234 5.557 -0.509 1 94.25 155 SER B O 1
ATOM 3761 N N . VAL B 1 156 ? 3.187 4.577 -0.898 1 95.1 156 VAL B N 1
ATOM 3762 C CA . VAL B 1 156 ? 2.602 3.24 -0.921 1 95.1 156 VAL B CA 1
ATOM 3763 C C . VAL B 1 156 ? 2.078 2.881 0.467 1 95.1 156 VAL B C 1
ATOM 3765 O O . VAL B 1 156 ? 0.98 2.335 0.601 1 95.1 156 VAL B O 1
ATOM 3768 N N . SER B 1 157 ? 2.877 3.148 1.476 1 96.46 157 SER B N 1
ATOM 3769 C CA . SER B 1 157 ? 2.483 2.824 2.843 1 96.46 157 SER B CA 1
ATOM 3770 C C . SER B 1 157 ? 1.224 3.583 3.25 1 96.46 157 SER B C 1
ATOM 3772 O O . SER B 1 157 ? 0.339 3.024 3.902 1 96.46 157 SER B O 1
ATOM 3774 N N . LYS B 1 158 ? 1.119 4.798 2.863 1 96.87 158 LYS B N 1
ATOM 3775 C CA . LYS B 1 158 ? -0.045 5.614 3.196 1 96.87 158 LYS B CA 1
ATOM 3776 C C . LYS B 1 158 ? -1.277 5.157 2.418 1 96.87 158 LYS B C 1
ATOM 3778 O O . LYS B 1 158 ? -2.39 5.167 2.947 1 96.87 158 LYS B O 1
ATOM 3783 N N . LEU B 1 159 ? -1.055 4.839 1.197 1 96.32 159 LEU B N 1
ATOM 3784 C CA . LEU B 1 159 ? -2.167 4.326 0.405 1 96.32 159 LEU B CA 1
ATOM 3785 C C . LEU B 1 159 ? -2.707 3.03 1.001 1 96.32 159 LEU B C 1
ATOM 3787 O O . LEU B 1 159 ? -3.923 2.83 1.063 1 96.32 159 LEU B O 1
ATOM 3791 N N . ALA B 1 160 ? -1.809 2.175 1.367 1 96.69 160 ALA B N 1
ATOM 3792 C CA . ALA B 1 160 ? -2.214 0.924 2.003 1 96.69 160 ALA B CA 1
ATOM 3793 C C . ALA B 1 160 ? -3.004 1.189 3.281 1 96.69 160 ALA B C 1
ATOM 3795 O O . ALA B 1 160 ? -4.023 0.542 3.534 1 96.69 160 ALA B O 1
ATOM 3796 N N . ALA B 1 161 ? -2.55 2.09 4.066 1 97.42 161 ALA B N 1
ATOM 3797 C CA . ALA B 1 161 ? -3.241 2.467 5.296 1 97.42 161 ALA B CA 1
ATOM 3798 C C . ALA B 1 161 ? -4.642 2.994 4.998 1 97.42 161 ALA B C 1
ATOM 3800 O O . ALA B 1 161 ? -5.598 2.666 5.704 1 97.42 161 ALA B O 1
ATOM 3801 N N . GLU B 1 162 ? -4.754 3.805 4.026 1 97.24 162 GLU B N 1
ATOM 3802 C CA . GLU B 1 162 ? -6.035 4.362 3.603 1 97.24 162 GLU B CA 1
ATOM 3803 C C . GLU B 1 162 ? -7.024 3.258 3.239 1 97.24 162 GLU B C 1
ATOM 3805 O O . GLU B 1 162 ? -8.166 3.263 3.703 1 97.24 162 GLU B O 1
ATOM 3810 N N . HIS B 1 163 ? -6.588 2.348 2.444 1 96.95 163 HIS B N 1
ATOM 3811 C CA . HIS B 1 163 ? -7.459 1.261 2.012 1 96.95 163 HIS B CA 1
ATOM 3812 C C . HIS B 1 163 ? -7.834 0.358 3.183 1 96.95 163 HIS B C 1
ATOM 3814 O O . HIS B 1 163 ? -8.972 -0.108 3.273 1 96.95 163 HIS B O 1
ATOM 3820 N N . LEU B 1 164 ? -6.903 0.086 4.032 1 97.5 164 LEU B N 1
ATOM 3821 C CA . LEU B 1 164 ? -7.214 -0.713 5.212 1 97.5 164 LEU B CA 1
ATOM 3822 C C . LEU B 1 164 ? -8.268 -0.024 6.072 1 97.5 164 LEU B C 1
ATOM 3824 O O . LEU B 1 164 ? -9.214 -0.665 6.535 1 97.5 164 LEU B O 1
ATOM 3828 N N . THR B 1 165 ? -8.08 1.232 6.263 1 97.64 165 THR B N 1
ATOM 3829 C CA . THR B 1 165 ? -9.017 2.008 7.068 1 97.64 165 THR B CA 1
ATOM 3830 C C . THR B 1 165 ? -10.425 1.93 6.485 1 97.64 165 THR B C 1
ATOM 3832 O O . THR B 1 165 ? -11.389 1.675 7.209 1 97.64 165 THR B O 1
ATOM 3835 N N . HIS B 1 166 ? -10.552 2.1 5.232 1 96.89 166 HIS B N 1
ATOM 3836 C CA . HIS B 1 166 ? -11.859 2.052 4.588 1 96.89 166 HIS B CA 1
ATOM 3837 C C . HIS B 1 166 ? -12.424 0.635 4.592 1 96.89 166 HIS B C 1
ATOM 3839 O O . HIS B 1 166 ? -13.642 0.448 4.553 1 96.89 166 HIS B O 1
ATOM 3845 N N . SER B 1 167 ? -11.556 -0.334 4.591 1 96.44 167 SER B N 1
ATOM 3846 C CA . SER B 1 167 ? -12.028 -1.705 4.752 1 96.44 167 SER B CA 1
ATOM 3847 C C . SER B 1 167 ? -12.709 -1.9 6.102 1 96.44 167 SER B C 1
ATOM 3849 O O . SER B 1 167 ? -13.697 -2.631 6.206 1 96.44 167 SER B O 1
ATOM 3851 N N . TYR B 1 168 ? -12.166 -1.312 7.14 1 96.74 168 TYR B N 1
ATOM 3852 C CA . TYR B 1 168 ? -12.783 -1.398 8.459 1 96.74 168 TYR B CA 1
ATOM 3853 C C . TYR B 1 168 ? -14.144 -0.714 8.47 1 96.74 168 TYR B C 1
ATOM 3855 O O . TYR B 1 168 ? -15.057 -1.145 9.179 1 96.74 168 TYR B O 1
ATOM 3863 N N . TYR B 1 169 ? -14.312 0.364 7.716 1 95.98 169 TYR B N 1
ATOM 3864 C CA . TYR B 1 169 ? -15.603 1.017 7.532 1 95.98 169 TYR B CA 1
ATOM 3865 C C . TYR B 1 169 ? -16.606 0.069 6.887 1 95.98 169 TYR B C 1
ATOM 3867 O O . TYR B 1 169 ? -17.714 -0.113 7.398 1 95.98 169 TYR B O 1
ATOM 3875 N N . LYS B 1 170 ? -16.189 -0.551 5.843 1 93.36 170 LYS B N 1
ATOM 3876 C CA . LYS B 1 170 ? -17.081 -1.401 5.059 1 93.36 170 LYS B CA 1
ATOM 3877 C C . LYS B 1 170 ? -17.449 -2.667 5.827 1 93.36 170 LYS B C 1
ATOM 3879 O O . LYS B 1 170 ? -18.602 -3.102 5.801 1 93.36 170 LYS B O 1
ATOM 3884 N N . GLU B 1 171 ? -16.498 -3.22 6.443 1 93.6 171 GLU B N 1
ATOM 3885 C CA . GLU B 1 171 ? -16.691 -4.542 7.031 1 93.6 171 GLU B CA 1
ATOM 3886 C C . GLU B 1 171 ? -17.227 -4.44 8.456 1 93.6 171 GLU B C 1
ATOM 3888 O O . GLU B 1 171 ? -18.018 -5.281 8.889 1 93.6 171 GLU B O 1
ATOM 3893 N N . TYR B 1 172 ? -16.812 -3.436 9.232 1 94.76 172 TYR B N 1
ATOM 3894 C CA . TYR B 1 172 ? -17.143 -3.419 10.653 1 94.76 172 TYR B CA 1
ATOM 3895 C C . TYR B 1 172 ? -17.964 -2.184 11.006 1 94.76 172 TYR B C 1
ATOM 3897 O O . TYR B 1 172 ? -18.386 -2.019 12.153 1 94.76 172 TYR B O 1
ATOM 3905 N N . GLY B 1 173 ? -18.13 -1.272 10.075 1 94.78 173 GLY B N 1
ATOM 3906 C CA . GLY B 1 173 ? -18.975 -0.109 10.297 1 94.78 173 GLY B CA 1
ATOM 3907 C C . GLY B 1 173 ? -18.262 1.016 11.024 1 94.78 173 GLY B C 1
ATOM 3908 O O . GLY B 1 173 ? -18.9 1.955 11.503 1 94.78 173 GLY B O 1
ATOM 3909 N N . LEU B 1 174 ? -16.92 0.94 11.183 1 96.97 174 LEU B N 1
ATOM 3910 C CA . LEU B 1 174 ? -16.162 2.033 11.781 1 96.97 174 LEU B CA 1
ATOM 3911 C C . LEU B 1 174 ? -16.326 3.315 10.973 1 96.97 174 LEU B C 1
ATOM 3913 O O . LEU B 1 174 ? -16.073 3.329 9.766 1 96.97 174 LEU B O 1
ATOM 3917 N N . LYS B 1 175 ? -16.738 4.414 11.529 1 98.06 175 LYS B N 1
ATOM 3918 C CA . LYS B 1 175 ? -17.007 5.671 10.836 1 98.06 175 LYS B CA 1
ATOM 3919 C C . LYS B 1 175 ? -15.711 6.404 10.504 1 98.06 175 LYS B C 1
ATOM 3921 O O . LYS B 1 175 ? -15.275 7.278 11.258 1 98.06 175 LYS B O 1
ATOM 3926 N N . VAL B 1 176 ? -15.181 6.133 9.342 1 97.72 176 VAL B N 1
ATOM 3927 C CA . VAL B 1 176 ? -13.847 6.609 8.99 1 97.72 176 VAL B CA 1
ATOM 3928 C C . VAL B 1 176 ? -13.957 7.79 8.029 1 97.72 176 VAL B C 1
ATOM 3930 O O . VAL B 1 176 ? -14.923 7.893 7.269 1 97.72 176 VAL B O 1
ATOM 3933 N N . VAL B 1 177 ? -13.007 8.71 8.106 1 98.47 177 VAL B N 1
ATOM 3934 C CA . VAL B 1 177 ? -12.764 9.788 7.153 1 98.47 177 VAL B CA 1
ATOM 3935 C C . VAL B 1 177 ? -11.272 9.877 6.841 1 98.47 177 VAL B C 1
ATOM 3937 O O . VAL B 1 177 ? -10.438 9.834 7.749 1 98.47 177 VAL B O 1
ATOM 3940 N N . THR B 1 178 ? -10.938 9.902 5.583 1 98.31 178 THR B N 1
ATOM 3941 C CA . THR B 1 178 ? -9.538 10.048 5.198 1 98.31 178 THR B CA 1
ATOM 3942 C C . THR B 1 178 ? -9.265 11.454 4.674 1 98.31 178 THR B C 1
ATOM 3944 O O . THR B 1 178 ? -10.059 12 3.904 1 98.31 178 THR B O 1
ATOM 3947 N N . ILE B 1 179 ? -8.154 11.978 5.136 1 98.5 179 ILE B N 1
ATOM 3948 C CA . ILE B 1 179 ? -7.72 13.297 4.689 1 98.5 179 ILE B CA 1
ATOM 3949 C C . ILE B 1 179 ? -6.409 13.175 3.915 1 98.5 179 ILE B C 1
ATOM 3951 O O . ILE B 1 179 ? -5.474 12.512 4.369 1 98.5 179 ILE B O 1
ATOM 3955 N N . ARG B 1 180 ? -6.313 13.747 2.775 1 98.2 180 ARG B N 1
ATOM 3956 C CA . ARG B 1 180 ? -5.09 13.87 1.989 1 98.2 180 ARG B CA 1
ATOM 3957 C C . ARG B 1 180 ? -4.574 15.305 1.999 1 98.2 180 ARG B C 1
ATOM 3959 O O . ARG B 1 180 ? -5.094 16.162 1.282 1 98.2 180 ARG B O 1
ATOM 3966 N N . PRO B 1 181 ? -3.552 15.555 2.776 1 98.04 181 PRO B N 1
ATOM 3967 C CA . PRO B 1 181 ? -3.007 16.912 2.854 1 98.04 181 PRO B CA 1
ATOM 3968 C C . PRO B 1 181 ? -2.232 17.31 1.6 1 98.04 181 PRO B C 1
ATOM 3970 O O . PRO B 1 181 ? -1.518 16.486 1.023 1 98.04 181 PRO B O 1
ATOM 3973 N N . PHE B 1 182 ? -2.369 18.551 1.224 1 97.56 182 PHE B N 1
ATOM 3974 C CA . PHE B 1 182 ? -1.59 19.119 0.129 1 97.56 182 PHE B CA 1
ATOM 3975 C C . PHE B 1 182 ? -0.694 20.246 0.63 1 97.56 182 PHE B C 1
ATOM 3977 O O . PHE B 1 182 ? -1.124 21.398 0.711 1 97.56 182 PHE B O 1
ATOM 3984 N N . ASN B 1 183 ? 0.557 19.949 0.967 1 95.7 183 ASN B N 1
ATOM 3985 C CA . ASN B 1 183 ? 1.662 20.848 1.282 1 95.7 183 ASN B CA 1
ATOM 3986 C C . ASN B 1 183 ? 1.282 21.838 2.38 1 95.7 183 ASN B C 1
ATOM 3988 O O . ASN B 1 183 ? 1.344 23.052 2.175 1 95.7 183 ASN B O 1
ATOM 3992 N N . ILE B 1 184 ? 1.075 21.305 3.489 1 97.06 184 ILE B N 1
ATOM 3993 C CA . ILE B 1 184 ? 0.674 22.101 4.644 1 97.06 184 ILE B CA 1
ATOM 3994 C C . ILE B 1 184 ? 1.894 22.803 5.235 1 97.06 184 ILE B C 1
ATOM 3996 O O . ILE B 1 184 ? 2.961 22.199 5.37 1 97.06 184 ILE B O 1
ATOM 4000 N N . TYR B 1 185 ? 1.745 24.108 5.533 1 96.84 185 TYR B N 1
ATOM 4001 C CA . TYR B 1 185 ? 2.828 24.866 6.149 1 96.84 185 TYR B CA 1
ATOM 4002 C C . TYR B 1 185 ? 2.292 25.817 7.212 1 96.84 185 TYR B C 1
ATOM 4004 O O . TYR B 1 185 ? 1.094 26.108 7.246 1 96.84 185 TYR B O 1
ATOM 4012 N N . GLY B 1 186 ? 3.135 26.242 8.098 1 95.97 186 GLY B N 1
ATOM 4013 C CA . GLY B 1 186 ? 2.719 27.218 9.092 1 95.97 186 GLY B CA 1
ATOM 4014 C C . GLY B 1 186 ? 3.588 27.211 10.336 1 95.97 186 GLY B C 1
ATOM 4015 O O . GLY B 1 186 ? 4.596 26.504 10.391 1 95.97 186 GLY B O 1
ATOM 4016 N N . PRO B 1 187 ? 3.194 28.005 11.315 1 92.39 187 PRO B N 1
ATOM 4017 C CA . PRO B 1 187 ? 3.897 28.046 12.6 1 92.39 187 PRO B CA 1
ATOM 4018 C C . PRO B 1 187 ? 3.967 26.68 13.279 1 92.39 187 PRO B C 1
ATOM 4020 O O . PRO B 1 187 ? 2.962 25.967 13.344 1 92.39 187 PRO B O 1
ATOM 4023 N N . GLY B 1 188 ? 5.154 26.341 13.719 1 87.32 188 GLY B N 1
ATOM 4024 C CA . GLY B 1 188 ? 5.308 25.107 14.474 1 87.32 188 GLY B CA 1
ATOM 4025 C C . GLY B 1 188 ? 5.728 23.93 13.614 1 87.32 188 GLY B C 1
ATOM 4026 O O . GLY B 1 188 ? 5.968 22.835 14.126 1 87.32 188 GLY B O 1
ATOM 4027 N N . GLN B 1 189 ? 5.812 24.184 12.286 1 88.89 189 GLN B N 1
ATOM 4028 C CA . GLN B 1 189 ? 6.261 23.098 11.422 1 88.89 189 GLN B CA 1
ATOM 4029 C C . GLN B 1 189 ? 7.681 22.664 11.777 1 88.89 189 GLN B C 1
ATOM 4031 O O . GLN B 1 189 ? 8.548 23.504 12.026 1 88.89 189 GLN B O 1
ATOM 4036 N N . VAL B 1 190 ? 7.751 21.374 11.985 1 74.13 190 VAL B N 1
ATOM 4037 C CA . VAL B 1 190 ? 9.059 20.798 12.276 1 74.13 190 VAL B CA 1
ATOM 4038 C C . VAL B 1 190 ? 9.459 19.834 11.16 1 74.13 190 VAL B C 1
ATOM 4040 O O . VAL B 1 190 ? 8.599 19.298 10.457 1 74.13 190 VAL B O 1
ATOM 4043 N N . GLY B 1 191 ? 10.758 19.699 10.967 1 68.45 191 GLY B N 1
ATOM 4044 C CA . GLY B 1 191 ? 11.234 18.702 10.022 1 68.45 191 GLY B CA 1
ATOM 4045 C C . GLY B 1 191 ? 11.559 19.281 8.658 1 68.45 191 GLY B C 1
ATOM 4046 O O . GLY B 1 191 ? 11.975 20.436 8.55 1 68.45 191 GLY B O 1
ATOM 4047 N N . GLU B 1 192 ? 11.28 18.377 7.663 1 73.2 192 GLU B N 1
ATOM 4048 C CA . GLU B 1 192 ? 11.696 18.694 6.3 1 73.2 192 GLU B CA 1
ATOM 4049 C C . GLU B 1 192 ? 10.578 19.391 5.53 1 73.2 192 GLU B C 1
ATOM 4051 O O . GLU B 1 192 ? 9.404 19.269 5.884 1 73.2 192 GLU B O 1
ATOM 4056 N N . GLY B 1 193 ? 10.874 20.451 4.728 1 85.19 193 GLY B N 1
ATOM 4057 C CA . GLY B 1 193 ? 9.941 21.121 3.837 1 85.19 193 GLY B CA 1
ATOM 4058 C C . GLY B 1 193 ? 10.491 22.41 3.256 1 85.19 193 GLY B C 1
ATOM 4059 O O . GLY B 1 193 ? 11.229 23.134 3.927 1 85.19 193 GLY B O 1
ATOM 4060 N N . ALA B 1 194 ? 10.072 22.627 2.223 1 90.33 194 ALA B N 1
ATOM 4061 C CA . ALA B 1 194 ? 10.609 23.765 1.481 1 90.33 194 ALA B CA 1
ATOM 4062 C C . ALA B 1 194 ? 10.314 25.078 2.201 1 90.33 194 ALA B C 1
ATOM 4064 O O . ALA B 1 194 ? 11.203 25.916 2.367 1 90.33 194 ALA B O 1
ATOM 4065 N N . VAL B 1 195 ? 9.108 25.261 2.708 1 94.92 195 VAL B N 1
ATOM 4066 C CA . VAL B 1 195 ? 8.712 26.517 3.336 1 94.92 195 VAL B CA 1
ATOM 4067 C C . VAL B 1 195 ? 9.525 26.737 4.609 1 94.92 195 VAL B C 1
ATOM 4069 O O . VAL B 1 195 ? 10.079 27.818 4.821 1 94.92 195 VAL B O 1
ATOM 4072 N N . HIS B 1 196 ? 9.544 25.699 5.407 1 92.97 196 HIS B N 1
ATOM 4073 C CA . HIS B 1 196 ? 10.316 25.791 6.642 1 92.97 196 HIS B CA 1
ATOM 4074 C C . HIS B 1 196 ? 11.781 26.101 6.353 1 92.97 196 HIS B C 1
ATOM 4076 O O . HIS B 1 196 ? 12.357 27.012 6.953 1 92.97 196 HIS B O 1
ATOM 4082 N N . GLN B 1 197 ? 12.347 25.404 5.432 1 92.57 197 GLN B N 1
ATOM 4083 C CA . GLN B 1 197 ? 13.761 25.564 5.11 1 92.57 197 GLN B CA 1
ATOM 4084 C C . GLN B 1 197 ? 14.042 26.951 4.54 1 92.57 197 GLN B C 1
ATOM 4086 O O . GLN B 1 197 ? 15.019 27.599 4.923 1 92.57 197 GLN B O 1
ATOM 4091 N N . PHE B 1 198 ? 13.26 27.386 3.683 1 96.7 198 PHE B N 1
ATOM 4092 C CA . PHE B 1 198 ? 13.452 28.684 3.047 1 96.7 198 PHE B CA 1
ATOM 4093 C C . PHE B 1 198 ? 13.312 29.811 4.063 1 96.7 198 PHE B C 1
ATOM 4095 O O . PHE B 1 198 ? 14.099 30.759 4.058 1 96.7 198 PHE B O 1
ATOM 4102 N N . ILE B 1 199 ? 12.328 29.701 4.881 1 96.78 199 ILE B N 1
ATOM 4103 C CA . ILE B 1 199 ? 12.07 30.751 5.861 1 96.78 199 ILE B CA 1
ATOM 4104 C C . ILE B 1 199 ? 13.24 30.845 6.837 1 96.78 199 ILE B C 1
ATOM 4106 O O . ILE B 1 199 ? 13.742 31.938 7.111 1 96.78 199 ILE B O 1
ATOM 4110 N N . MET B 1 200 ? 13.666 29.72 7.329 1 95.26 200 MET B N 1
ATOM 4111 C CA . MET B 1 200 ? 14.762 29.707 8.294 1 95.26 200 MET B CA 1
ATOM 4112 C C . MET B 1 200 ? 16.027 30.308 7.689 1 95.26 200 MET B C 1
ATOM 4114 O O . MET B 1 200 ? 16.712 31.102 8.336 1 95.26 200 MET B O 1
ATOM 4118 N N . ARG B 1 201 ? 16.318 29.984 6.492 1 96.23 201 ARG B N 1
ATOM 4119 C CA . ARG B 1 201 ? 17.492 30.523 5.814 1 96.23 201 ARG B CA 1
ATOM 4120 C C . ARG B 1 201 ? 17.329 32.014 5.536 1 96.23 201 ARG B C 1
ATOM 4122 O O . ARG B 1 201 ? 18.281 32.784 5.674 1 96.23 201 ARG B O 1
ATOM 4129 N N . ALA B 1 202 ? 16.196 32.432 5.157 1 97.12 202 ALA B N 1
ATOM 4130 C CA . ALA B 1 202 ? 15.924 33.834 4.849 1 97.12 202 ALA B CA 1
ATOM 4131 C C . ALA B 1 202 ? 16.095 34.711 6.086 1 97.12 202 ALA B C 1
ATOM 4133 O O . ALA B 1 202 ? 16.72 35.772 6.02 1 97.12 202 ALA B O 1
ATOM 4134 N N . ILE B 1 203 ? 15.478 34.253 7.189 1 96.46 203 ILE B N 1
ATOM 4135 C CA . ILE B 1 203 ? 15.512 35.061 8.403 1 96.46 203 ILE B CA 1
ATOM 4136 C C . ILE B 1 203 ? 16.95 35.185 8.901 1 96.46 203 ILE B C 1
ATOM 4138 O O . ILE B 1 203 ? 17.311 36.18 9.534 1 96.46 203 ILE B O 1
ATOM 4142 N N . ARG B 1 204 ? 17.773 34.215 8.56 1 96.42 204 ARG B N 1
ATOM 4143 C CA . ARG B 1 204 ? 19.165 34.201 8.997 1 96.42 204 ARG B CA 1
ATOM 4144 C C . ARG B 1 204 ? 20.081 34.779 7.923 1 96.42 204 ARG B C 1
ATOM 4146 O O . ARG B 1 204 ? 21.304 34.785 8.081 1 96.42 204 ARG B O 1
ATOM 4153 N N . ASN B 1 205 ? 19.56 35.189 6.872 1 97.14 205 ASN B N 1
ATOM 4154 C CA . ASN B 1 205 ? 20.302 35.705 5.727 1 97.14 205 ASN B CA 1
ATOM 4155 C C . ASN B 1 205 ? 21.314 34.686 5.21 1 97.14 205 ASN B C 1
ATOM 4157 O O . ASN B 1 205 ? 22.444 35.044 4.873 1 97.14 205 ASN B O 1
ATOM 4161 N N . GLU B 1 206 ? 20.878 33.45 5.239 1 97.32 206 GLU B N 1
ATOM 4162 C CA . GLU B 1 206 ? 21.669 32.36 4.676 1 97.32 206 GLU B CA 1
ATOM 4163 C C . GLU B 1 206 ? 21.212 32.021 3.26 1 97.32 206 GLU B C 1
ATOM 4165 O O . GLU B 1 206 ? 20.112 32.399 2.849 1 97.32 206 GLU B O 1
ATOM 4170 N N . GLN B 1 207 ? 22.043 31.299 2.608 1 97.39 207 GLN B N 1
ATOM 4171 C CA . GLN B 1 207 ? 21.731 30.904 1.239 1 97.39 207 GLN B CA 1
ATOM 4172 C C . GLN B 1 207 ? 20.517 29.981 1.195 1 97.39 207 GLN B C 1
ATOM 4174 O O . GLN B 1 207 ? 20.432 29.022 1.965 1 97.39 207 GLN B O 1
ATOM 4179 N N . ILE B 1 208 ? 19.6 30.324 0.36 1 96.56 208 ILE B N 1
ATOM 4180 C CA . ILE B 1 208 ? 18.451 29.465 0.094 1 96.56 208 ILE B CA 1
ATOM 4181 C C . ILE B 1 208 ? 18.763 28.532 -1.073 1 96.56 208 ILE B C 1
ATOM 4183 O O . ILE B 1 208 ? 19.041 28.989 -2.184 1 96.56 208 ILE B O 1
ATOM 4187 N N . GLN B 1 209 ? 18.682 27.277 -0.885 1 94.11 209 GLN B N 1
ATOM 4188 C CA . GLN B 1 209 ? 19.015 26.289 -1.906 1 94.11 209 GLN B CA 1
ATOM 4189 C C . GLN B 1 209 ? 17.755 25.694 -2.528 1 94.11 209 GLN B C 1
ATOM 4191 O O . GLN B 1 209 ? 16.853 25.253 -1.814 1 94.11 209 GLN B O 1
ATOM 4196 N N . ILE B 1 210 ? 17.692 25.719 -3.756 1 93.43 210 ILE B N 1
ATOM 4197 C CA . ILE B 1 210 ? 16.613 25.097 -4.515 1 93.43 210 ILE B CA 1
ATOM 4198 C C . ILE B 1 210 ? 17.142 23.868 -5.252 1 93.43 210 ILE B C 1
ATOM 4200 O O . ILE B 1 210 ? 18.083 23.968 -6.043 1 93.43 210 ILE B O 1
ATOM 4204 N N . HIS B 1 211 ? 16.615 22.797 -4.957 1 88.45 211 HIS B N 1
ATOM 4205 C CA . HIS B 1 211 ? 17.004 21.577 -5.654 1 88.45 211 HIS B CA 1
ATOM 4206 C C . HIS B 1 211 ? 16.368 21.506 -7.039 1 88.45 211 HIS B C 1
ATOM 4208 O O . HIS B 1 211 ? 15.141 21.491 -7.162 1 88.45 211 HIS B O 1
ATOM 4214 N N . GLY B 1 212 ? 17.196 21.433 -8.08 1 88.59 212 GLY B N 1
ATOM 4215 C CA . GLY B 1 212 ? 16.708 21.468 -9.45 1 88.59 212 GLY B CA 1
ATOM 4216 C C . GLY B 1 212 ? 16.585 22.875 -10.003 1 88.59 212 GLY B C 1
ATOM 4217 O O . GLY B 1 212 ? 17.398 23.745 -9.687 1 88.59 212 GLY B O 1
ATOM 4218 N N . ASP B 1 213 ? 15.6 23.065 -10.909 1 89.92 213 ASP B N 1
ATOM 4219 C CA . ASP B 1 213 ? 15.485 24.337 -11.616 1 89.92 213 ASP B CA 1
ATOM 4220 C C . ASP B 1 213 ? 14.429 25.231 -10.971 1 89.92 213 ASP B C 1
ATOM 4222 O O . ASP B 1 213 ? 14.263 26.388 -11.362 1 89.92 213 ASP B O 1
ATOM 4226 N N . GLY B 1 214 ? 13.792 24.646 -10.019 1 91.93 214 GLY B N 1
ATOM 4227 C CA . GLY B 1 214 ? 12.81 25.44 -9.297 1 91.93 214 GLY B CA 1
ATOM 4228 C C . GLY B 1 214 ? 11.484 25.556 -10.026 1 91.93 214 GLY B C 1
ATOM 4229 O O . GLY B 1 214 ? 10.621 26.343 -9.633 1 91.93 214 GLY B O 1
ATOM 4230 N N . ASP B 1 215 ? 11.321 24.736 -11.024 1 92.46 215 ASP B N 1
ATOM 4231 C CA . ASP B 1 215 ? 10.12 24.831 -11.849 1 92.46 215 ASP B CA 1
ATOM 4232 C C . ASP B 1 215 ? 9.015 23.922 -11.317 1 92.46 215 ASP B C 1
ATOM 4234 O O . ASP B 1 215 ? 7.888 23.95 -11.816 1 92.46 215 ASP B O 1
ATOM 4238 N N . GLN B 1 216 ? 9.309 23.168 -10.271 1 93.6 216 GLN B N 1
ATOM 4239 C CA . GLN B 1 216 ? 8.271 22.349 -9.653 1 93.6 216 GLN B CA 1
ATOM 4240 C C . GLN B 1 216 ? 7.13 23.213 -9.125 1 93.6 216 GLN B C 1
ATOM 4242 O O . GLN B 1 216 ? 7.362 24.298 -8.589 1 93.6 216 GLN B O 1
ATOM 4247 N N . ILE B 1 217 ? 5.966 22.761 -9.333 1 95.79 217 ILE B N 1
ATOM 4248 C CA . ILE B 1 217 ? 4.778 23.519 -8.955 1 95.79 217 ILE B CA 1
ATOM 4249 C C . ILE B 1 217 ? 4.084 22.837 -7.779 1 95.79 217 ILE B C 1
ATOM 4251 O O . ILE B 1 217 ? 3.871 21.623 -7.794 1 95.79 217 ILE B O 1
ATOM 4255 N N . ARG B 1 218 ? 3.814 23.573 -6.726 1 96.84 218 ARG B N 1
ATOM 4256 C CA . ARG B 1 218 ? 3.087 23.09 -5.557 1 96.84 218 ARG B CA 1
ATOM 4257 C C . ARG B 1 218 ? 1.995 24.072 -5.147 1 96.84 218 ARG B C 1
ATOM 4259 O O . ARG B 1 218 ? 2.146 25.284 -5.318 1 96.84 218 ARG B O 1
ATOM 4266 N N . SER B 1 219 ? 0.95 23.547 -4.646 1 97.61 219 SER B N 1
ATOM 4267 C CA . SER B 1 219 ? -0.069 24.339 -3.965 1 97.61 219 SER B CA 1
ATOM 4268 C C . SER B 1 219 ? 0.1 24.273 -2.45 1 97.61 219 SER B C 1
ATOM 4270 O O . SER B 1 219 ? 0.02 23.194 -1.858 1 97.61 219 SER B O 1
ATOM 4272 N N . TRP B 1 220 ? 0.267 25.417 -1.86 1 97.99 220 TRP B N 1
ATOM 4273 C CA . TRP B 1 220 ? 0.571 25.485 -0.434 1 97.99 220 TRP B CA 1
ATOM 4274 C C . TRP B 1 220 ? -0.672 25.847 0.371 1 97.99 220 TRP B C 1
ATOM 4276 O O . TRP B 1 220 ? -1.404 26.773 0.013 1 97.99 220 TRP B O 1
ATOM 4286 N N . CYS B 1 221 ? -0.888 25.121 1.424 1 98.36 221 CYS B N 1
ATOM 4287 C CA . CYS B 1 221 ? -2.054 25.337 2.273 1 98.36 221 CYS B CA 1
ATOM 4288 C C . CYS B 1 221 ? -1.635 25.707 3.691 1 98.36 221 CYS B C 1
ATOM 4290 O O . CYS B 1 221 ? -0.931 24.944 4.354 1 98.36 221 CYS B O 1
ATOM 4292 N N . TYR B 1 222 ? -2.072 26.868 4.128 1 98.42 222 TYR B N 1
ATOM 4293 C CA . TYR B 1 222 ? -1.746 27.355 5.464 1 98.42 222 TYR B CA 1
ATOM 4294 C C . TYR B 1 222 ? -2.393 26.486 6.535 1 98.42 222 TYR B C 1
ATOM 4296 O O . TYR B 1 222 ? -3.535 26.045 6.38 1 98.42 222 TYR B O 1
ATOM 4304 N N . ILE B 1 223 ? -1.747 26.237 7.633 1 97.66 223 ILE B N 1
ATOM 4305 C CA . ILE B 1 223 ? -2.1 25.269 8.666 1 97.66 223 ILE B CA 1
ATOM 4306 C C . ILE B 1 223 ? -3.483 25.593 9.227 1 97.66 223 ILE B C 1
ATOM 4308 O O . ILE B 1 223 ? -4.253 24.689 9.557 1 97.66 223 ILE B O 1
ATOM 4312 N N . GLU B 1 224 ? -3.867 26.776 9.38 1 97.68 224 GLU B N 1
ATOM 4313 C CA . GLU B 1 224 ? -5.169 27.132 9.936 1 97.68 224 GLU B CA 1
ATOM 4314 C C . GLU B 1 224 ? -6.303 26.674 9.024 1 97.68 224 GLU B C 1
ATOM 4316 O O . GLU B 1 224 ? -7.342 26.213 9.501 1 97.68 224 GLU B O 1
ATOM 4321 N N . ASP B 1 225 ? -6.095 26.876 7.747 1 98.44 225 ASP B N 1
ATOM 4322 C CA . ASP B 1 225 ? -7.086 26.383 6.795 1 98.44 225 ASP B CA 1
ATOM 4323 C C . ASP B 1 225 ? -7.176 24.859 6.835 1 98.44 225 ASP B C 1
ATOM 4325 O O . ASP B 1 225 ? -8.265 24.293 6.722 1 98.44 225 ASP B O 1
ATOM 4329 N N . PHE B 1 226 ? -6.023 24.25 6.916 1 98.26 226 PHE B N 1
ATOM 4330 C CA . PHE B 1 226 ? -5.976 22.793 6.96 1 98.26 226 PHE B CA 1
ATOM 4331 C C . PHE B 1 226 ? -6.732 22.263 8.173 1 98.26 226 PHE B C 1
ATOM 4333 O O . PHE B 1 226 ? -7.549 21.348 8.05 1 98.26 226 PHE B O 1
ATOM 4340 N N . VAL B 1 227 ? -6.498 22.82 9.35 1 97.31 227 VAL B N 1
ATOM 4341 C CA . VAL B 1 227 ? -7.131 22.393 10.594 1 97.31 227 VAL B CA 1
ATOM 4342 C C . VAL B 1 227 ? -8.633 22.66 10.528 1 97.31 227 VAL B C 1
ATOM 4344 O O . VAL B 1 227 ? -9.431 21.892 11.07 1 97.31 227 VAL B O 1
ATOM 4347 N N . ASN B 1 228 ? -9.003 23.746 9.879 1 97.5 228 ASN B N 1
ATOM 4348 C CA . ASN B 1 228 ? -10.422 23.986 9.641 1 97.5 228 ASN B CA 1
ATOM 4349 C C . ASN B 1 228 ? -11.052 22.86 8.826 1 97.5 228 ASN B C 1
ATOM 4351 O O . ASN B 1 228 ? -12.169 22.428 9.115 1 97.5 228 ASN B O 1
ATOM 4355 N N . GLY B 1 229 ? -10.36 22.444 7.761 1 98.22 229 GLY B N 1
ATOM 4356 C CA . GLY B 1 229 ? -10.829 21.301 6.994 1 98.22 229 GLY B CA 1
ATOM 4357 C C . GLY B 1 229 ? -11.042 20.061 7.841 1 98.22 229 GLY B C 1
ATOM 4358 O O . GLY B 1 229 ? -12.044 19.36 7.683 1 98.22 229 GLY B O 1
ATOM 4359 N N . ILE B 1 230 ? -10.15 19.801 8.745 1 97.96 230 ILE B N 1
ATOM 4360 C CA . ILE B 1 230 ? -10.252 18.658 9.645 1 97.96 230 ILE B CA 1
ATOM 4361 C C . ILE B 1 230 ? -11.468 18.824 10.554 1 97.96 230 ILE B C 1
ATOM 4363 O O . ILE B 1 230 ? -12.212 17.868 10.787 1 97.96 230 ILE B O 1
ATOM 4367 N N . SER B 1 231 ? -11.651 20.044 11.072 1 97.1 231 SER B N 1
ATOM 4368 C CA . SER B 1 231 ? -12.794 20.334 11.932 1 97.1 231 SER B CA 1
ATOM 4369 C C . SER B 1 231 ? -14.109 20.02 11.227 1 97.1 231 SER B C 1
ATOM 4371 O O . SER B 1 231 ? -15.01 19.423 11.82 1 97.1 231 SER B O 1
ATOM 4373 N N . LEU B 1 232 ? -14.2 20.396 10.007 1 98.1 232 LEU B N 1
ATOM 4374 C CA . LEU B 1 232 ? -15.408 20.144 9.229 1 98.1 232 LEU B CA 1
ATOM 4375 C C . LEU B 1 232 ? -15.63 18.647 9.039 1 98.1 232 LEU B C 1
ATOM 4377 O O . LEU B 1 232 ? -16.766 18.171 9.103 1 98.1 232 LEU B O 1
ATOM 4381 N N . CYS B 1 233 ? -14.533 17.917 8.82 1 98.05 233 CYS B N 1
ATOM 4382 C CA . CYS B 1 233 ? -14.627 16.468 8.686 1 98.05 233 CYS B CA 1
ATOM 4383 C C . CYS B 1 233 ? -15.139 15.833 9.974 1 98.05 233 CYS B C 1
ATOM 4385 O O . CYS B 1 233 ? -15.852 14.829 9.935 1 98.05 233 CYS B O 1
ATOM 4387 N N . LEU B 1 234 ? -14.769 16.388 11.088 1 97.33 234 LEU B N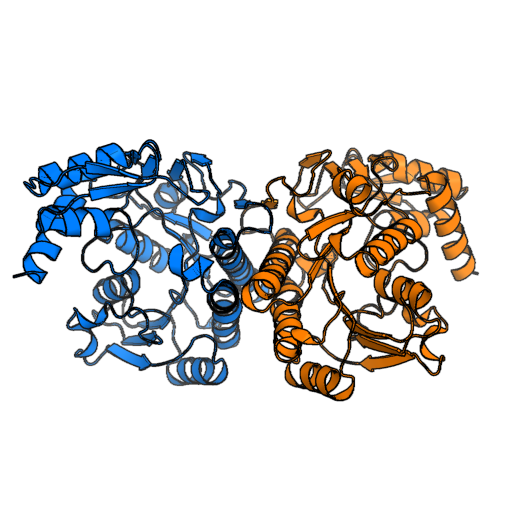 1
ATOM 4388 C CA . LEU B 1 234 ? -15.163 15.868 12.392 1 97.33 234 LEU B CA 1
ATOM 4389 C C . LEU B 1 234 ? -16.637 16.149 12.666 1 97.33 234 LEU B C 1
ATOM 4391 O O . LEU B 1 234 ? -17.32 15.342 13.302 1 97.33 234 LEU B O 1
ATOM 4395 N N . GLU B 1 235 ? -17.143 17.203 12.158 1 96.1 235 GLU B N 1
ATOM 4396 C CA . GLU B 1 235 ? -18.473 17.686 12.516 1 96.1 235 GLU B CA 1
ATOM 4397 C C . GLU B 1 235 ? -19.537 17.117 11.582 1 96.1 235 GLU B C 1
ATOM 4399 O O . GLU B 1 235 ? -20.661 16.84 12.008 1 96.1 235 GLU B O 1
ATOM 4404 N N . LYS B 1 236 ? -19.197 16.924 10.364 1 97.05 236 LYS B N 1
ATOM 4405 C CA . LYS B 1 236 ? -20.198 16.582 9.358 1 97.05 236 LYS B CA 1
ATOM 4406 C C . LYS B 1 236 ? -20.338 15.07 9.213 1 97.05 236 LYS B C 1
ATOM 4408 O O . LYS B 1 236 ? -19.353 14.371 8.966 1 97.05 236 LYS B O 1
ATOM 4413 N N . GLU B 1 237 ? -21.54 14.575 9.257 1 96.56 237 GLU B N 1
ATOM 4414 C CA . GLU B 1 237 ? -21.82 13.154 9.077 1 96.56 237 GLU B CA 1
ATOM 4415 C C . GLU B 1 237 ? -21.552 12.715 7.641 1 96.56 237 GLU B C 1
ATOM 4417 O O . GLU B 1 237 ? -21.197 11.561 7.394 1 96.56 237 GLU B O 1
ATOM 4422 N N . GLU B 1 238 ? -21.679 13.677 6.693 1 97.08 238 GLU B N 1
ATOM 4423 C CA . GLU B 1 238 ? -21.473 13.412 5.272 1 97.08 238 GLU B CA 1
ATOM 4424 C C . GLU B 1 238 ? -20.026 13.019 4.988 1 97.08 238 GLU B C 1
ATOM 4426 O O . GLU B 1 238 ? -19.727 12.449 3.937 1 97.08 238 GLU B O 1
ATOM 4431 N N . ALA B 1 239 ? -19.207 13.31 5.939 1 98.13 239 ALA B N 1
ATOM 4432 C CA . ALA B 1 239 ? -17.788 13.024 5.74 1 98.13 239 ALA B CA 1
ATOM 4433 C C . ALA B 1 239 ? -17.504 11.532 5.884 1 98.13 239 ALA B C 1
ATOM 4435 O O . ALA B 1 239 ? -16.518 11.026 5.343 1 98.13 239 ALA B O 1
ATOM 4436 N N . VAL B 1 240 ? -18.364 10.8 6.584 1 97.71 240 VAL B N 1
ATOM 4437 C CA . VAL B 1 240 ? -18.122 9.402 6.927 1 97.71 240 VAL B CA 1
ATOM 4438 C C . VAL B 1 240 ? -18.068 8.56 5.655 1 97.71 240 VAL B C 1
ATOM 4440 O O . VAL B 1 240 ? -18.95 8.659 4.799 1 97.71 240 VAL B O 1
ATOM 4443 N N . GLY B 1 241 ? -17.009 7.756 5.497 1 96.57 241 GLY B N 1
ATOM 4444 C CA . GLY B 1 241 ? -16.851 6.858 4.364 1 96.57 241 GLY B CA 1
ATOM 4445 C C . GLY B 1 241 ? -16.205 7.521 3.163 1 96.57 241 GLY B C 1
ATOM 4446 O O . GLY B 1 241 ? -16.065 6.901 2.106 1 96.57 241 GLY B O 1
ATOM 4447 N N . ASN B 1 242 ? -15.725 8.808 3.378 1 97.41 242 ASN B N 1
ATOM 4448 C CA . ASN B 1 242 ? -15.169 9.561 2.26 1 97.41 242 ASN B CA 1
ATOM 4449 C C . ASN B 1 242 ? -13.706 9.924 2.501 1 97.41 242 ASN B C 1
ATOM 4451 O O . ASN B 1 242 ? -13.23 9.88 3.636 1 97.41 242 ASN B O 1
ATOM 4455 N N . SER B 1 243 ? -13.013 10.167 1.441 1 97.45 243 SER B N 1
ATOM 4456 C CA . SER B 1 243 ? -11.697 10.798 1.428 1 97.45 243 SER B CA 1
ATOM 4457 C C . SER B 1 243 ? -11.766 12.21 0.856 1 97.45 243 SER B C 1
ATOM 4459 O O . SER B 1 243 ? -12.532 12.471 -0.074 1 97.45 243 SER B O 1
ATOM 4461 N N . PHE B 1 244 ? -10.96 13.095 1.402 1 98.49 244 PHE B N 1
ATOM 4462 C CA . PHE B 1 244 ? -10.999 14.478 0.941 1 98.49 244 PHE B CA 1
ATOM 4463 C C . PHE B 1 244 ? -9.592 15.001 0.682 1 98.49 244 PHE B C 1
ATOM 4465 O O . PHE B 1 244 ? -8.698 14.833 1.514 1 98.49 244 PHE B O 1
ATOM 4472 N N . ASN B 1 245 ? -9.394 15.592 -0.439 1 98.45 245 ASN B N 1
ATOM 4473 C CA . ASN B 1 245 ? -8.248 16.474 -0.631 1 98.45 245 ASN B CA 1
ATOM 4474 C C . ASN B 1 245 ? -8.422 17.791 0.118 1 98.45 245 ASN B C 1
ATOM 4476 O O . ASN B 1 245 ? -9.393 18.516 -0.108 1 98.45 245 ASN B O 1
ATOM 4480 N N . ILE B 1 246 ? -7.551 18.049 0.981 1 98.71 246 ILE B N 1
ATOM 4481 C CA . ILE B 1 246 ? -7.578 19.324 1.69 1 98.71 246 ILE B CA 1
ATOM 4482 C C . ILE B 1 246 ? -6.333 20.135 1.339 1 98.71 246 ILE B C 1
ATOM 4484 O O . ILE B 1 246 ? -5.209 19.707 1.61 1 98.71 246 ILE B O 1
ATOM 4488 N N . GLY B 1 247 ? -6.452 21.16 0.739 1 98.37 247 GLY B N 1
ATOM 4489 C CA . GLY B 1 247 ? -5.409 22.053 0.259 1 98.37 247 GLY B CA 1
ATOM 4490 C C . GLY B 1 247 ? -5.941 23.396 -0.204 1 98.37 247 GLY B C 1
ATOM 4491 O O . GLY B 1 247 ? -7.049 23.792 0.166 1 98.37 247 GLY B O 1
ATOM 4492 N N . ASN B 1 248 ? -5.168 24.135 -0.839 1 98.21 248 ASN B N 1
ATOM 4493 C CA . ASN B 1 248 ? -5.525 25.454 -1.35 1 98.21 248 ASN B CA 1
ATOM 4494 C C . ASN B 1 248 ? -5.025 25.656 -2.778 1 98.21 248 ASN B C 1
ATOM 4496 O O . ASN B 1 248 ? -3.895 26.101 -2.987 1 98.21 248 ASN B O 1
ATOM 4500 N N . PRO B 1 249 ? -5.888 25.399 -3.741 1 97.17 249 PRO B N 1
ATOM 4501 C CA . PRO B 1 249 ? -5.45 25.537 -5.132 1 97.17 249 PRO B CA 1
ATOM 4502 C C . PRO B 1 249 ? -5.026 26.962 -5.48 1 97.17 249 PRO B C 1
ATOM 4504 O O . PRO B 1 249 ? -4.268 27.17 -6.43 1 97.17 249 PRO B O 1
ATOM 4507 N N . ARG B 1 250 ? -5.447 27.927 -4.717 1 95.72 250 ARG B N 1
ATOM 4508 C CA . ARG B 1 250 ? -5.088 29.318 -4.97 1 95.72 250 ARG B CA 1
ATOM 4509 C C . ARG B 1 250 ? -3.669 29.613 -4.493 1 95.72 250 ARG B C 1
ATOM 4511 O O . ARG B 1 250 ? -3.081 30.629 -4.868 1 95.72 250 ARG B O 1
ATOM 4518 N N . GLY B 1 251 ? -3.113 28.771 -3.671 1 97.14 251 GLY B N 1
ATOM 4519 C CA . GLY B 1 251 ? -1.748 28.927 -3.193 1 97.14 251 GLY B CA 1
ATOM 4520 C C . GLY B 1 251 ? -0.722 28.258 -4.088 1 97.14 251 GLY B C 1
ATOM 4521 O O . GLY B 1 251 ? 0.285 27.738 -3.604 1 97.14 251 GLY B O 1
ATOM 4522 N N . THR B 1 252 ? -0.97 28.182 -5.416 1 97.3 252 THR B N 1
ATOM 4523 C CA . THR B 1 252 ? -0.117 27.476 -6.365 1 97.3 252 THR B CA 1
ATOM 4524 C C . THR B 1 252 ? 1.006 28.383 -6.86 1 97.3 252 THR B C 1
ATOM 4526 O O . THR B 1 252 ? 0.759 29.518 -7.272 1 97.3 252 THR B O 1
ATOM 4529 N N . ILE B 1 253 ? 2.203 27.871 -6.759 1 97.25 253 ILE B N 1
ATOM 4530 C CA . ILE B 1 253 ? 3.366 28.644 -7.182 1 97.25 253 ILE B CA 1
ATOM 4531 C C . ILE B 1 253 ? 4.531 27.703 -7.479 1 97.25 253 ILE B C 1
ATOM 4533 O O . ILE B 1 253 ? 4.513 26.537 -7.077 1 97.25 253 ILE B O 1
ATOM 4537 N N . THR B 1 254 ? 5.496 28.153 -8.234 1 96.55 254 THR B N 1
ATOM 4538 C CA . THR B 1 254 ? 6.71 27.371 -8.439 1 96.55 254 THR B CA 1
ATOM 4539 C C . THR B 1 254 ? 7.632 27.474 -7.227 1 96.55 254 THR B C 1
ATOM 4541 O O . THR B 1 254 ? 7.543 28.43 -6.453 1 96.55 254 THR B O 1
ATOM 4544 N N . ILE B 1 255 ? 8.464 26.499 -7.059 1 96.31 255 ILE B N 1
ATOM 4545 C CA . ILE B 1 255 ? 9.403 26.49 -5.942 1 96.31 255 ILE B CA 1
ATOM 4546 C C . ILE B 1 255 ? 10.316 27.711 -6.025 1 96.31 255 ILE B C 1
ATOM 4548 O O . ILE B 1 255 ? 10.645 28.319 -5.003 1 96.31 255 ILE B O 1
ATOM 4552 N N . GLY B 1 256 ? 10.753 28.077 -7.208 1 96.36 256 GLY B N 1
ATOM 4553 C CA . GLY B 1 256 ? 11.564 29.27 -7.393 1 96.36 256 GLY B CA 1
ATOM 4554 C C . GLY B 1 256 ? 10.875 30.538 -6.927 1 96.36 256 GLY B C 1
ATOM 4555 O O . GLY B 1 256 ? 11.475 31.355 -6.226 1 96.36 256 GLY B O 1
ATOM 4556 N N . MET B 1 257 ? 9.669 30.69 -7.347 1 97 257 MET B N 1
ATOM 4557 C CA . MET B 1 257 ? 8.91 31.878 -6.97 1 97 257 MET B CA 1
ATOM 4558 C C . MET B 1 257 ? 8.61 31.88 -5.474 1 97 257 MET B C 1
ATOM 4560 O O . MET B 1 257 ? 8.561 32.94 -4.848 1 97 257 MET B O 1
ATOM 4564 N N . LEU B 1 258 ? 8.393 30.691 -4.906 1 98.01 258 LEU B N 1
ATOM 4565 C CA . LEU B 1 258 ? 8.199 30.586 -3.464 1 98.01 258 LEU B CA 1
ATOM 4566 C C . LEU B 1 258 ? 9.4 31.15 -2.712 1 98.01 258 LEU B C 1
ATOM 4568 O O . LEU B 1 258 ? 9.237 31.902 -1.749 1 98.01 258 LEU B O 1
ATOM 4572 N N . ALA B 1 259 ? 10.568 30.743 -3.142 1 97.8 259 ALA B N 1
ATOM 4573 C CA . ALA B 1 259 ? 11.794 31.221 -2.507 1 97.8 259 ALA B CA 1
ATOM 4574 C C . ALA B 1 259 ? 11.904 32.74 -2.6 1 97.8 259 ALA B C 1
ATOM 4576 O O . ALA B 1 259 ? 12.249 33.404 -1.621 1 97.8 259 ALA B O 1
ATOM 4577 N N . GLN B 1 260 ? 11.61 33.233 -3.756 1 97.67 260 GLN B N 1
ATOM 4578 C CA . GLN B 1 260 ? 11.665 34.676 -3.968 1 97.67 260 GLN B CA 1
ATOM 4579 C C . GLN B 1 260 ? 10.655 35.401 -3.083 1 97.67 260 GLN B C 1
ATOM 4581 O O . GLN B 1 260 ? 10.965 36.443 -2.502 1 97.67 260 GLN B O 1
ATOM 4586 N N . LEU B 1 261 ? 9.48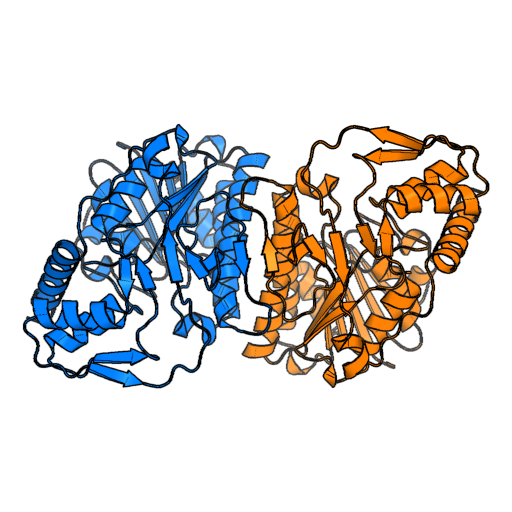6 34.859 -3.035 1 97.92 261 LEU B N 1
ATOM 4587 C CA . LEU B 1 261 ? 8.422 35.455 -2.235 1 97.92 261 LEU B CA 1
ATOM 4588 C C . LEU B 1 261 ? 8.803 35.483 -0.759 1 97.92 261 LEU B C 1
ATOM 4590 O O . LEU B 1 261 ? 8.602 36.494 -0.081 1 97.92 261 LEU B O 1
ATOM 4594 N N . ILE B 1 262 ? 9.336 34.389 -0.261 1 98.31 262 ILE B N 1
ATOM 4595 C CA . ILE B 1 262 ? 9.751 34.288 1.134 1 98.31 262 ILE B CA 1
ATOM 4596 C C . ILE B 1 262 ? 10.864 35.295 1.416 1 98.31 262 ILE B C 1
ATOM 4598 O O . ILE B 1 262 ? 10.846 35.978 2.443 1 98.31 262 ILE B O 1
ATOM 4602 N N . LYS B 1 263 ? 11.807 35.415 0.504 1 98.04 263 LYS B N 1
ATOM 4603 C CA . LYS B 1 263 ? 12.896 36.379 0.636 1 98.04 263 LYS B CA 1
ATOM 4604 C C . LYS B 1 263 ? 12.36 37.803 0.745 1 98.04 263 LYS B C 1
ATOM 4606 O O . LYS B 1 263 ? 12.801 38.574 1.6 1 98.04 263 LYS B O 1
ATOM 4611 N N . GLN B 1 264 ? 11.422 38.054 -0.063 1 97.94 264 GLN B N 1
ATOM 4612 C CA . GLN B 1 264 ? 10.835 39.39 -0.104 1 97.94 264 GLN B CA 1
ATOM 4613 C C . GLN B 1 264 ? 10.09 39.703 1.19 1 97.94 264 GLN B C 1
ATOM 4615 O O . GLN B 1 264 ? 10.297 40.759 1.792 1 97.94 264 GLN B O 1
ATOM 4620 N N . ILE B 1 265 ? 9.205 38.814 1.606 1 98 265 ILE B N 1
ATOM 4621 C CA . ILE B 1 265 ? 8.389 39.028 2.796 1 98 265 ILE B CA 1
ATOM 4622 C C . ILE B 1 265 ? 9.288 39.13 4.026 1 98 265 ILE B C 1
ATOM 4624 O O . ILE B 1 265 ? 9.022 39.924 4.932 1 98 265 ILE B O 1
ATOM 4628 N N . ALA B 1 266 ? 10.361 38.358 4.028 1 97.77 266 ALA B N 1
ATOM 4629 C CA . ALA B 1 266 ? 11.26 38.312 5.178 1 97.77 266 ALA B CA 1
ATOM 4630 C C . ALA B 1 266 ? 12.201 39.514 5.187 1 97.77 266 ALA B C 1
ATOM 4632 O O . ALA B 1 266 ? 12.882 39.77 6.183 1 97.77 266 ALA B O 1
ATOM 4633 N N . GLY B 1 267 ? 12.247 40.254 4.116 1 97.58 267 GLY B N 1
ATOM 4634 C CA . GLY B 1 267 ? 13.245 41.306 4.002 1 97.58 267 GLY B CA 1
ATOM 4635 C C . GLY B 1 267 ? 14.669 40.784 4.039 1 97.58 267 GLY B C 1
ATOM 4636 O O . GLY B 1 267 ? 15.529 41.358 4.71 1 97.58 267 GLY B O 1
ATOM 4637 N N . SER B 1 268 ? 14.914 39.696 3.408 1 97.31 268 SER B N 1
ATOM 4638 C CA . SER B 1 268 ? 16.166 38.957 3.532 1 97.31 268 SER B CA 1
ATOM 4639 C C . SER B 1 268 ? 17.154 39.354 2.44 1 97.31 268 SER B C 1
ATOM 4641 O O . SER B 1 268 ? 16.753 39.669 1.318 1 97.31 268 SER B O 1
ATOM 4643 N N . LYS B 1 269 ? 18.396 39.222 2.683 1 97.14 269 LYS B N 1
ATOM 4644 C CA . LYS B 1 269 ? 19.475 39.407 1.716 1 97.14 269 LYS B CA 1
ATOM 4645 C C . LYS B 1 269 ? 20.008 38.064 1.224 1 97.14 269 LYS B C 1
ATOM 4647 O O . LYS B 1 269 ? 21.026 38.011 0.532 1 97.14 269 LYS B O 1
ATOM 4652 N N . SER B 1 270 ? 19.314 37.073 1.508 1 97.32 270 SER B N 1
ATOM 4653 C CA . SER B 1 270 ? 19.754 35.724 1.169 1 97.32 270 SER B CA 1
ATOM 4654 C C . SER B 1 270 ? 19.913 35.556 -0.338 1 97.32 270 SER B C 1
ATOM 4656 O O . SER B 1 270 ? 19.099 36.062 -1.114 1 97.32 270 SER B O 1
ATOM 4658 N N . GLU B 1 271 ? 20.965 34.849 -0.75 1 97.53 271 GLU B N 1
ATOM 4659 C CA . GLU B 1 271 ? 21.11 34.433 -2.142 1 97.53 271 GLU B CA 1
ATOM 4660 C C . GLU B 1 271 ? 20.341 33.143 -2.415 1 97.53 271 GLU B C 1
ATOM 4662 O O . GLU B 1 271 ? 20.322 32.237 -1.579 1 97.53 271 GLU B O 1
ATOM 4667 N N . ILE B 1 272 ? 19.707 33.11 -3.543 1 96.98 272 ILE B N 1
ATOM 4668 C CA . ILE B 1 272 ? 19.047 31.888 -3.99 1 96.98 272 ILE B CA 1
ATOM 4669 C C . ILE B 1 272 ? 19.953 31.138 -4.963 1 96.98 272 ILE B C 1
ATOM 4671 O O . ILE B 1 272 ? 20.394 31.699 -5.969 1 96.98 272 ILE B O 1
ATOM 4675 N N . ILE B 1 273 ? 20.235 29.903 -4.641 1 96.71 273 ILE B N 1
ATOM 4676 C CA . ILE B 1 273 ? 21.092 29.103 -5.509 1 96.71 273 ILE B CA 1
ATOM 4677 C C . ILE B 1 273 ? 20.372 27.814 -5.899 1 96.71 273 ILE B C 1
ATOM 4679 O O . ILE B 1 273 ? 19.539 27.307 -5.143 1 96.71 273 ILE B O 1
ATOM 4683 N N . TYR B 1 274 ? 20.726 27.318 -7.062 1 94.41 274 TYR B N 1
ATOM 4684 C CA . TYR B 1 274 ? 20.169 26.07 -7.573 1 94.41 274 TYR B CA 1
ATOM 4685 C C . TYR B 1 274 ? 21.183 24.937 -7.471 1 94.41 274 TYR B C 1
ATOM 4687 O O . TYR B 1 274 ? 22.342 25.097 -7.86 1 94.41 274 TYR B O 1
ATOM 4695 N N . VAL B 1 275 ? 20.756 23.874 -6.866 1 92.11 275 VAL B N 1
ATOM 4696 C CA . VAL B 1 275 ? 21.652 22.737 -6.684 1 92.11 275 VAL B CA 1
ATOM 4697 C C . VAL B 1 275 ? 21.068 21.504 -7.372 1 92.11 275 VAL B C 1
ATOM 4699 O O . VAL B 1 275 ? 19.856 21.416 -7.577 1 92.11 275 VAL B O 1
ATOM 4702 N N . PRO B 1 276 ? 21.974 20.485 -7.791 1 87.1 276 PRO B N 1
ATOM 4703 C CA . PRO B 1 276 ? 21.472 19.28 -8.455 1 87.1 276 PRO B CA 1
ATOM 4704 C C . PRO B 1 276 ? 20.503 18.485 -7.582 1 87.1 276 PRO B C 1
ATOM 4706 O O . PRO B 1 276 ? 20.664 18.439 -6.359 1 87.1 276 PRO B O 1
ATOM 4709 N N . LYS B 1 277 ? 19.543 17.939 -8.239 1 76.15 277 LYS B N 1
ATOM 4710 C CA . LYS B 1 277 ? 18.535 17.073 -7.636 1 76.15 277 LYS B CA 1
ATOM 4711 C C . LYS B 1 277 ? 18.899 15.601 -7.811 1 76.15 277 LYS B C 1
ATOM 4713 O O . LYS B 1 277 ? 19.103 15.136 -8.935 1 76.15 277 LYS B O 1
ATOM 4718 N N . ASN B 1 278 ? 19.074 14.782 -6.818 1 69.15 278 ASN B N 1
ATOM 4719 C CA . ASN B 1 278 ? 19.541 13.406 -6.953 1 69.15 278 ASN B CA 1
ATOM 4720 C C . ASN B 1 278 ? 18.406 12.407 -6.747 1 69.15 278 ASN B C 1
ATOM 4722 O O . ASN B 1 278 ? 18.651 11.228 -6.485 1 69.15 278 ASN B O 1
ATOM 4726 N N . TYR B 1 279 ? 17.195 12.899 -6.76 1 68.96 279 TYR B N 1
ATOM 4727 C CA . TYR B 1 279 ? 16.067 11.989 -6.595 1 68.96 279 TYR B CA 1
ATOM 4728 C C . TYR B 1 279 ? 14.888 12.42 -7.459 1 68.96 279 TYR B C 1
ATOM 4730 O O . TYR B 1 279 ? 14.828 13.565 -7.913 1 68.96 279 TYR B O 1
ATOM 4738 N N . VAL B 1 280 ? 14.122 11.394 -7.765 1 67.8 280 VAL B N 1
ATOM 4739 C CA . VAL B 1 280 ? 12.889 11.701 -8.483 1 67.8 280 VAL B CA 1
ATOM 4740 C C . VAL B 1 280 ? 11.932 12.46 -7.566 1 67.8 280 VAL B C 1
ATOM 4742 O O . VAL B 1 280 ? 11.715 12.062 -6.419 1 67.8 280 VAL B O 1
ATOM 4745 N N . ASP B 1 281 ? 11.483 13.65 -8.069 1 74.25 281 ASP B N 1
ATOM 4746 C CA . ASP B 1 281 ? 10.601 14.487 -7.261 1 74.25 281 ASP B CA 1
ATOM 4747 C C . ASP B 1 281 ? 9.228 14.629 -7.913 1 74.25 281 ASP B C 1
ATOM 4749 O O . ASP B 1 281 ? 9.05 14.275 -9.08 1 74.25 281 ASP B O 1
ATOM 4753 N N . VAL B 1 282 ? 8.31 14.979 -7.07 1 78.97 282 VAL B N 1
ATOM 4754 C CA . VAL B 1 282 ? 7.002 15.392 -7.569 1 78.97 282 VAL B CA 1
ATOM 4755 C C . VAL B 1 282 ? 7.132 16.708 -8.332 1 78.97 282 VAL B C 1
ATOM 4757 O O . VAL B 1 282 ? 7.725 17.667 -7.832 1 78.97 282 VAL B O 1
ATOM 4760 N N . GLU B 1 283 ? 6.641 16.787 -9.486 1 88.42 283 GLU B N 1
ATOM 4761 C CA . GLU B 1 283 ? 6.803 17.951 -10.351 1 88.42 283 GLU B CA 1
ATOM 4762 C C . GLU B 1 283 ? 5.61 18.895 -10.236 1 88.42 283 GLU B C 1
ATOM 4764 O O . GLU B 1 283 ? 5.759 20.112 -10.365 1 88.42 283 GLU B O 1
ATOM 4769 N N . LEU B 1 284 ? 4.535 18.291 -10.117 1 93.4 284 LEU B N 1
ATOM 4770 C CA . LEU B 1 284 ? 3.287 19.045 -10.074 1 93.4 284 LEU B CA 1
ATOM 4771 C C . LEU B 1 284 ? 2.36 18.502 -8.991 1 93.4 284 LEU B C 1
ATOM 4773 O O . LEU B 1 284 ? 2.106 17.297 -8.933 1 93.4 284 LEU B O 1
ATOM 4777 N N . ARG B 1 285 ? 1.842 19.356 -8.113 1 95.69 285 ARG B N 1
ATOM 4778 C CA . ARG B 1 285 ? 0.932 18.962 -7.043 1 95.69 285 ARG B CA 1
ATOM 4779 C C . ARG B 1 285 ? -0.095 20.055 -6.767 1 95.69 285 ARG B C 1
ATOM 4781 O O . ARG B 1 285 ? 0.106 20.895 -5.887 1 95.69 285 ARG B O 1
ATOM 4788 N N . VAL B 1 286 ? -1.195 19.961 -7.414 1 97.57 286 VAL B N 1
ATOM 4789 C CA . VAL B 1 286 ? -2.294 20.914 -7.296 1 97.57 286 VAL B CA 1
ATOM 4790 C C . VAL B 1 286 ? -3.604 20.166 -7.059 1 97.57 286 VAL B C 1
ATOM 4792 O O . VAL B 1 286 ? -4.017 19.348 -7.885 1 97.57 286 VAL B O 1
ATOM 4795 N N . PRO B 1 287 ? -4.276 20.447 -5.979 1 98.03 287 PRO B N 1
ATOM 4796 C CA . PRO B 1 287 ? -5.492 19.693 -5.665 1 98.03 287 PRO B CA 1
ATOM 4797 C C . PRO B 1 287 ? -6.735 20.268 -6.341 1 98.03 287 PRO B C 1
ATOM 4799 O O . PRO B 1 287 ? -6.789 21.468 -6.622 1 98.03 287 PRO B O 1
ATOM 4802 N N . ASN B 1 288 ? -7.639 19.392 -6.704 1 98.47 288 ASN B N 1
ATOM 4803 C CA . ASN B 1 288 ? -9.05 19.749 -6.792 1 98.47 288 ASN B CA 1
ATOM 4804 C C . ASN B 1 288 ? -9.774 19.505 -5.471 1 98.47 288 ASN B C 1
ATOM 4806 O O . ASN B 1 288 ? -9.778 18.384 -4.958 1 98.47 288 ASN B O 1
ATOM 4810 N N . ILE B 1 289 ? -10.391 20.612 -4.884 1 98.54 289 ILE B N 1
ATOM 4811 C CA . ILE B 1 289 ? -10.969 20.48 -3.551 1 98.54 289 ILE B CA 1
ATOM 4812 C C . ILE B 1 289 ? -12.491 20.578 -3.636 1 98.54 289 ILE B C 1
ATOM 4814 O O . ILE B 1 289 ? -13.156 20.883 -2.643 1 98.54 289 ILE B O 1
ATOM 4818 N N . ASP B 1 290 ? -13.058 20.334 -4.794 1 98.56 290 ASP B N 1
ATOM 4819 C CA . ASP B 1 290 ? -14.489 20.497 -5.031 1 98.56 290 ASP B CA 1
ATOM 4820 C C . ASP B 1 290 ? -15.306 19.611 -4.094 1 98.56 290 ASP B C 1
ATOM 4822 O O . ASP B 1 290 ? -16.34 20.035 -3.574 1 98.56 290 ASP B O 1
ATOM 4826 N N . LYS B 1 291 ? -14.933 18.396 -3.922 1 98.2 291 LYS B N 1
ATOM 4827 C CA . LYS B 1 291 ? -15.657 17.488 -3.037 1 98.2 291 LYS B CA 1
ATOM 4828 C C . LYS B 1 291 ? -15.755 18.059 -1.625 1 98.2 291 LYS B C 1
ATOM 4830 O O . LYS B 1 291 ? -16.816 18.006 -1.001 1 98.2 291 LYS B O 1
ATOM 4835 N N . ALA B 1 292 ? -14.621 18.58 -1.107 1 98.61 292 ALA B N 1
ATOM 4836 C CA . ALA B 1 292 ? -14.608 19.182 0.224 1 98.61 292 ALA B CA 1
ATOM 4837 C C . ALA B 1 292 ? -15.493 20.425 0.272 1 98.61 292 ALA B C 1
ATOM 4839 O O . ALA B 1 292 ? -16.187 20.662 1.263 1 98.61 292 ALA B O 1
ATOM 4840 N N . VAL B 1 293 ? -15.456 21.191 -0.763 1 98.39 293 VAL B N 1
ATOM 4841 C CA . VAL B 1 293 ? -16.289 22.385 -0.849 1 98.39 293 VAL B CA 1
ATOM 4842 C C . VAL B 1 293 ? -17.764 21.989 -0.839 1 98.39 293 VAL B C 1
ATOM 4844 O O . VAL B 1 293 ? -18.552 22.525 -0.056 1 98.39 293 VAL B O 1
ATOM 4847 N N . ASP B 1 294 ? -18.115 21.009 -1.628 1 98.28 294 ASP B N 1
ATOM 4848 C CA . ASP B 1 294 ? -19.512 20.639 -1.836 1 98.28 294 ASP B CA 1
ATOM 4849 C C . ASP B 1 294 ? -20.075 19.914 -0.616 1 98.28 294 ASP B C 1
ATOM 4851 O O . ASP B 1 294 ? -21.192 20.199 -0.179 1 98.28 294 ASP B O 1
ATOM 4855 N N . LEU B 1 295 ? -19.318 19.036 -0.023 1 98.05 295 LEU B N 1
ATOM 4856 C CA . LEU B 1 295 ? -19.857 18.153 1.005 1 98.05 295 LEU B CA 1
ATOM 4857 C C . LEU B 1 295 ? -19.622 18.731 2.396 1 98.05 295 LEU B C 1
ATOM 4859 O O . LEU B 1 295 ? -20.393 18.466 3.322 1 98.05 295 LEU B O 1
ATOM 4863 N N . LEU B 1 296 ? -18.534 19.568 2.552 1 98.3 296 LEU B N 1
ATOM 4864 C CA . LEU B 1 296 ? -18.147 19.992 3.893 1 98.3 296 LEU B CA 1
ATOM 4865 C C . LEU B 1 296 ? -18.255 21.507 4.036 1 98.3 296 LEU B C 1
ATOM 4867 O O . LEU B 1 296 ? -18.145 22.04 5.143 1 98.3 296 LEU B O 1
ATOM 4871 N N . ASP B 1 297 ? -18.411 22.239 2.941 1 98.12 297 ASP B N 1
ATOM 4872 C CA . ASP B 1 297 ? -18.365 23.698 2.932 1 98.12 297 ASP B CA 1
ATOM 4873 C C . ASP B 1 297 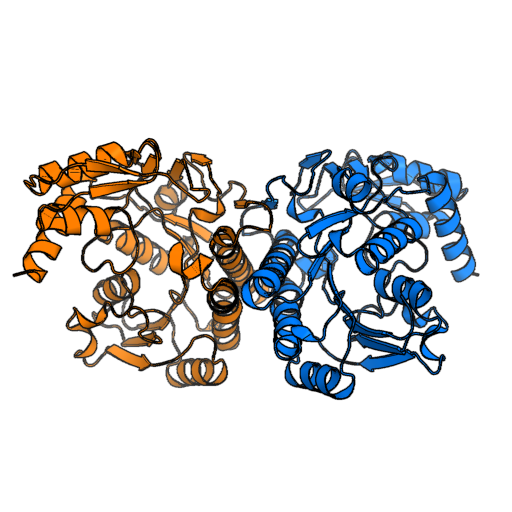? -16.966 24.206 3.273 1 98.12 297 ASP B C 1
ATOM 4875 O O . ASP B 1 297 ? -16.817 25.178 4.017 1 98.12 297 ASP B O 1
ATOM 4879 N N . TYR B 1 298 ? -15.97 23.468 2.855 1 98.31 298 TYR B N 1
ATOM 4880 C CA . TYR B 1 298 ? -14.575 23.844 3.057 1 98.31 298 TYR B CA 1
ATOM 4881 C C . TYR B 1 298 ? -14.157 24.935 2.078 1 98.31 298 TYR B C 1
ATOM 4883 O O . TYR B 1 298 ? -14.422 24.836 0.878 1 98.31 298 TYR B O 1
ATOM 4891 N N . SER B 1 299 ? -13.537 26.001 2.56 1 97.08 299 SER B N 1
ATOM 4892 C CA . SER B 1 299 ? -12.975 27.086 1.762 1 97.08 299 SER B CA 1
ATOM 4893 C C . SER B 1 299 ? -11.739 27.68 2.43 1 97.08 299 SER B C 1
ATOM 4895 O O . SER B 1 299 ? -11.84 28.313 3.483 1 97.08 299 SER B O 1
ATOM 4897 N N . PRO B 1 300 ? -10.6 27.476 1.803 1 97.81 300 PRO B N 1
ATOM 4898 C CA . PRO B 1 300 ? -9.418 28.104 2.398 1 97.81 300 PRO B CA 1
ATOM 4899 C C . PRO B 1 300 ? -9.526 29.626 2.457 1 97.81 300 PRO B C 1
ATOM 4901 O O . PRO B 1 300 ? -10.009 30.252 1.51 1 97.81 300 PRO B O 1
ATOM 4904 N N . LYS B 1 301 ? -9.052 30.209 3.544 1 97.81 301 LYS B N 1
ATOM 4905 C CA . LYS B 1 301 ? -9.253 31.636 3.776 1 97.81 301 LYS B CA 1
ATOM 4906 C C . LYS B 1 301 ? -7.944 32.406 3.627 1 97.81 301 LYS B C 1
ATOM 4908 O O . LYS B 1 301 ? -7.952 33.621 3.421 1 97.81 301 LYS B O 1
ATOM 4913 N N . TYR B 1 302 ? -6.838 31.744 3.741 1 97.75 302 TYR B N 1
ATOM 4914 C CA . TYR B 1 302 ? -5.542 32.413 3.709 1 97.75 302 TYR B CA 1
ATOM 4915 C C . TYR B 1 302 ? -4.903 32.299 2.33 1 97.75 302 TYR B C 1
ATOM 4917 O O . TYR B 1 302 ? -4.818 31.206 1.767 1 97.75 302 TYR B O 1
ATOM 4925 N N . ASP B 1 303 ? -4.492 33.414 1.834 1 96.76 303 ASP B N 1
ATOM 4926 C CA . ASP B 1 303 ? -3.656 33.338 0.64 1 96.76 303 ASP B CA 1
ATOM 4927 C C . ASP B 1 303 ? -2.199 33.067 1.006 1 96.76 303 ASP B C 1
ATOM 4929 O O . ASP B 1 303 ? -1.845 33.035 2.186 1 96.76 303 ASP B O 1
ATOM 4933 N N . LEU B 1 304 ? -1.409 32.837 -0.016 1 97.65 304 LEU B N 1
ATOM 4934 C CA . LEU B 1 304 ? -0.034 32.405 0.214 1 97.65 304 LEU B CA 1
ATOM 4935 C C . LEU B 1 304 ? 0.758 33.481 0.949 1 97.65 304 LEU B C 1
ATOM 4937 O O . LEU B 1 304 ? 1.503 33.179 1.884 1 97.65 304 LEU B O 1
ATOM 4941 N N . THR B 1 305 ? 0.613 34.715 0.6 1 97.63 305 THR B N 1
ATOM 4942 C CA . THR B 1 305 ? 1.358 35.818 1.197 1 97.63 305 THR B CA 1
ATOM 4943 C C . THR B 1 305 ? 1.007 35.971 2.674 1 97.63 305 THR B C 1
ATOM 4945 O O . THR B 1 305 ? 1.896 36.098 3.519 1 97.63 305 THR B O 1
ATOM 4948 N N . SER B 1 306 ? -0.306 35.984 2.997 1 97.75 306 SER B N 1
ATOM 4949 C CA . SER B 1 306 ? -0.745 36.143 4.38 1 97.75 306 SER B CA 1
ATOM 4950 C C . SER B 1 306 ? -0.254 34.992 5.252 1 97.75 306 SER B C 1
ATOM 4952 O O . SER B 1 306 ? 0.212 35.209 6.372 1 97.75 306 SER B O 1
ATOM 4954 N N . GLY B 1 307 ? -0.363 33.759 4.739 1 98.09 307 GLY B N 1
ATOM 4955 C CA . GLY B 1 307 ? 0.117 32.61 5.489 1 98.09 307 GLY B CA 1
ATOM 4956 C C . GLY B 1 307 ? 1.615 32.638 5.728 1 98.09 307 GLY B C 1
ATOM 4957 O O . GLY B 1 307 ? 2.078 32.35 6.834 1 98.09 307 GLY B O 1
ATOM 4958 N N . LEU B 1 308 ? 2.37 33.038 4.701 1 98.15 308 LEU B N 1
ATOM 4959 C CA . LEU B 1 308 ? 3.823 33.106 4.816 1 98.15 308 LEU B CA 1
ATOM 4960 C C . LEU B 1 308 ? 4.24 34.197 5.797 1 98.15 308 LEU B C 1
ATOM 4962 O O . LEU B 1 308 ? 5.177 34.011 6.577 1 98.15 308 LEU B O 1
ATOM 4966 N N . THR B 1 309 ? 3.544 35.312 5.759 1 98.33 309 THR B N 1
ATOM 4967 C CA . THR B 1 309 ? 3.851 36.411 6.667 1 98.33 309 THR B CA 1
ATOM 4968 C C . THR B 1 309 ? 3.706 35.968 8.12 1 98.33 309 THR B C 1
ATOM 4970 O O . THR B 1 309 ? 4.602 36.195 8.937 1 98.33 309 THR B O 1
ATOM 4973 N N . LYS B 1 310 ? 2.623 35.312 8.411 1 97.76 310 LYS B N 1
ATOM 4974 C CA . LYS B 1 310 ? 2.375 34.828 9.766 1 97.76 310 LYS B CA 1
ATOM 4975 C C . LYS B 1 310 ? 3.412 33.786 10.175 1 97.76 310 LYS B C 1
ATOM 4977 O O . LYS B 1 310 ? 3.833 33.743 11.333 1 97.76 310 LYS B O 1
ATOM 4982 N N . THR B 1 311 ? 3.789 32.977 9.237 1 97.16 311 THR B N 1
ATOM 4983 C CA . THR B 1 311 ? 4.747 31.911 9.511 1 97.16 311 THR B CA 1
ATOM 4984 C C . THR B 1 311 ? 6.132 32.488 9.789 1 97.16 311 THR B C 1
ATOM 4986 O O . THR B 1 311 ? 6.799 32.082 10.743 1 97.16 311 THR B O 1
ATOM 4989 N N . ILE B 1 312 ? 6.557 33.439 8.966 1 97.44 312 ILE B N 1
ATOM 4990 C CA . ILE B 1 312 ? 7.862 34.077 9.105 1 97.44 312 ILE B CA 1
ATOM 4991 C C . ILE B 1 312 ? 7.94 34.804 10.446 1 97.44 312 ILE B C 1
ATOM 4993 O O . ILE B 1 312 ? 8.936 34.689 11.164 1 97.44 312 ILE B O 1
ATOM 4997 N N . GLU B 1 313 ? 6.869 35.484 10.786 1 97.15 313 GLU B N 1
ATOM 4998 C CA . GLU B 1 313 ? 6.834 36.208 12.053 1 97.15 313 GLU B CA 1
ATOM 4999 C C . GLU B 1 313 ? 6.955 35.254 13.238 1 97.15 313 GLU B C 1
ATOM 5001 O O . GLU B 1 313 ? 7.638 35.557 14.219 1 97.15 313 GLU B O 1
ATOM 5006 N N . TRP B 1 314 ? 6.325 34.165 13.145 1 94.32 314 TRP B N 1
ATOM 5007 C CA . TRP B 1 314 ? 6.392 33.172 14.212 1 94.32 314 TRP B CA 1
ATOM 5008 C C . TRP B 1 314 ? 7.823 32.686 14.415 1 94.32 314 TRP B C 1
ATOM 5010 O O . TRP B 1 314 ? 8.314 32.632 15.545 1 94.32 314 TRP B O 1
ATOM 5020 N N . TYR B 1 315 ? 8.478 32.37 13.325 1 93.51 315 TYR B N 1
ATOM 5021 C CA . TYR B 1 315 ? 9.842 31.864 13.422 1 93.51 315 TYR B CA 1
ATOM 5022 C C . TYR B 1 315 ? 10.798 32.956 13.886 1 93.51 315 TYR B C 1
ATOM 5024 O O . TYR B 1 315 ? 11.752 32.685 14.619 1 93.51 315 TYR B O 1
ATOM 5032 N N . ARG B 1 316 ? 10.549 34.2 13.514 1 94.9 316 ARG B N 1
ATOM 5033 C CA . ARG B 1 316 ? 11.364 35.32 13.972 1 94.9 316 ARG B CA 1
ATOM 5034 C C . ARG B 1 316 ? 11.288 35.47 15.488 1 94.9 316 ARG B C 1
ATOM 5036 O O . ARG B 1 316 ? 12.291 35.768 16.139 1 94.9 316 ARG B O 1
ATOM 5043 N N . ASN B 1 317 ? 10.073 35.247 15.973 1 91.81 317 ASN B N 1
ATOM 5044 C CA . ASN B 1 317 ? 9.855 35.391 17.408 1 91.81 317 ASN B CA 1
ATOM 5045 C C . ASN B 1 317 ? 10.498 34.25 18.191 1 91.81 317 ASN B C 1
ATOM 5047 O O . ASN B 1 317 ? 10.814 34.403 19.372 1 91.81 317 ASN B O 1
ATOM 5051 N N . LEU B 1 318 ? 10.693 33.12 17.571 1 85.75 318 LEU B N 1
ATOM 5052 C CA . LEU B 1 318 ? 11.349 31.991 18.223 1 85.75 318 LEU B CA 1
ATOM 5053 C C . LEU B 1 318 ? 12.857 32.207 18.295 1 85.75 318 LEU B C 1
ATOM 5055 O O . LEU B 1 318 ? 13.516 31.713 19.213 1 85.75 318 LEU B O 1
ATOM 5059 N N . GLU B 1 319 ? 13.363 32.815 17.26 1 81.99 319 GLU B N 1
ATOM 5060 C CA . GLU B 1 319 ? 14.8 33.068 17.214 1 81.99 319 GLU B CA 1
ATOM 5061 C C . GLU B 1 319 ? 15.188 34.214 18.143 1 81.99 319 GLU B C 1
ATOM 5063 O O . GLU B 1 319 ? 16.34 34.31 18.571 1 81.99 319 GLU B O 1
ATOM 5068 N N . LYS B 1 320 ? 14.354 35.01 18.622 1 72.8 320 LYS B N 1
ATOM 5069 C CA . LYS B 1 320 ? 14.671 36.071 19.573 1 72.8 320 LYS B CA 1
ATOM 5070 C C . LYS B 1 320 ? 14.788 35.522 20.992 1 72.8 320 LYS B C 1
ATOM 5072 O O . LYS B 1 320 ? 14.133 34.536 21.337 1 72.8 320 LYS B O 1
#

Solvent-accessible surface area (backbone atoms only — not comparable to full-atom values): 32732 Å² total; per-residue (Å²): 132,68,74,42,37,35,35,23,32,28,23,33,23,47,68,30,37,55,47,45,65,72,48,51,69,64,25,39,38,40,30,38,25,70,61,85,57,55,40,36,75,82,50,75,59,78,75,37,90,52,35,46,78,44,81,40,52,61,74,40,47,69,63,48,35,49,53,43,68,73,64,59,50,30,30,36,42,47,55,52,60,63,70,49,67,69,55,26,53,75,35,32,47,58,30,30,41,39,26,29,52,17,43,50,35,55,51,59,56,38,55,90,45,22,89,64,35,72,35,37,38,40,61,45,48,52,55,34,39,31,43,67,20,72,56,40,46,70,77,43,57,30,27,39,72,36,79,87,49,46,65,51,36,51,35,41,18,28,50,38,28,50,40,48,50,52,26,40,26,74,76,62,56,29,37,29,30,37,37,22,52,31,57,73,42,44,71,60,66,69,82,79,46,68,67,59,52,40,44,57,21,19,74,65,51,31,70,32,75,34,66,40,87,24,73,37,34,42,17,40,16,39,44,69,45,52,48,49,46,50,52,36,50,72,70,38,73,79,33,51,80,39,65,36,47,46,53,25,60,85,24,54,44,32,51,46,56,49,51,52,49,49,27,58,76,59,69,33,79,37,51,79,44,69,38,87,59,92,63,93,67,67,43,29,43,30,58,32,45,60,65,32,30,73,71,55,68,47,72,68,79,69,50,53,66,62,37,48,51,56,24,49,52,44,54,53,59,65,73,97,132,69,74,42,37,36,36,23,32,27,23,33,23,45,67,31,37,53,46,46,66,71,48,51,68,64,25,38,38,40,30,37,24,67,62,86,57,54,37,37,76,80,51,73,58,77,76,37,90,51,36,47,78,45,82,41,51,60,75,40,48,68,63,47,34,48,52,44,68,73,65,60,52,30,31,36,42,46,55,52,58,62,70,49,67,68,56,27,52,73,35,31,47,58,30,30,42,38,25,29,51,17,43,50,35,56,50,59,57,38,56,90,44,22,89,63,34,73,34,36,39,41,62,46,49,52,55,34,37,29,44,66,20,72,54,40,47,69,77,44,57,30,26,39,71,37,80,87,49,45,65,50,35,52,35,39,18,30,50,38,29,49,41,46,50,52,24,40,26,73,73,64,56,30,37,29,30,37,37,22,52,32,56,71,42,44,71,60,66,69,83,79,49,69,66,60,51,40,42,57,22,20,74,65,51,32,68,32,77,34,64,39,87,24,72,35,34,42,16,41,18,39,43,69,44,51,49,49,47,51,51,37,49,71,70,38,74,78,34,50,78,36,67,35,46,47,53,25,59,85,24,54,44,32,51,45,55,48,51,53,50,48,26,58,77,58,70,32,78,38,50,79,45,70,39,88,60,93,64,94,65,66,43,30,43,29,57,33,46,59,66,32,31,73,71,56,68,48,71,68,79,69,51,53,67,61,37,48,51,56,24,49,52,46,53,54,59,66,74,98

Secondary structure (DSSP, 8-state):
--S-EEEEETTTSHHHHHHHHHH-TTSEEEEEE--SS-GGGGSSGGGSTTEEEEE--TT-HHHHHHHHHHH--SEEEE------HHHHHH-HHHHHIIIIIHHHHHHHHHGGGGGG-SEEEEE--GGGG-SEEEEE-TTSPEEEPPTT-TTHHHHHHHHHHHHHHHHHHHHH---EEEEEE-SEE-TT--SS-HHHHHHHHHHTTPPEEEESSS--EEE-EEHHHHHHHHHHHHH-GGGTT-EEEE--GGGEEEHHHHHHHHHHHHT--PPEEEE---S----EEEE--HHHHHHH-------HHHHHHHHHHHHHHHH-/--S-EEEEETTTSHHHHHHHHHH-TTSEEEEEE--SS-GGGGSSGGGSTTEEEEE--TT-HHHHHHHHHHH--SEEEE------HHHHHH-HHHHHIIIIIHHHHHHHHHGGGGGG-SEEEEE--GGGG-SEEEEE-TTSPEEEPPTT-TTHHHHHHHHHHHHHHHHHHHHH---EEEEEE-SEE-TT--SS-HHHHHHHHHHTTPPEEEESSS--EEE-EEHHHHHHHHHHHHH-GGGTT-EEEE--GGGEEEHHHHHHHHHHHHT--PPEEEE---S----EEEE--HHHHHHH-------HHHHHHHHHHHHHHHH-

Nearest PDB structures (foldseek):
  8vr2-assembly1_B  TM=9.086E-01  e=4.309E-43  Psychrobacter cryohalolentis K5
  8vr2-assembly1_A  TM=9.227E-01  e=4.281E-42  Psychrobacter cryohalolentis K5
  8vr2-assembly1_C  TM=9.094E-01  e=1.837E-42  Psychrobacter cryohalolentis K5
  8vr2-assembly1_D  TM=9.049E-01  e=4.281E-42  Psychrobacter cryohalolentis K5
  6zld-assembly1_A  TM=9.097E-01  e=1.327E-29  Bacillus cereus HuA2-4

InterPro domains:
  IPR001509 NAD-dependent epimerase/dehydratase [PF01370] (6-247)
  IPR036291 NAD(P)-binding domain superfamily [SSF51735] (1-318)

Foldseek 3Di:
DAAFEEEEEVLQAQLNLVLCVVHVPRYQYEYEYLCPHGLNVVDPSCVDPSYYYDNDALLPLVVLLVVCVVRVGQHYEYDFADDDQVVQQVCVPVRLCRLAVSLVSNLVSCLVVQVRHLEYEAEAALCQQPQAADADWPPDHGDADDPDGSRRSNNVSRVNSVVVQLVSCVPRVRFYAYEYEFAEDAASHDDDDLLVQLLVCQLVLEAREDADPQQAKGFYAYSVLQSVLVVLCSPASLRGSYYFYRTALQQIDTSVVSSVLSNVLSVGNHHYDYDYDPDRHRRYGGHNGVVSCVRRVRDGDDHNNRRSNNRSVNVNVVVD/DAAFEEEEEVLQAQLNLVLCVVHVPRYAYEYEYLCPHGLNVVDPSCVDPSYYYDNDALLPLVVLLVVCVVRVGQHYEYDFADDDQVVQQVCVPVRLCRLAVSLVSNLVSCLVVQVRHLEYEAEAALCQQPQAADADWPPDHGDADDPDGSSRSNNVSRVNSVVVQLVSCVPRVRFYAYEYEFAEDAASHDDDDLLVQLLVCQLVLEAREDADPQQAKGFYAYSVLQSVLVVLCSPASLRGSYYFYRTALQQIDTSVVSSVLSNVLSVGNHHYDYDYDPDRHRRYGGHNGVVSCVRRVRDGDDHNNRRSNNRSVNVNVVVD

pLDDT: mean 94.21, std 6.07, range [67.8, 98.77]